Protein AF-A0A6M4JFL6-F1 (afdb_monomer_lite)

Structure (mmCIF, N/CA/C/O backbone):
data_AF-A0A6M4JFL6-F1
#
_entry.id   AF-A0A6M4JFL6-F1
#
loop_
_atom_site.group_PDB
_atom_site.id
_atom_site.type_symbol
_atom_site.label_atom_id
_atom_site.label_alt_id
_atom_site.label_comp_id
_atom_site.label_asym_id
_atom_site.label_entity_id
_atom_site.label_seq_id
_atom_site.pdbx_PDB_ins_code
_atom_site.Cartn_x
_atom_site.Cartn_y
_atom_site.Cartn_z
_atom_site.occupancy
_atom_site.B_iso_or_equiv
_atom_site.auth_seq_id
_atom_site.auth_comp_id
_atom_site.auth_asym_id
_atom_site.auth_atom_id
_atom_site.pdbx_PDB_model_num
ATOM 1 N N . MET A 1 1 ? -30.123 -57.001 -28.569 1.00 32.41 1 MET A N 1
ATOM 2 C CA . MET A 1 1 ? -29.413 -56.900 -29.871 1.00 32.41 1 MET A CA 1
ATOM 3 C C . MET A 1 1 ? -28.741 -55.532 -29.988 1.00 32.41 1 MET A C 1
ATOM 5 O O . MET A 1 1 ? -29.123 -54.651 -29.239 1.00 32.41 1 MET A O 1
ATOM 9 N N . LYS A 1 2 ? -27.761 -55.405 -30.901 1.00 29.61 2 LYS A N 1
ATOM 10 C CA . LYS A 1 2 ? -27.143 -54.196 -31.507 1.00 29.61 2 LYS A CA 1
ATOM 11 C C . LYS A 1 2 ? -27.269 -52.820 -30.808 1.00 29.61 2 LYS A C 1
ATOM 13 O O . LYS A 1 2 ? -28.357 -52.288 -30.634 1.00 29.61 2 LYS A O 1
ATOM 18 N N . LYS A 1 3 ? -26.106 -52.177 -30.615 1.00 33.22 3 LYS A N 1
ATOM 19 C CA . LYS A 1 3 ? -25.951 -50.715 -30.468 1.00 33.22 3 LYS A CA 1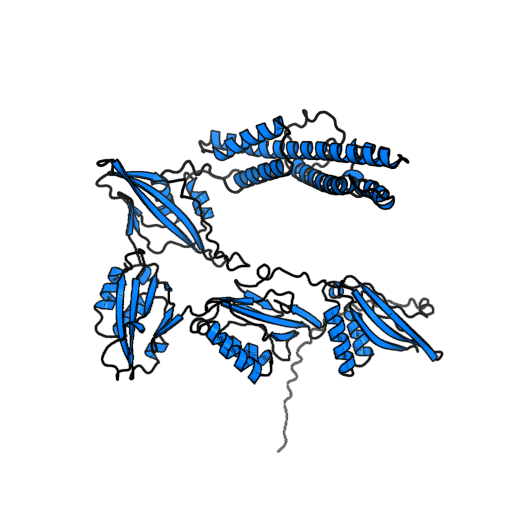
ATOM 20 C C . LYS A 1 3 ? -26.667 -49.960 -31.601 1.00 33.22 3 LYS A C 1
ATOM 22 O O . LYS A 1 3 ? -26.544 -50.374 -32.752 1.00 33.22 3 LYS A O 1
ATOM 27 N N . ILE A 1 4 ? -27.209 -48.778 -31.303 1.00 27.22 4 ILE A N 1
ATOM 28 C CA . ILE A 1 4 ? -27.159 -47.622 -32.216 1.00 27.22 4 ILE A CA 1
ATOM 29 C C . ILE A 1 4 ? -26.695 -46.413 -31.399 1.00 27.22 4 ILE A C 1
ATOM 31 O O . ILE A 1 4 ? -27.370 -45.993 -30.463 1.00 27.22 4 ILE A O 1
ATOM 35 N N . THR A 1 5 ? -25.535 -45.861 -31.748 1.00 28.27 5 THR A N 1
ATOM 36 C CA . THR A 1 5 ? -25.021 -44.620 -31.161 1.00 28.27 5 THR A CA 1
ATOM 37 C C . THR A 1 5 ? -25.656 -43.434 -31.883 1.00 28.27 5 THR A C 1
ATOM 39 O O . THR A 1 5 ? -25.463 -43.296 -33.090 1.00 28.27 5 THR A O 1
ATOM 42 N N . LYS A 1 6 ? -26.360 -42.541 -31.176 1.00 24.16 6 LYS A N 1
ATOM 43 C CA . LYS A 1 6 ? -26.641 -41.196 -31.703 1.00 24.16 6 LYS A CA 1
ATOM 44 C C . LYS A 1 6 ? -25.449 -40.293 -31.397 1.00 24.16 6 LYS A C 1
ATOM 46 O O . LYS A 1 6 ? -25.275 -39.863 -30.262 1.00 24.16 6 LYS A O 1
ATOM 51 N N . ILE A 1 7 ? -24.629 -40.033 -32.411 1.00 24.03 7 ILE A N 1
ATOM 52 C CA . ILE A 1 7 ? -23.592 -39.001 -32.358 1.00 24.03 7 ILE A CA 1
ATOM 53 C C . ILE A 1 7 ? -24.259 -37.670 -32.711 1.00 24.03 7 ILE A C 1
ATOM 55 O O . ILE A 1 7 ? -24.660 -37.468 -33.855 1.00 24.03 7 ILE A O 1
ATOM 59 N N . THR A 1 8 ? -24.368 -36.766 -31.740 1.00 24.75 8 THR A N 1
ATOM 60 C CA . THR A 1 8 ? -24.730 -35.366 -31.996 1.00 24.75 8 THR A CA 1
ATOM 61 C C . THR A 1 8 ? -23.441 -34.575 -32.194 1.00 24.75 8 THR A C 1
ATOM 63 O O . THR A 1 8 ? -22.768 -34.231 -31.225 1.00 24.75 8 THR A O 1
ATOM 66 N N . LEU A 1 9 ? -23.077 -34.309 -33.450 1.00 22.94 9 LEU A N 1
ATOM 67 C CA . LEU A 1 9 ? -21.953 -33.433 -33.788 1.00 22.94 9 LEU A CA 1
ATOM 68 C C . LEU A 1 9 ? -22.341 -31.970 -33.538 1.00 22.94 9 LEU A C 1
ATOM 70 O O . LEU A 1 9 ? -22.953 -31.327 -34.388 1.00 22.94 9 LEU A O 1
ATOM 74 N N . VAL A 1 10 ? -21.969 -31.445 -32.371 1.00 25.70 10 VAL A N 1
ATOM 75 C CA . VAL A 1 10 ? -21.949 -29.999 -32.126 1.00 25.70 10 VAL A CA 1
ATOM 76 C C . VAL A 1 10 ? -20.627 -29.463 -32.667 1.00 25.70 10 VAL A C 1
ATOM 78 O O . VAL A 1 10 ? -19.579 -29.654 -32.056 1.00 25.70 10 VAL A O 1
ATOM 81 N N . PHE A 1 11 ? -20.671 -28.808 -33.827 1.00 23.16 11 PHE A N 1
ATOM 82 C CA . PHE A 1 11 ? -19.525 -28.074 -34.358 1.00 23.16 11 PHE A CA 1
ATOM 83 C C . PHE A 1 11 ? -19.319 -26.800 -33.533 1.00 23.16 11 PHE A C 1
ATOM 85 O O . PHE A 1 11 ? -19.971 -25.785 -33.770 1.00 23.16 11 PHE A O 1
ATOM 92 N N . THR A 1 12 ? -18.408 -26.844 -32.561 1.00 26.14 12 THR A N 1
ATOM 93 C CA . THR A 1 12 ? -17.883 -25.630 -31.934 1.00 26.14 12 THR A CA 1
ATOM 94 C C . THR A 1 12 ? -17.050 -24.869 -32.962 1.00 26.14 12 THR A C 1
ATOM 96 O O . THR A 1 12 ? -16.066 -25.378 -33.498 1.00 26.14 12 THR A O 1
ATOM 99 N N . SER A 1 13 ? -17.467 -23.644 -33.273 1.00 25.36 13 SER A N 1
ATOM 100 C CA . SER A 1 13 ? -16.789 -22.781 -34.237 1.00 25.36 13 SER A CA 1
ATOM 101 C C . SER A 1 13 ? -15.406 -22.389 -33.720 1.00 25.36 13 SER A C 1
ATOM 103 O O . SER A 1 13 ? -15.290 -21.529 -32.845 1.00 25.36 13 SER A O 1
ATOM 105 N N . VAL A 1 14 ? -14.352 -22.993 -34.271 1.00 25.66 14 VAL A N 1
ATOM 106 C CA . VAL A 1 14 ? -12.981 -22.521 -34.054 1.00 25.66 14 VAL A CA 1
ATOM 107 C C . VAL A 1 14 ? -12.864 -21.153 -34.718 1.00 25.66 14 VAL A C 1
ATOM 109 O O . VAL A 1 14 ? -12.899 -21.053 -35.943 1.00 25.66 14 VAL A O 1
ATOM 112 N N . SER A 1 15 ? -12.748 -20.094 -33.920 1.00 26.69 15 SER A N 1
ATOM 113 C CA . SER A 1 15 ? -12.560 -18.731 -34.413 1.00 26.69 15 SER A CA 1
ATOM 114 C C . SER A 1 15 ? -11.130 -18.562 -34.928 1.00 26.69 15 SER A C 1
ATOM 116 O O . SER A 1 15 ? -10.261 -18.028 -34.237 1.00 26.69 15 SER A O 1
ATOM 118 N N . THR A 1 16 ? -10.874 -19.054 -36.140 1.00 28.28 16 THR A N 1
ATOM 119 C CA . THR A 1 16 ? -9.636 -18.793 -36.873 1.00 28.28 16 THR A CA 1
ATOM 120 C C . THR A 1 16 ? -9.525 -17.294 -37.127 1.00 28.28 16 THR A C 1
ATOM 122 O O . THR A 1 16 ? -10.178 -16.765 -38.028 1.00 28.28 16 THR A O 1
ATOM 125 N N . LEU A 1 17 ? -8.705 -16.608 -36.327 1.00 26.64 17 LEU A N 1
ATOM 126 C CA . LEU A 1 17 ? -8.298 -15.238 -36.619 1.00 26.64 17 LEU A CA 1
ATOM 127 C C . LEU A 1 17 ? -7.705 -15.200 -38.037 1.00 26.64 17 LEU A C 1
ATOM 129 O O . LEU A 1 17 ? -6.843 -16.031 -38.344 1.00 26.64 17 LEU A O 1
ATOM 133 N N . PRO A 1 18 ? -8.153 -14.281 -38.910 1.00 27.75 18 PRO A N 1
ATOM 134 C CA . PRO A 1 18 ? -7.622 -14.190 -40.257 1.00 27.75 18 PRO A CA 1
ATOM 135 C C . PRO A 1 18 ? -6.185 -13.670 -40.188 1.00 27.75 18 PRO A C 1
ATOM 137 O O . PRO A 1 18 ? -5.948 -12.472 -40.048 1.00 27.75 18 PRO A O 1
ATOM 140 N N . LEU A 1 19 ? -5.217 -14.581 -40.317 1.00 26.77 19 LEU A N 1
ATOM 141 C CA . LEU A 1 19 ? -3.875 -14.203 -40.744 1.00 26.77 19 LEU A CA 1
ATOM 142 C C . LEU A 1 19 ? -4.021 -13.458 -42.080 1.00 26.77 19 LEU A C 1
ATOM 144 O O . LEU A 1 19 ? -4.645 -14.007 -42.995 1.00 26.77 19 LEU A O 1
ATOM 148 N N . PRO A 1 20 ? -3.485 -12.233 -42.220 1.00 27.34 20 PRO A N 1
ATOM 149 C CA . PRO A 1 20 ? -3.551 -11.516 -43.479 1.00 27.34 20 PRO A CA 1
ATOM 150 C C . PRO A 1 20 ? -2.684 -12.248 -44.505 1.00 27.34 20 PRO A C 1
ATOM 152 O O . PRO A 1 20 ? -1.466 -12.076 -44.555 1.00 27.34 20 PRO A O 1
ATOM 155 N N . PHE A 1 21 ? -3.329 -13.062 -45.343 1.00 25.33 21 PHE A N 1
ATOM 156 C CA . PHE A 1 21 ? -2.756 -13.548 -46.592 1.00 25.33 21 PHE A CA 1
ATOM 157 C C . PHE A 1 21 ? -2.544 -12.348 -47.520 1.00 25.33 21 PHE A C 1
ATOM 159 O O . PHE A 1 21 ? -3.352 -12.063 -48.402 1.00 25.33 21 PHE A O 1
ATOM 166 N N . VAL A 1 22 ? -1.432 -11.639 -47.320 1.00 27.05 22 VAL A N 1
ATOM 167 C CA . VAL A 1 22 ? -0.869 -10.753 -48.335 1.00 27.05 22 VAL A CA 1
ATOM 168 C C . VAL A 1 22 ? -0.389 -11.658 -49.462 1.00 27.05 22 VAL A C 1
ATOM 170 O O . VAL A 1 22 ? 0.731 -12.167 -49.451 1.00 27.05 22 VAL A O 1
ATOM 173 N N . SER A 1 23 ? -1.277 -11.913 -50.420 1.00 27.45 23 SER A N 1
ATOM 174 C CA . SER A 1 23 ? -0.958 -12.619 -51.653 1.00 27.45 23 SER A CA 1
ATOM 175 C C . SER A 1 23 ? -0.053 -11.732 -52.507 1.00 27.45 23 SER A C 1
ATOM 177 O O . SER A 1 23 ? -0.523 -11.023 -53.399 1.00 27.45 23 SER A O 1
ATOM 179 N N . ALA A 1 24 ? 1.247 -11.757 -52.213 1.00 28.05 24 ALA A N 1
ATOM 180 C CA . ALA A 1 24 ? 2.281 -11.198 -53.068 1.00 28.05 24 ALA A CA 1
ATOM 181 C C . ALA A 1 24 ? 2.312 -12.001 -54.378 1.00 28.05 24 ALA A C 1
ATOM 183 O O . ALA A 1 24 ? 3.002 -13.013 -54.503 1.00 28.05 24 ALA A O 1
ATOM 184 N N . ALA A 1 25 ? 1.489 -11.582 -55.338 1.00 27.88 25 ALA A N 1
ATOM 185 C CA . ALA A 1 25 ? 1.486 -12.144 -56.674 1.00 27.88 25 ALA A CA 1
ATOM 186 C C . ALA A 1 25 ? 2.829 -11.839 -57.352 1.00 27.88 25 ALA A C 1
ATOM 188 O O . ALA A 1 25 ? 3.237 -10.685 -57.419 1.00 27.88 25 ALA A O 1
ATOM 189 N N . CYS A 1 26 ? 3.487 -12.900 -57.823 1.00 29.47 26 CYS A N 1
ATOM 190 C CA . CYS A 1 26 ? 4.626 -12.932 -58.742 1.00 29.47 26 CYS A CA 1
ATOM 191 C C . CYS A 1 26 ? 5.468 -11.645 -58.877 1.00 29.47 26 CYS A C 1
ATOM 193 O O . CYS A 1 26 ? 5.253 -10.865 -59.800 1.00 29.47 26 CYS A O 1
ATOM 195 N N . ASN A 1 27 ? 6.541 -11.543 -58.087 1.00 27.33 27 ASN A N 1
ATOM 196 C CA . ASN A 1 27 ? 7.800 -10.987 -58.591 1.00 27.33 27 ASN A CA 1
ATOM 197 C C . ASN A 1 27 ? 8.847 -12.109 -58.517 1.00 27.33 27 ASN A C 1
ATOM 199 O O . ASN A 1 27 ? 9.397 -12.390 -57.455 1.00 27.33 27 ASN A O 1
ATOM 203 N N . LEU A 1 28 ? 9.008 -12.853 -59.615 1.00 31.42 28 LEU A N 1
ATOM 204 C CA . LEU A 1 28 ? 9.745 -14.129 -59.641 1.00 31.42 28 LEU A CA 1
ATOM 205 C C . LEU A 1 28 ? 11.238 -13.954 -59.995 1.00 31.42 28 LEU A C 1
ATOM 207 O O . LEU A 1 28 ? 11.981 -14.930 -60.024 1.00 31.42 28 LEU A O 1
ATOM 211 N N . ASP A 1 29 ? 11.679 -12.712 -60.213 1.00 31.52 29 ASP A N 1
ATOM 212 C CA . ASP A 1 29 ? 13.019 -12.383 -60.715 1.00 31.52 29 ASP A CA 1
ATOM 213 C C . ASP A 1 29 ? 14.073 -12.127 -59.613 1.00 31.52 29 ASP A C 1
ATOM 215 O O . ASP A 1 29 ? 15.267 -12.296 -59.862 1.00 31.52 29 ASP A O 1
ATOM 219 N N . ASP A 1 30 ? 13.671 -11.810 -58.373 1.00 32.91 30 ASP A N 1
ATOM 220 C CA . ASP A 1 30 ? 14.608 -11.542 -57.258 1.00 32.91 30 ASP A CA 1
ATOM 221 C C . ASP A 1 30 ? 15.165 -12.812 -56.575 1.00 32.91 30 ASP A C 1
ATOM 223 O O . ASP A 1 30 ? 16.174 -12.762 -55.866 1.00 32.91 30 ASP A O 1
ATOM 227 N N . LEU A 1 31 ? 14.559 -13.983 -56.806 1.00 34.47 31 LEU A N 1
ATOM 228 C CA . LEU A 1 31 ? 14.884 -15.236 -56.098 1.00 34.47 31 LEU A CA 1
ATOM 229 C C . LEU A 1 31 ? 16.269 -15.841 -56.420 1.00 34.47 31 LEU A C 1
ATOM 231 O O . LEU A 1 31 ? 16.637 -16.862 -55.843 1.00 34.47 31 LEU A O 1
ATOM 235 N N . ASN A 1 32 ? 17.054 -15.225 -57.308 1.00 33.59 32 ASN A N 1
ATOM 236 C CA . ASN A 1 32 ? 18.361 -15.733 -57.744 1.00 33.59 32 ASN A CA 1
ATOM 237 C C . ASN A 1 32 ? 19.585 -15.158 -56.993 1.00 33.59 32 ASN A C 1
ATOM 239 O O . ASN A 1 32 ? 20.701 -15.607 -57.267 1.00 33.59 32 ASN A O 1
ATOM 243 N N . ASN A 1 33 ? 19.425 -14.192 -56.070 1.00 37.72 33 ASN A N 1
ATOM 244 C CA . ASN A 1 33 ? 20.566 -13.410 -55.546 1.00 37.72 33 ASN A CA 1
ATOM 245 C C . ASN A 1 33 ? 20.934 -13.550 -54.049 1.00 37.72 33 ASN A C 1
ATOM 247 O O . ASN A 1 33 ? 22.077 -13.243 -53.707 1.00 37.72 33 ASN A O 1
ATOM 251 N N . GLU A 1 34 ? 20.083 -14.058 -53.146 1.00 44.06 34 GLU A N 1
ATOM 252 C CA . GLU A 1 34 ? 20.470 -14.241 -51.724 1.00 44.06 34 GLU A CA 1
ATOM 253 C C . GLU A 1 34 ? 21.274 -15.536 -51.461 1.00 44.06 34 GLU A C 1
ATOM 255 O O . GLU A 1 34 ? 20.924 -16.375 -50.634 1.00 44.06 34 GLU A O 1
ATOM 260 N N . LYS A 1 35 ? 22.429 -15.686 -52.124 1.00 53.53 35 LYS A N 1
ATOM 261 C CA . LYS A 1 35 ? 23.410 -16.769 -51.872 1.00 53.53 35 LYS A CA 1
ATOM 262 C C . LYS A 1 35 ? 24.225 -16.575 -50.579 1.00 53.53 35 LYS A C 1
ATOM 264 O O . LYS A 1 35 ? 25.422 -16.859 -50.550 1.00 53.53 35 LYS A O 1
ATOM 269 N N . LYS A 1 36 ? 23.636 -16.018 -49.518 1.00 69.69 36 LYS A N 1
ATOM 270 C CA . LYS A 1 36 ? 24.382 -15.596 -48.323 1.00 69.69 36 LYS A CA 1
ATOM 271 C C . LYS A 1 36 ? 23.599 -15.849 -47.044 1.00 69.69 36 LYS A C 1
ATOM 273 O O . LYS A 1 36 ? 22.433 -15.496 -46.948 1.00 69.69 36 LYS A O 1
ATOM 278 N N . LEU A 1 37 ? 24.276 -16.406 -46.041 1.00 81.62 37 LEU A N 1
ATOM 279 C CA . LEU A 1 37 ? 23.764 -16.497 -44.677 1.00 81.62 37 LEU A CA 1
ATOM 280 C C . LEU A 1 37 ? 23.501 -15.089 -44.121 1.00 81.62 37 LEU A C 1
ATOM 282 O O . LEU A 1 37 ? 24.435 -14.291 -43.985 1.00 81.62 37 LEU A O 1
ATOM 286 N N . ILE A 1 38 ? 22.249 -14.803 -43.759 1.00 82.94 38 ILE A N 1
ATOM 287 C CA . ILE A 1 38 ? 21.863 -13.548 -43.105 1.00 82.94 38 ILE A CA 1
ATOM 288 C C . ILE A 1 38 ? 21.485 -13.850 -41.657 1.00 82.94 38 ILE A C 1
ATOM 290 O O . ILE A 1 38 ? 20.484 -14.507 -41.377 1.00 82.94 38 ILE A O 1
ATOM 294 N N . ILE A 1 39 ? 22.295 -13.331 -40.734 1.00 88.19 39 ILE A N 1
ATOM 295 C CA . ILE A 1 39 ? 21.987 -13.265 -39.304 1.00 88.19 39 ILE A CA 1
ATOM 296 C C . ILE A 1 39 ? 21.882 -11.784 -38.946 1.00 88.19 39 ILE A C 1
ATOM 298 O O . ILE A 1 39 ? 22.894 -11.078 -38.939 1.00 88.19 39 ILE A O 1
ATOM 302 N N . ASP A 1 40 ? 20.659 -11.328 -38.687 1.00 85.19 40 ASP A N 1
ATOM 303 C CA . ASP A 1 40 ? 20.373 -9.983 -38.193 1.00 85.19 40 ASP A CA 1
ATOM 304 C C . ASP A 1 40 ? 20.568 -9.936 -36.672 1.00 85.19 40 ASP A C 1
ATOM 306 O O . ASP A 1 40 ? 19.973 -10.724 -35.940 1.00 85.19 40 ASP A O 1
ATOM 310 N N . THR A 1 41 ? 21.411 -9.020 -36.195 1.00 90.31 41 THR A N 1
ATOM 311 C CA . THR A 1 41 ? 21.717 -8.848 -34.766 1.00 90.31 41 THR A CA 1
ATOM 312 C C . THR A 1 41 ? 20.842 -7.800 -34.077 1.00 90.31 41 THR A C 1
ATOM 314 O O . THR A 1 41 ? 21.018 -7.548 -32.883 1.00 90.31 41 THR A O 1
ATOM 317 N N . ASN A 1 42 ? 19.902 -7.177 -34.797 1.00 91.94 42 ASN A N 1
ATOM 318 C CA . ASN A 1 42 ? 18.957 -6.223 -34.223 1.00 91.94 42 ASN A CA 1
ATOM 319 C C . ASN A 1 42 ? 17.878 -6.937 -33.400 1.00 91.94 42 ASN A C 1
ATOM 321 O O . ASN A 1 42 ? 17.223 -7.867 -33.878 1.00 91.94 42 ASN A O 1
ATOM 325 N N . LEU A 1 43 ? 17.656 -6.461 -32.172 1.00 91.56 43 LEU A N 1
ATOM 326 C CA . LEU A 1 43 ? 16.622 -6.978 -31.277 1.00 91.56 43 LEU A CA 1
ATOM 327 C C . LEU A 1 43 ? 15.261 -6.332 -31.544 1.00 91.56 43 LEU A C 1
ATOM 329 O O . LEU A 1 43 ? 15.151 -5.110 -31.692 1.00 91.56 43 LEU A O 1
ATOM 333 N N . ASN A 1 44 ? 14.219 -7.161 -31.560 1.00 86.56 44 ASN A N 1
ATOM 334 C CA . ASN A 1 44 ? 12.832 -6.712 -31.628 1.00 86.56 44 ASN A CA 1
ATOM 335 C C . ASN A 1 44 ? 12.327 -6.236 -30.246 1.00 86.56 44 ASN A C 1
ATOM 337 O O . ASN A 1 44 ? 13.081 -6.187 -29.272 1.00 86.56 44 ASN A O 1
ATOM 341 N N . VAL A 1 45 ? 11.045 -5.865 -30.153 1.00 88.88 45 VAL A N 1
ATOM 342 C CA . VAL A 1 45 ? 10.439 -5.362 -28.903 1.00 88.88 45 VAL A CA 1
ATOM 343 C C . VAL A 1 45 ? 10.540 -6.378 -27.760 1.00 88.88 45 VAL A C 1
ATOM 345 O O . VAL A 1 45 ? 10.879 -5.989 -26.648 1.00 88.88 45 VAL A O 1
ATOM 348 N N . LEU A 1 46 ? 10.320 -7.672 -28.025 1.00 85.12 46 LEU A N 1
ATOM 349 C CA . LEU A 1 46 ? 10.486 -8.722 -27.018 1.00 85.12 46 LEU A CA 1
ATOM 350 C C . LEU A 1 46 ? 11.954 -8.818 -26.580 1.00 85.12 46 LEU A C 1
ATOM 352 O O . LEU A 1 46 ? 12.220 -8.761 -25.383 1.00 85.12 46 LEU A O 1
ATOM 356 N N . GLY A 1 47 ? 12.898 -8.879 -27.525 1.00 87.94 47 GLY A N 1
ATOM 357 C CA . GLY A 1 47 ? 14.332 -8.991 -27.230 1.00 87.94 47 GLY A CA 1
ATOM 358 C C . GLY A 1 47 ? 14.875 -7.864 -26.348 1.00 87.94 47 GLY A C 1
ATOM 359 O O . GLY A 1 47 ? 15.603 -8.129 -25.397 1.00 87.94 47 GLY A O 1
ATOM 360 N N . LYS A 1 48 ? 14.447 -6.618 -26.579 1.00 88.62 48 LYS A N 1
ATOM 361 C CA . LYS A 1 48 ? 14.804 -5.459 -25.733 1.00 88.62 48 LYS A CA 1
ATOM 362 C C . LYS A 1 48 ? 14.237 -5.524 -24.306 1.00 88.62 48 LYS A C 1
ATOM 364 O O . LYS A 1 48 ? 14.659 -4.755 -23.452 1.00 88.62 48 LYS A O 1
ATOM 369 N N . THR A 1 49 ? 13.293 -6.431 -24.054 1.00 84.50 49 THR A N 1
ATOM 370 C CA . THR A 1 49 ? 12.652 -6.682 -22.751 1.00 84.50 49 THR A CA 1
ATOM 371 C C . THR A 1 49 ? 13.007 -8.064 -22.187 1.00 84.50 49 THR A C 1
ATOM 373 O O . THR A 1 49 ? 12.246 -8.672 -21.442 1.00 84.50 49 THR A O 1
ATOM 376 N N . MET A 1 50 ? 14.139 -8.627 -22.598 1.00 85.00 50 MET A N 1
ATOM 377 C CA . MET A 1 50 ? 14.662 -9.887 -22.078 1.00 85.00 50 MET A CA 1
ATOM 378 C C . MET A 1 50 ? 16.108 -9.694 -21.653 1.00 85.00 50 MET A C 1
ATOM 380 O O . MET A 1 50 ? 16.838 -8.938 -22.287 1.00 85.00 50 MET A O 1
ATOM 384 N N . ASN A 1 51 ? 16.546 -10.397 -20.611 1.00 86.69 51 ASN A N 1
ATOM 385 C CA . ASN A 1 51 ? 17.925 -10.316 -20.149 1.00 86.69 51 ASN A CA 1
ATOM 386 C C . ASN A 1 51 ? 18.826 -11.353 -20.849 1.00 86.69 51 ASN A C 1
ATOM 388 O O . ASN A 1 51 ? 18.467 -12.524 -20.988 1.00 86.69 51 ASN A O 1
ATOM 392 N N . ALA A 1 52 ? 20.032 -10.931 -21.240 1.00 88.94 52 ALA A N 1
ATOM 393 C CA . ALA A 1 52 ? 20.996 -11.767 -21.960 1.00 88.94 52 ALA A CA 1
ATOM 394 C C . ALA A 1 52 ? 21.406 -13.047 -21.199 1.00 88.94 52 ALA A C 1
ATOM 396 O O . ALA A 1 52 ? 21.648 -14.079 -21.825 1.00 88.94 52 ALA A O 1
ATOM 397 N N . LEU A 1 53 ? 21.469 -13.012 -19.861 1.00 85.06 53 LEU A N 1
ATOM 398 C CA . LEU A 1 53 ? 21.803 -14.189 -19.052 1.00 85.06 53 LEU A CA 1
ATOM 399 C C . LEU A 1 53 ? 20.655 -15.210 -19.030 1.00 85.06 53 LEU A C 1
ATOM 401 O O . LEU A 1 53 ? 20.916 -16.403 -19.145 1.00 85.06 53 LEU A O 1
ATOM 405 N N . GLU A 1 54 ? 19.395 -14.765 -18.968 1.00 83.25 54 GLU A N 1
ATOM 406 C CA . GLU A 1 54 ? 18.232 -15.671 -19.017 1.00 83.25 54 GLU A CA 1
ATOM 407 C C . GLU A 1 54 ? 18.125 -16.389 -20.367 1.00 83.25 54 GLU A C 1
ATOM 409 O O . GLU A 1 54 ? 17.795 -17.574 -20.418 1.00 83.25 54 GLU A O 1
ATOM 414 N N . ILE A 1 55 ? 18.445 -15.688 -21.460 1.00 89.38 55 ILE A N 1
ATOM 415 C CA . ILE A 1 55 ? 18.493 -16.277 -22.804 1.00 89.38 55 ILE A CA 1
ATOM 416 C C . ILE A 1 55 ? 19.640 -17.288 -22.901 1.00 89.38 55 ILE A C 1
ATOM 418 O O . ILE A 1 55 ? 19.418 -18.382 -23.417 1.00 89.38 55 ILE A O 1
ATOM 422 N N . LYS A 1 56 ? 20.829 -16.971 -22.363 1.00 91.06 56 LYS A N 1
ATOM 423 C CA . LYS A 1 56 ? 21.956 -17.916 -22.268 1.00 91.06 56 LYS A CA 1
ATOM 424 C C . LYS A 1 56 ? 21.543 -19.190 -21.520 1.00 91.06 56 LYS A C 1
ATOM 426 O O . LYS 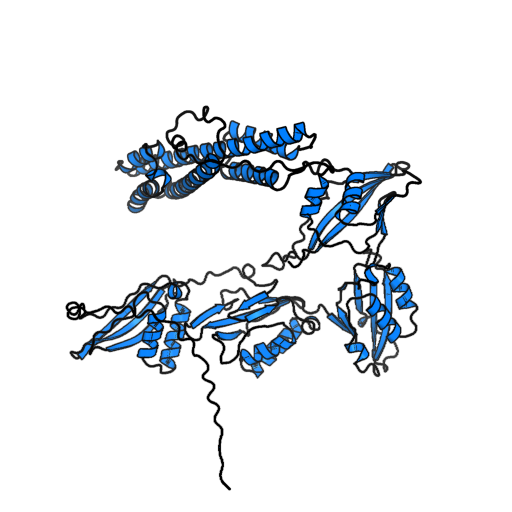A 1 56 ? 21.612 -20.274 -22.089 1.00 91.06 56 LYS A O 1
ATOM 431 N N . GLU A 1 57 ? 21.035 -19.063 -20.290 1.00 86.38 57 GLU A N 1
ATOM 432 C CA . GLU A 1 57 ? 20.529 -20.198 -19.497 1.00 86.38 57 GLU A CA 1
ATOM 433 C C . GLU A 1 57 ? 19.494 -21.028 -20.268 1.00 86.38 57 GLU A C 1
ATOM 435 O O . GLU A 1 57 ? 19.500 -22.257 -20.206 1.00 86.38 57 GLU A O 1
ATOM 440 N N . ARG A 1 58 ? 18.580 -20.369 -20.990 1.00 88.62 58 ARG A N 1
ATOM 441 C CA . ARG A 1 58 ? 17.530 -21.045 -21.757 1.00 88.62 58 ARG A CA 1
ATOM 442 C C . ARG A 1 58 ? 18.091 -21.800 -22.961 1.00 88.62 58 ARG A C 1
ATOM 444 O O . ARG A 1 58 ? 17.640 -22.919 -23.205 1.00 88.62 58 ARG A O 1
ATOM 451 N N . LEU A 1 59 ? 19.051 -21.223 -23.681 1.00 92.75 59 LEU A N 1
ATOM 452 C CA . LEU A 1 59 ? 19.741 -21.864 -24.802 1.00 92.75 59 LEU A CA 1
ATOM 453 C C . LEU A 1 59 ? 20.563 -23.068 -24.339 1.00 92.75 59 LEU A C 1
ATOM 455 O O . LEU A 1 59 ? 20.455 -24.138 -24.937 1.00 92.75 59 LEU A O 1
ATOM 459 N N . ASP A 1 60 ? 21.318 -22.915 -23.252 1.00 91.12 60 ASP A N 1
ATOM 460 C CA . ASP A 1 60 ? 22.129 -23.985 -22.674 1.00 91.12 60 ASP A CA 1
ATOM 461 C C . ASP A 1 60 ? 21.236 -25.145 -22.205 1.00 91.12 60 ASP A C 1
ATOM 463 O O . ASP A 1 60 ? 21.429 -26.276 -22.644 1.00 91.12 60 ASP A O 1
ATOM 467 N N . LEU A 1 61 ? 20.162 -24.867 -21.452 1.00 88.38 61 LEU A N 1
ATOM 468 C CA . LEU A 1 61 ? 19.176 -25.882 -21.050 1.00 88.38 61 LEU A CA 1
ATOM 469 C C . LEU A 1 61 ? 18.488 -26.563 -22.244 1.00 88.38 61 LEU A C 1
ATOM 471 O O . LEU A 1 61 ? 18.144 -27.744 -22.165 1.00 88.38 61 LEU A O 1
ATOM 475 N N . MET A 1 62 ? 18.244 -25.851 -23.349 1.00 92.19 62 MET A N 1
ATOM 476 C CA . MET A 1 62 ? 17.705 -26.463 -24.570 1.00 92.19 62 MET A CA 1
ATOM 477 C C . MET A 1 62 ? 18.729 -27.406 -25.213 1.00 92.19 62 MET A C 1
ATOM 479 O O . MET A 1 62 ? 18.377 -28.530 -25.566 1.00 92.19 62 MET A O 1
ATOM 483 N N . TYR A 1 63 ? 19.988 -26.989 -25.310 1.00 90.88 63 TYR A N 1
ATOM 484 C CA . TYR A 1 63 ? 21.074 -27.796 -25.864 1.00 90.88 63 TYR A CA 1
ATOM 485 C C . TYR A 1 63 ? 21.361 -29.047 -25.010 1.00 90.88 63 TYR A C 1
ATOM 487 O O . TYR A 1 63 ? 21.380 -30.160 -25.536 1.00 90.88 63 TYR A O 1
ATOM 495 N N . GLU A 1 64 ? 21.471 -28.896 -23.687 1.00 90.81 64 GLU A N 1
ATOM 496 C CA . GLU A 1 64 ? 21.668 -29.992 -22.724 1.00 90.81 64 GLU A CA 1
ATOM 497 C C . GLU A 1 64 ? 20.501 -30.991 -22.705 1.00 90.81 64 GLU A C 1
ATOM 499 O O . GLU A 1 64 ? 20.718 -32.197 -22.596 1.00 90.81 64 GLU A O 1
ATOM 504 N N . SER A 1 65 ? 19.259 -30.517 -22.868 1.00 88.75 65 SER A N 1
ATOM 505 C CA . SER A 1 65 ? 18.074 -31.386 -22.987 1.00 88.75 65 SER A CA 1
ATOM 506 C C . SER A 1 65 ? 17.885 -32.002 -24.382 1.00 88.75 65 SER A C 1
ATOM 508 O O . SER A 1 65 ? 16.848 -32.614 -24.649 1.00 88.75 65 SER A O 1
ATOM 510 N N . GLY A 1 66 ? 18.878 -31.877 -25.270 1.00 90.44 66 GLY A N 1
ATOM 511 C CA . GLY A 1 66 ? 18.890 -32.518 -26.584 1.00 90.44 66 GLY A CA 1
ATOM 512 C C . GLY A 1 66 ? 17.875 -31.934 -27.567 1.00 90.44 66 GLY A C 1
ATOM 513 O O . GLY A 1 66 ? 17.382 -32.657 -28.436 1.00 90.44 66 GLY A O 1
ATOM 514 N N . LYS A 1 67 ? 17.522 -30.647 -27.432 1.00 91.88 67 LYS A N 1
ATOM 515 C CA . LYS A 1 67 ? 16.620 -29.978 -28.377 1.00 91.88 67 LYS A CA 1
ATOM 516 C C . LYS A 1 67 ? 17.211 -29.937 -29.777 1.00 91.88 67 LYS A C 1
ATOM 518 O O . LYS A 1 67 ? 18.415 -29.765 -29.964 1.00 91.88 67 LYS A O 1
ATOM 523 N N . SER A 1 68 ? 16.339 -30.068 -30.773 1.00 91.88 68 SER A N 1
ATOM 524 C CA . SER A 1 68 ? 16.761 -29.976 -32.166 1.00 91.88 68 SER A CA 1
ATOM 525 C C . SER A 1 68 ? 17.291 -28.575 -32.475 1.00 91.88 68 SER A C 1
ATOM 527 O O . SER A 1 68 ? 16.818 -27.573 -31.932 1.00 91.88 68 SER A O 1
ATOM 529 N N . ASN A 1 69 ? 18.256 -28.495 -33.390 1.00 90.56 69 ASN A N 1
ATOM 530 C CA . ASN A 1 69 ? 18.798 -27.215 -33.834 1.00 90.56 69 ASN A CA 1
ATOM 531 C C . ASN A 1 69 ? 17.695 -26.275 -34.353 1.00 90.56 69 ASN A C 1
ATOM 533 O O . ASN A 1 69 ? 17.704 -25.087 -34.052 1.00 90.56 69 ASN A O 1
ATOM 537 N N . ASP A 1 70 ? 16.697 -26.816 -35.051 1.00 89.19 70 ASP A N 1
ATOM 538 C CA . ASP A 1 70 ? 15.535 -26.067 -35.528 1.00 89.19 70 ASP A CA 1
ATOM 539 C C . ASP A 1 70 ? 14.716 -25.444 -34.391 1.00 89.19 70 ASP A C 1
ATOM 541 O O . ASP A 1 70 ? 14.207 -24.339 -34.553 1.00 89.19 70 ASP A O 1
ATOM 545 N N . GLU A 1 71 ? 14.567 -26.117 -33.244 1.00 92.06 71 GLU A N 1
ATOM 546 C CA . GLU A 1 71 ? 13.927 -25.534 -32.056 1.00 92.06 71 GLU A CA 1
ATOM 547 C C . GLU A 1 71 ? 14.777 -24.404 -31.460 1.00 92.06 71 GLU A C 1
ATOM 549 O O . GLU A 1 71 ? 14.224 -23.380 -31.060 1.00 92.06 71 GLU A O 1
ATOM 554 N N . ILE A 1 72 ? 16.105 -24.553 -31.445 1.00 92.69 72 ILE A N 1
ATOM 555 C CA . ILE A 1 72 ? 17.039 -23.530 -30.947 1.00 92.69 72 ILE A CA 1
ATOM 556 C C . ILE A 1 72 ? 17.034 -22.292 -31.863 1.00 92.69 72 ILE A C 1
ATOM 558 O O . ILE A 1 72 ? 16.881 -21.172 -31.379 1.00 92.69 72 ILE A O 1
ATOM 562 N N . ILE A 1 73 ? 17.104 -22.466 -33.187 1.00 91.81 73 ILE A N 1
ATOM 563 C CA . ILE A 1 73 ? 17.017 -21.363 -34.159 1.00 91.81 73 ILE A CA 1
ATOM 564 C C . ILE A 1 73 ? 15.629 -20.699 -34.127 1.00 91.81 73 ILE A C 1
ATOM 566 O O . ILE A 1 73 ? 15.543 -19.472 -34.159 1.00 91.81 73 ILE A O 1
ATOM 570 N N . LYS A 1 74 ? 14.537 -21.467 -33.983 1.00 91.12 74 LYS A N 1
ATOM 571 C CA . LYS A 1 74 ? 13.185 -20.904 -33.784 1.00 91.12 74 LYS A CA 1
ATOM 572 C C . LYS A 1 74 ? 13.086 -20.082 -32.499 1.00 91.12 74 LYS A C 1
ATOM 574 O O . LYS A 1 74 ? 12.434 -19.045 -32.524 1.00 91.12 74 LYS A O 1
ATOM 579 N N . TYR A 1 75 ? 13.739 -20.509 -31.416 1.00 93.62 75 TYR A N 1
ATOM 580 C CA . TYR A 1 75 ? 13.806 -19.747 -30.167 1.00 93.62 75 TYR A CA 1
ATOM 581 C C . TYR A 1 75 ? 14.596 -18.438 -30.328 1.00 93.62 75 TYR A C 1
ATOM 583 O O . TYR A 1 75 ? 14.117 -17.387 -29.908 1.00 93.62 75 TYR A O 1
ATOM 591 N N . ILE A 1 76 ? 15.750 -18.470 -31.004 1.00 93.88 76 ILE A N 1
ATOM 592 C CA . ILE A 1 76 ? 16.557 -17.269 -31.295 1.00 93.88 76 ILE A CA 1
ATOM 593 C C . ILE A 1 76 ? 15.757 -16.258 -32.133 1.00 93.88 76 ILE A C 1
ATOM 595 O O . ILE A 1 76 ? 15.701 -15.073 -31.806 1.00 93.88 76 ILE A O 1
ATOM 599 N N . ASN A 1 77 ? 15.044 -16.741 -33.153 1.00 93.06 77 ASN A N 1
ATOM 600 C CA . ASN A 1 77 ? 14.181 -15.921 -34.007 1.00 93.06 77 ASN A CA 1
ATOM 601 C C . ASN A 1 77 ? 12.980 -15.278 -33.270 1.00 93.06 77 ASN A C 1
ATOM 603 O O . ASN A 1 77 ? 12.286 -14.463 -33.873 1.00 93.06 77 ASN A O 1
ATOM 607 N N . LEU A 1 78 ? 12.712 -15.596 -31.992 1.00 90.69 78 LEU A N 1
ATOM 608 C CA . LEU A 1 78 ? 11.687 -14.893 -31.203 1.00 90.69 78 LEU A CA 1
ATOM 609 C C . LEU A 1 78 ? 12.113 -13.471 -30.811 1.00 90.69 78 LEU A C 1
ATOM 611 O O . LEU A 1 78 ? 11.245 -12.618 -30.632 1.00 90.69 78 LEU A O 1
ATOM 615 N N . PHE A 1 79 ? 13.416 -13.202 -30.660 1.00 92.19 79 PHE A N 1
ATOM 616 C CA . PHE A 1 79 ? 13.925 -11.922 -30.144 1.00 92.19 79 PHE A CA 1
ATOM 617 C C . PHE A 1 79 ? 14.639 -11.038 -31.183 1.00 92.19 79 PHE A C 1
ATOM 619 O O . PHE A 1 79 ? 14.981 -9.895 -30.871 1.00 92.19 79 PHE A O 1
ATOM 626 N N . THR A 1 80 ? 14.818 -11.503 -32.423 1.00 89.69 80 THR A N 1
ATOM 627 C CA . THR A 1 80 ? 15.430 -10.734 -33.525 1.00 89.69 80 THR A CA 1
ATOM 628 C C . THR A 1 80 ? 14.396 -9.982 -34.375 1.00 89.69 80 THR A C 1
ATOM 630 O O . THR A 1 80 ? 13.213 -10.328 -34.396 1.00 89.69 80 THR A O 1
ATOM 633 N N . VAL A 1 81 ? 14.815 -8.922 -35.077 1.00 88.31 81 VAL A N 1
ATOM 634 C CA . VAL A 1 81 ? 13.944 -8.170 -36.011 1.00 88.31 81 VAL A CA 1
ATOM 635 C C . VAL A 1 81 ? 13.675 -8.963 -37.292 1.00 88.31 81 VAL A C 1
ATOM 637 O O . VAL A 1 81 ? 12.542 -8.983 -37.771 1.00 88.31 81 VAL A O 1
ATOM 640 N N . LYS A 1 82 ? 14.692 -9.643 -37.831 1.00 87.12 82 LYS A N 1
ATOM 641 C CA . LYS A 1 82 ? 14.555 -10.597 -38.940 1.00 87.12 82 LYS A CA 1
ATOM 642 C C . LYS A 1 82 ? 14.932 -12.008 -38.475 1.00 87.12 82 LYS A C 1
ATOM 644 O O . LYS A 1 82 ? 15.883 -12.146 -37.700 1.00 87.12 82 LYS A O 1
ATOM 649 N N . PRO A 1 83 ? 14.236 -13.060 -38.938 1.00 87.69 83 PRO A N 1
ATOM 650 C CA . PRO A 1 83 ? 14.656 -14.431 -38.681 1.00 87.69 83 PRO A CA 1
ATOM 651 C C . PRO A 1 83 ? 15.980 -14.727 -39.397 1.00 87.69 83 PRO A C 1
ATOM 653 O O . PRO A 1 83 ? 16.259 -14.172 -40.461 1.00 87.69 83 PRO A O 1
ATOM 656 N N . ILE A 1 84 ? 16.779 -15.631 -38.832 1.00 89.06 84 ILE A N 1
ATOM 657 C CA . ILE A 1 84 ? 18.003 -16.133 -39.464 1.00 89.06 84 ILE A CA 1
ATOM 658 C C . ILE A 1 84 ? 17.648 -16.825 -40.790 1.00 89.06 84 ILE A C 1
ATOM 660 O O . ILE A 1 84 ? 16.931 -17.828 -40.789 1.00 89.06 84 ILE A O 1
ATOM 664 N N . ASN A 1 85 ? 18.172 -16.308 -41.906 1.00 84.81 85 ASN A N 1
ATOM 665 C CA . ASN A 1 85 ? 18.004 -16.894 -43.237 1.00 84.81 85 ASN A CA 1
ATOM 666 C C . ASN A 1 85 ? 19.200 -17.807 -43.552 1.00 84.81 85 ASN A C 1
ATOM 668 O O . ASN A 1 85 ? 20.322 -17.324 -43.734 1.00 84.81 85 ASN A O 1
ATOM 672 N N . VAL A 1 86 ? 18.961 -19.121 -43.596 1.00 85.88 86 VAL A N 1
ATOM 673 C CA . VAL A 1 86 ? 19.958 -20.139 -43.967 1.00 85.88 86 VAL A CA 1
ATOM 674 C C . VAL A 1 86 ? 19.751 -20.506 -45.443 1.00 85.88 86 VAL A C 1
ATOM 676 O O . VAL A 1 86 ? 18.644 -20.920 -45.788 1.00 85.88 86 VAL A O 1
ATOM 679 N N . PRO A 1 87 ? 20.773 -20.384 -46.314 1.00 83.75 87 PRO A N 1
ATOM 680 C CA . PRO A 1 87 ? 20.651 -20.749 -47.724 1.00 83.75 87 PRO A CA 1
ATOM 681 C C . PRO A 1 87 ? 20.203 -22.201 -47.931 1.00 83.75 87 PRO A C 1
ATOM 683 O O . PRO A 1 87 ? 20.589 -23.096 -47.178 1.00 83.75 87 PRO A O 1
ATOM 686 N N . ILE A 1 88 ? 19.406 -22.436 -48.977 1.00 80.38 88 ILE A N 1
ATOM 687 C CA . ILE A 1 88 ? 18.950 -23.777 -49.369 1.00 80.38 88 ILE A CA 1
ATOM 688 C C . ILE A 1 88 ? 20.171 -24.670 -49.617 1.00 80.38 88 ILE A C 1
ATOM 690 O O . ILE A 1 88 ? 21.042 -24.283 -50.383 1.00 80.38 88 ILE A O 1
ATOM 694 N N . GLY A 1 89 ? 20.198 -25.849 -48.983 1.00 79.62 89 GLY A N 1
ATOM 695 C CA . GLY A 1 89 ? 21.282 -26.839 -49.079 1.00 79.62 89 GLY A CA 1
ATOM 696 C C . GLY A 1 89 ? 22.387 -26.692 -48.022 1.00 79.62 89 GLY A C 1
ATOM 697 O O . GLY A 1 89 ? 23.042 -27.679 -47.676 1.00 79.62 89 GLY A O 1
ATOM 698 N N . SER A 1 90 ? 22.515 -25.510 -47.418 1.00 87.75 90 SER A N 1
ATOM 699 C CA . SER A 1 90 ? 23.442 -25.230 -46.320 1.00 87.75 90 SER A CA 1
ATOM 700 C C . SER A 1 90 ? 22.835 -25.565 -44.947 1.00 87.75 90 SER A C 1
ATOM 702 O O . SER A 1 90 ? 21.619 -25.665 -44.782 1.00 87.75 90 SER A O 1
ATOM 704 N N . THR A 1 91 ? 23.675 -25.708 -43.916 1.00 88.88 91 THR A N 1
ATOM 705 C CA . THR A 1 91 ? 23.238 -25.968 -42.529 1.00 88.88 91 THR A CA 1
ATOM 706 C C . THR A 1 91 ? 23.912 -25.028 -41.533 1.00 88.88 91 THR A C 1
ATOM 708 O O . THR A 1 91 ? 25.116 -24.794 -41.627 1.00 88.88 91 THR A O 1
ATOM 711 N N . LEU A 1 92 ? 23.164 -24.542 -40.540 1.00 90.62 92 LEU A N 1
ATOM 712 C CA . LEU A 1 92 ? 23.667 -23.699 -39.450 1.00 90.62 92 LEU A CA 1
ATOM 713 C C . LEU A 1 92 ? 23.375 -24.367 -38.101 1.00 90.62 92 LEU A C 1
ATOM 715 O O . LEU A 1 92 ? 22.219 -24.405 -37.688 1.00 90.62 92 LEU A O 1
ATOM 719 N N . THR A 1 93 ? 24.403 -24.865 -37.416 1.00 92.50 93 THR A N 1
ATOM 720 C CA . THR A 1 93 ? 24.275 -25.567 -36.128 1.00 92.50 93 THR A CA 1
ATOM 721 C C . THR A 1 93 ? 24.673 -24.659 -34.965 1.00 92.50 93 THR A C 1
ATOM 723 O O . THR A 1 93 ? 25.794 -24.159 -34.953 1.00 92.50 93 THR A O 1
ATOM 726 N N . TYR A 1 94 ? 23.810 -24.459 -33.967 1.00 94.38 94 TYR A N 1
ATOM 727 C CA . TYR A 1 94 ? 24.173 -23.783 -32.710 1.00 94.38 94 TYR A CA 1
ATOM 728 C C . TYR A 1 94 ? 25.285 -24.542 -31.960 1.00 94.38 94 TYR A C 1
ATOM 730 O O . TYR A 1 94 ? 25.271 -25.772 -31.915 1.00 94.38 94 TYR A O 1
ATOM 738 N N . LEU A 1 95 ? 26.243 -23.811 -31.377 1.00 92.88 95 LEU A N 1
ATOM 739 C CA . LEU A 1 95 ? 27.359 -24.373 -30.604 1.00 92.88 95 LEU A CA 1
ATOM 740 C C . LEU A 1 95 ? 27.319 -23.967 -29.128 1.00 92.88 95 LEU A C 1
ATOM 742 O O . LEU A 1 95 ? 27.370 -24.829 -28.256 1.00 92.88 95 LEU A O 1
ATOM 746 N N . ASN A 1 96 ? 27.298 -22.660 -28.851 1.00 93.94 96 ASN A N 1
ATOM 747 C CA . ASN A 1 96 ? 27.300 -22.107 -27.499 1.00 93.94 96 ASN A CA 1
ATOM 748 C C . ASN A 1 96 ? 26.743 -20.674 -27.473 1.00 93.94 96 ASN A C 1
ATOM 750 O O . ASN A 1 96 ? 26.540 -20.040 -28.517 1.00 93.94 96 ASN A O 1
ATOM 754 N N . SER A 1 97 ? 26.540 -20.157 -26.262 1.00 94.06 97 SER A N 1
ATOM 755 C CA . SER A 1 97 ? 26.248 -18.749 -26.026 1.00 94.06 97 SER A CA 1
ATOM 756 C C . SER A 1 97 ? 27.017 -18.208 -24.819 1.00 94.06 97 SER A C 1
ATOM 758 O O . SER A 1 97 ? 27.289 -18.927 -23.856 1.00 94.06 97 SER A O 1
ATOM 760 N N . GLU A 1 98 ? 27.396 -16.933 -24.876 1.00 92.75 98 GLU A N 1
ATOM 761 C CA . GLU A 1 98 ? 28.189 -16.247 -23.852 1.00 92.75 98 GLU A CA 1
ATOM 762 C C . GLU A 1 98 ? 27.587 -14.866 -23.569 1.00 92.75 98 GLU A C 1
ATOM 764 O O . GLU A 1 98 ? 27.351 -14.086 -24.489 1.00 92.75 98 GLU A O 1
ATOM 769 N N . SER A 1 99 ? 27.351 -14.547 -22.296 1.00 84.38 99 SER A N 1
ATOM 770 C CA . SER A 1 99 ? 26.851 -13.238 -21.854 1.00 84.38 99 SER A CA 1
ATOM 771 C C . SER A 1 99 ? 27.971 -12.479 -21.151 1.00 84.38 99 SER A C 1
ATOM 773 O O . SER A 1 99 ? 28.656 -13.044 -20.300 1.00 84.38 99 SER A O 1
ATOM 775 N N . THR A 1 100 ? 28.156 -11.199 -21.483 1.00 72.12 100 THR A N 1
ATOM 776 C CA . THR A 1 100 ? 29.200 -10.343 -20.877 1.00 72.12 100 THR A CA 1
ATOM 777 C C . THR A 1 100 ? 28.683 -9.522 -19.687 1.00 72.12 100 THR A C 1
ATOM 779 O O . THR A 1 100 ? 29.371 -8.626 -19.199 1.00 72.12 100 THR A O 1
ATOM 782 N N . GLY A 1 101 ? 27.439 -9.762 -19.255 1.00 65.25 101 GLY A N 1
ATOM 783 C CA . GLY A 1 101 ? 26.751 -9.005 -18.201 1.00 65.25 101 GLY A CA 1
ATOM 784 C C . GLY A 1 101 ? 26.239 -7.620 -18.626 1.00 65.25 101 GLY A C 1
ATOM 785 O O . GLY A 1 101 ? 25.276 -7.127 -18.047 1.00 65.25 101 GLY A O 1
ATOM 786 N N . LYS A 1 102 ? 26.800 -7.010 -19.679 1.00 70.69 102 LYS A N 1
ATOM 787 C CA . LYS A 1 102 ? 26.473 -5.642 -20.135 1.00 70.69 102 LYS A CA 1
ATOM 788 C C . LYS A 1 102 ? 25.311 -5.567 -21.140 1.00 70.69 102 LYS A C 1
ATOM 790 O O . LYS A 1 102 ? 25.338 -4.751 -22.052 1.00 70.69 102 LYS A O 1
ATOM 795 N N . GLY A 1 103 ? 24.296 -6.424 -20.998 1.00 81.25 103 GLY A N 1
ATOM 796 C CA . GLY A 1 103 ? 23.152 -6.456 -21.929 1.00 81.25 103 GLY A CA 1
ATOM 797 C C . GLY A 1 103 ? 23.516 -6.974 -23.327 1.00 81.25 103 GLY A C 1
ATOM 798 O O . GLY A 1 103 ? 22.825 -6.679 -24.304 1.00 81.25 103 GLY A O 1
ATOM 799 N N . ASP A 1 104 ? 24.600 -7.747 -23.409 1.00 91.06 104 ASP A N 1
ATOM 800 C CA . ASP A 1 104 ? 25.136 -8.349 -24.625 1.00 91.06 104 ASP A CA 1
ATOM 801 C C . ASP A 1 104 ? 25.100 -9.878 -24.545 1.00 91.06 104 ASP A C 1
ATOM 803 O O . ASP A 1 104 ? 25.429 -10.461 -23.507 1.00 91.06 104 ASP A O 1
ATOM 807 N N . LEU A 1 105 ? 24.791 -10.519 -25.672 1.00 94.12 105 LEU A N 1
ATOM 808 C CA . LEU A 1 105 ? 24.839 -11.968 -25.854 1.00 94.12 105 LEU A CA 1
ATOM 809 C C . LEU A 1 105 ? 25.600 -12.305 -27.141 1.00 94.12 105 LEU A C 1
ATOM 811 O O . LEU A 1 105 ? 25.194 -11.913 -28.236 1.00 94.12 105 LEU A O 1
ATOM 815 N N . ASN A 1 106 ? 26.684 -13.061 -27.021 1.00 95.06 106 ASN A N 1
ATOM 816 C CA . ASN A 1 106 ? 27.351 -13.698 -28.150 1.00 95.06 106 ASN A CA 1
ATOM 817 C C . ASN A 1 106 ? 26.701 -15.064 -28.394 1.00 95.06 106 ASN A C 1
ATOM 819 O O . ASN A 1 106 ? 26.625 -15.876 -27.475 1.00 95.06 106 ASN A O 1
ATOM 823 N N . LEU A 1 107 ? 26.269 -15.334 -29.626 1.00 95.69 107 LEU A N 1
ATOM 824 C CA . LEU A 1 107 ? 25.837 -16.663 -30.071 1.00 95.69 107 LEU A CA 1
ATOM 825 C C . LEU A 1 107 ? 26.839 -17.200 -31.091 1.00 95.69 107 LEU A C 1
ATOM 827 O O . LEU A 1 107 ? 27.118 -16.509 -32.076 1.00 95.69 107 LEU A O 1
ATOM 831 N N . SER A 1 108 ? 27.353 -18.414 -30.888 1.00 95.00 108 SER A N 1
ATOM 832 C CA . SER A 1 108 ? 28.255 -19.068 -31.844 1.00 95.00 108 SER A CA 1
ATOM 833 C C . SER A 1 108 ? 27.565 -20.216 -32.565 1.00 95.00 108 SER A C 1
ATOM 835 O O . SER A 1 108 ? 26.904 -21.058 -31.954 1.00 95.00 108 SER A O 1
ATOM 837 N N . PHE A 1 109 ? 27.778 -20.276 -33.874 1.00 94.62 109 PHE A N 1
ATOM 838 C CA . PHE A 1 109 ? 27.211 -21.279 -34.763 1.00 94.62 109 PHE A CA 1
ATOM 839 C C . PHE A 1 109 ? 28.308 -21.900 -35.625 1.00 94.62 109 PHE A C 1
ATOM 841 O O . PHE A 1 109 ? 29.235 -21.213 -36.047 1.00 94.62 109 PHE A O 1
ATOM 848 N N . LYS A 1 110 ? 28.169 -23.179 -35.963 1.00 94.75 110 LYS A N 1
ATOM 849 C CA . LYS A 1 110 ? 28.898 -23.815 -37.056 1.00 94.75 110 LYS A CA 1
ATOM 850 C C . LYS A 1 110 ? 28.055 -23.713 -38.318 1.00 94.75 110 LYS A C 1
ATOM 852 O O . LYS A 1 110 ? 27.033 -24.388 -38.433 1.00 94.75 110 LYS A O 1
ATOM 857 N N . PHE A 1 111 ? 28.476 -22.878 -39.256 1.00 92.62 111 PHE A N 1
ATOM 858 C CA . PHE A 1 111 ? 27.903 -22.863 -40.595 1.00 92.62 111 PHE A CA 1
ATOM 859 C C . PHE A 1 111 ? 28.598 -23.923 -41.451 1.00 92.62 111 PHE A C 1
ATOM 861 O O . PHE A 1 111 ? 29.799 -24.175 -41.303 1.00 92.62 111 PHE A O 1
ATOM 868 N N . LYS A 1 112 ? 27.846 -24.574 -42.332 1.00 91.56 112 LYS A N 1
ATOM 869 C CA . LYS A 1 112 ? 28.367 -25.474 -43.357 1.00 91.56 112 LYS A CA 1
ATOM 870 C C . LYS A 1 112 ? 27.629 -25.209 -44.664 1.00 91.56 112 LYS A C 1
ATOM 872 O O . LYS A 1 112 ? 26.399 -25.233 -44.684 1.00 91.56 112 LYS A O 1
ATOM 877 N N . GLN A 1 113 ? 28.396 -24.974 -45.717 1.00 86.06 113 GLN A N 1
ATOM 878 C CA . GLN A 1 113 ? 27.913 -24.690 -47.062 1.00 86.06 113 GLN A CA 1
ATOM 879 C C . GLN A 1 113 ? 27.655 -25.987 -47.845 1.00 86.06 113 GLN A C 1
ATOM 881 O O . GLN A 1 113 ? 28.163 -27.060 -47.496 1.00 86.06 113 GLN A O 1
ATOM 886 N N . ASP A 1 114 ? 26.872 -25.875 -48.915 1.00 82.50 114 ASP A N 1
ATOM 887 C CA . ASP A 1 114 ? 26.512 -26.947 -49.853 1.00 82.50 114 ASP A CA 1
ATOM 888 C C . ASP A 1 114 ? 27.725 -27.713 -50.406 1.00 82.50 114 ASP A C 1
ATOM 890 O O . ASP A 1 114 ? 27.672 -28.928 -50.592 1.00 82.50 114 ASP A O 1
ATOM 894 N N . ASP A 1 115 ? 28.837 -27.009 -50.639 1.00 81.12 115 ASP A N 1
ATOM 895 C CA . ASP A 1 115 ? 30.091 -27.567 -51.160 1.00 81.12 115 ASP A CA 1
ATOM 896 C C . ASP A 1 115 ? 30.889 -28.382 -50.122 1.00 81.12 115 ASP A C 1
ATOM 898 O O . ASP A 1 115 ? 31.899 -29.008 -50.447 1.00 81.12 115 ASP A O 1
ATOM 902 N N . GLY A 1 116 ? 30.428 -28.401 -48.869 1.00 78.31 116 GLY A N 1
ATOM 903 C CA . GLY A 1 116 ? 31.052 -29.108 -47.761 1.00 78.31 116 GLY A CA 1
ATOM 904 C C . GLY A 1 116 ? 31.929 -28.246 -46.852 1.00 78.31 116 GLY A C 1
ATOM 905 O O . GLY A 1 116 ? 32.245 -28.716 -45.753 1.00 78.31 116 GLY A O 1
ATOM 906 N N . GLN A 1 117 ? 32.287 -27.016 -47.244 1.00 84.56 117 GLN A N 1
ATOM 907 C CA . GLN A 1 117 ? 33.074 -26.103 -46.407 1.00 84.56 117 GLN A CA 1
ATOM 908 C C . GLN A 1 117 ? 32.323 -25.749 -45.120 1.00 84.56 117 GLN A C 1
ATOM 910 O O . GLN A 1 117 ? 31.094 -25.691 -45.095 1.00 84.56 117 GLN A O 1
ATOM 915 N N . SER A 1 118 ? 33.054 -25.517 -44.027 1.00 88.50 118 SER A N 1
ATOM 916 C CA . SER A 1 118 ? 32.454 -25.206 -42.729 1.00 88.50 118 SER A CA 1
ATOM 917 C C . SER A 1 118 ? 33.310 -24.244 -41.916 1.00 88.50 118 SER A C 1
ATOM 919 O O . SER A 1 118 ? 34.526 -24.404 -41.829 1.00 88.50 118 SER A O 1
ATOM 921 N N . GLU A 1 119 ? 32.649 -23.275 -41.293 1.00 92.19 119 GLU A N 1
ATOM 922 C CA . GLU A 1 119 ? 33.245 -22.199 -40.504 1.00 92.19 119 GLU A CA 1
ATOM 923 C C . GLU A 1 119 ? 32.476 -22.003 -39.188 1.00 92.19 119 GLU A C 1
ATOM 925 O O . GLU A 1 119 ? 31.293 -22.344 -39.083 1.00 92.19 119 GLU A O 1
ATOM 930 N N . THR A 1 120 ? 33.141 -21.445 -38.175 1.00 93.75 120 THR A N 1
ATOM 931 C CA . THR A 1 120 ? 32.491 -21.021 -36.928 1.00 93.75 120 THR A CA 1
ATOM 932 C C . THR A 1 120 ? 32.216 -19.525 -36.994 1.00 93.75 120 THR A C 1
ATOM 934 O O . THR A 1 120 ? 33.134 -18.730 -37.181 1.00 93.75 120 THR A O 1
ATOM 937 N N . ILE A 1 121 ? 30.955 -19.142 -36.812 1.00 93.50 121 ILE A N 1
ATOM 938 C CA . ILE A 1 121 ? 30.475 -17.764 -36.885 1.00 93.50 121 ILE A CA 1
ATOM 939 C C . ILE A 1 121 ? 29.905 -17.381 -35.522 1.00 93.50 121 ILE A C 1
ATOM 941 O O . ILE A 1 121 ? 28.878 -17.915 -35.105 1.00 93.50 121 ILE A O 1
ATOM 945 N N . THR A 1 122 ? 30.533 -16.415 -34.855 1.00 93.44 122 THR A N 1
ATOM 946 C CA . THR A 1 122 ? 29.997 -15.798 -33.634 1.00 93.44 122 THR A CA 1
ATOM 947 C C . THR A 1 122 ? 29.330 -14.465 -33.971 1.00 93.44 122 THR A C 1
ATOM 949 O O . THR A 1 122 ? 29.848 -13.673 -34.763 1.00 93.44 122 THR A O 1
ATOM 952 N N . LYS A 1 123 ? 28.154 -14.212 -33.392 1.00 93.62 123 LYS A N 1
ATOM 953 C CA . LYS A 1 123 ? 27.369 -12.986 -33.584 1.00 93.62 123 LYS A CA 1
ATOM 954 C C . LYS A 1 123 ? 27.015 -12.368 -32.238 1.00 93.62 123 LYS A C 1
ATOM 956 O O . LYS A 1 123 ? 26.419 -13.033 -31.395 1.00 93.62 123 LYS A O 1
ATOM 961 N N . LYS A 1 124 ? 27.371 -11.093 -32.068 1.00 93.44 124 LYS A N 1
ATOM 962 C CA . LYS A 1 124 ? 27.022 -10.281 -30.900 1.00 93.44 124 LYS A CA 1
ATOM 963 C C . LYS A 1 124 ? 25.653 -9.639 -31.100 1.00 93.44 124 LYS A C 1
ATOM 965 O O . LYS A 1 124 ? 25.465 -8.862 -32.033 1.00 93.44 124 LYS A O 1
ATOM 970 N N . TYR A 1 125 ? 24.742 -9.907 -30.182 1.00 93.44 125 TYR A N 1
ATOM 971 C CA . TYR A 1 125 ? 23.463 -9.227 -30.022 1.00 93.44 125 TYR A CA 1
ATOM 972 C C . TYR A 1 125 ? 23.591 -8.282 -28.823 1.00 93.44 125 TYR A C 1
ATOM 974 O O . TYR A 1 125 ? 24.128 -8.682 -27.793 1.00 93.44 125 TYR A O 1
ATOM 982 N N . SER A 1 126 ? 23.166 -7.026 -28.966 1.00 91.75 126 SER A N 1
ATOM 983 C CA . SER A 1 126 ? 23.341 -5.977 -27.942 1.00 91.75 126 SER A CA 1
ATOM 984 C C . SER A 1 126 ? 22.016 -5.265 -27.659 1.00 91.75 126 SER A C 1
ATOM 986 O O . SER A 1 126 ? 21.138 -5.242 -28.526 1.00 91.75 126 SER A O 1
ATOM 988 N N . ASN A 1 127 ? 21.920 -4.600 -26.504 1.00 89.50 127 ASN A N 1
ATOM 989 C CA . ASN A 1 127 ? 20.725 -3.901 -25.999 1.00 89.50 127 ASN A CA 1
ATOM 990 C C . ASN A 1 127 ? 19.609 -4.836 -25.483 1.00 89.50 127 ASN A C 1
ATOM 992 O O . ASN A 1 127 ? 18.422 -4.549 -25.655 1.00 89.50 127 ASN A O 1
ATOM 996 N N . PHE A 1 128 ? 19.989 -5.948 -24.849 1.00 88.88 128 PHE A N 1
ATOM 997 C CA . PHE A 1 128 ? 19.096 -6.697 -23.957 1.00 88.88 128 PHE A CA 1
ATOM 998 C C . PHE A 1 128 ? 18.823 -5.914 -22.662 1.00 88.88 128 PHE A C 1
ATOM 1000 O O . PHE A 1 128 ? 19.599 -5.036 -22.280 1.00 88.88 128 PHE A O 1
ATOM 1007 N N . GLU A 1 129 ? 17.744 -6.266 -21.961 1.00 85.12 129 GLU A N 1
ATOM 1008 C CA . GLU A 1 129 ? 17.348 -5.654 -20.689 1.00 85.12 129 GLU A CA 1
ATOM 1009 C C . GLU A 1 129 ? 18.438 -5.878 -19.622 1.00 85.12 129 GLU A C 1
ATOM 1011 O O . GLU A 1 129 ? 18.783 -7.015 -19.283 1.00 85.12 129 GLU A O 1
ATOM 1016 N N . LEU A 1 130 ? 19.006 -4.786 -19.101 1.00 77.50 130 LEU A N 1
ATOM 1017 C CA . LEU A 1 130 ? 19.955 -4.817 -17.987 1.00 77.50 130 LEU A CA 1
ATOM 1018 C C . LEU A 1 130 ? 19.213 -5.076 -16.672 1.00 77.50 130 LEU A C 1
ATOM 1020 O O . LEU A 1 130 ? 18.152 -4.500 -16.434 1.00 77.50 130 LEU A O 1
ATOM 1024 N N . TYR A 1 131 ? 19.809 -5.862 -15.773 1.00 67.38 131 TYR A N 1
ATOM 1025 C CA . TYR A 1 131 ? 19.357 -5.872 -14.383 1.00 67.38 131 TYR A CA 1
ATOM 1026 C C . TYR A 1 131 ? 19.711 -4.524 -13.746 1.00 67.38 131 TYR A C 1
ATOM 1028 O O . TYR A 1 131 ? 20.878 -4.245 -13.476 1.00 67.38 131 TYR A O 1
ATOM 1036 N N . SER A 1 132 ? 18.702 -3.685 -13.515 1.00 58.78 132 SER A N 1
ATOM 1037 C CA . SER A 1 132 ? 18.834 -2.541 -12.615 1.00 58.78 132 SER A CA 1
ATOM 1038 C C . SER A 1 132 ? 18.777 -3.056 -11.179 1.00 58.78 132 SER A C 1
ATOM 1040 O O . SER A 1 132 ? 17.720 -3.456 -10.692 1.00 58.78 132 SER A O 1
ATOM 1042 N N . GLU A 1 133 ? 19.926 -3.089 -10.504 1.00 52.44 133 GLU A N 1
ATOM 1043 C CA . GLU A 1 133 ? 19.973 -3.418 -9.081 1.00 52.44 133 GLU A CA 1
ATOM 1044 C C . GLU A 1 133 ? 19.211 -2.338 -8.299 1.00 52.44 133 GLU A C 1
ATOM 1046 O O . GLU A 1 133 ? 19.612 -1.174 -8.251 1.00 52.44 133 GLU A O 1
ATOM 1051 N N . LYS A 1 134 ? 18.067 -2.714 -7.722 1.00 52.62 134 LYS A N 1
ATOM 1052 C CA . LYS A 1 134 ? 17.304 -1.844 -6.825 1.00 52.62 134 LYS A CA 1
ATOM 1053 C C . LYS A 1 134 ? 17.819 -2.022 -5.404 1.00 52.62 134 LYS A C 1
ATOM 1055 O O . LYS A 1 134 ? 18.043 -3.148 -4.968 1.00 52.62 134 LYS A O 1
ATOM 1060 N N . GLY A 1 135 ? 17.952 -0.915 -4.671 1.00 50.97 135 GLY A N 1
ATOM 1061 C CA . GLY A 1 135 ? 18.274 -0.955 -3.245 1.00 50.97 135 GLY A CA 1
ATOM 1062 C C . GLY A 1 135 ? 17.262 -1.817 -2.484 1.00 50.97 135 GLY A C 1
ATOM 1063 O O . GLY A 1 135 ? 16.069 -1.764 -2.773 1.00 50.97 135 GLY A O 1
ATOM 1064 N N . GLY A 1 136 ? 17.740 -2.610 -1.519 1.00 54.59 136 GLY A N 1
ATOM 1065 C CA . GLY A 1 136 ? 17.001 -3.770 -0.998 1.00 54.59 136 GLY A CA 1
ATOM 1066 C C . GLY A 1 136 ? 15.581 -3.508 -0.473 1.00 54.59 136 GLY A C 1
ATOM 1067 O O . GLY A 1 136 ? 14.742 -4.401 -0.526 1.00 54.59 136 GLY A O 1
ATOM 1068 N N . GLU A 1 137 ? 15.281 -2.294 -0.002 1.00 54.53 137 GLU A N 1
ATOM 1069 C CA . GLU A 1 137 ? 13.922 -1.888 0.393 1.00 54.53 137 GLU A CA 1
ATOM 1070 C C . GLU A 1 137 ? 13.118 -1.235 -0.748 1.00 54.53 137 GLU A C 1
ATOM 1072 O O . GLU A 1 137 ? 11.926 -1.507 -0.889 1.00 54.53 137 GLU A O 1
ATOM 1077 N N . SER A 1 138 ? 13.747 -0.410 -1.594 1.00 51.94 138 SER A N 1
ATOM 1078 C CA . SER A 1 138 ? 13.082 0.593 -2.453 1.00 51.94 138 SER A CA 1
ATOM 1079 C C . SER A 1 138 ? 12.393 0.047 -3.713 1.00 51.94 138 SER A C 1
ATOM 1081 O O . SER A 1 138 ? 12.042 0.798 -4.624 1.00 51.94 138 SER A O 1
ATOM 1083 N N . GLY A 1 139 ? 12.175 -1.264 -3.779 1.00 59.16 139 GLY A N 1
ATOM 1084 C CA . GLY A 1 139 ? 11.361 -1.897 -4.815 1.00 59.16 139 GLY A CA 1
ATOM 1085 C C . GLY A 1 139 ? 10.540 -3.087 -4.331 1.00 59.16 139 GLY A C 1
ATOM 1086 O O . GLY A 1 139 ? 10.087 -3.862 -5.174 1.00 59.16 139 GLY A O 1
ATOM 1087 N N . LYS A 1 140 ? 10.401 -3.290 -3.011 1.00 67.56 140 LYS A N 1
ATOM 1088 C CA . LYS A 1 140 ? 9.588 -4.386 -2.455 1.00 67.56 140 LYS A CA 1
ATOM 1089 C C . LYS A 1 140 ? 8.110 -4.161 -2.785 1.00 67.56 140 LYS A C 1
ATOM 1091 O O . LYS A 1 140 ? 7.682 -3.029 -2.962 1.00 67.56 140 LYS A O 1
ATOM 1096 N N . ILE A 1 141 ? 7.309 -5.223 -2.817 1.00 70.81 141 ILE A N 1
ATOM 1097 C CA . ILE A 1 141 ? 5.845 -5.087 -2.862 1.00 70.81 141 ILE A CA 1
ATOM 1098 C C . ILE A 1 141 ? 5.312 -5.408 -1.470 1.00 70.81 141 ILE A C 1
ATOM 1100 O O . ILE A 1 141 ? 5.422 -6.548 -1.025 1.00 70.81 141 ILE A O 1
ATOM 1104 N N . ASN A 1 142 ? 4.791 -4.407 -0.759 1.00 69.44 142 ASN A N 1
ATOM 1105 C CA . ASN A 1 142 ? 4.367 -4.533 0.641 1.00 69.44 142 ASN A CA 1
ATOM 1106 C C . ASN A 1 142 ? 2.996 -3.902 0.951 1.00 69.44 142 ASN A C 1
ATOM 1108 O O . ASN A 1 142 ? 2.603 -3.862 2.114 1.00 69.44 142 ASN A O 1
ATOM 1112 N N . GLY A 1 143 ? 2.257 -3.475 -0.075 1.00 71.25 143 GLY A N 1
ATOM 1113 C CA . GLY A 1 143 ? 0.863 -3.050 0.014 1.00 71.25 143 GLY A CA 1
ATOM 1114 C C . GLY A 1 143 ? 0.042 -3.533 -1.187 1.00 71.25 143 GLY A C 1
ATOM 1115 O O . GLY A 1 143 ? 0.562 -3.677 -2.297 1.00 71.25 143 GLY A O 1
ATOM 1116 N N . GLY A 1 144 ? -1.254 -3.767 -0.968 1.00 76.69 144 GLY A N 1
ATOM 1117 C CA . GLY A 1 144 ? -2.217 -4.129 -2.008 1.00 76.69 144 GLY A CA 1
ATOM 1118 C C . GLY A 1 144 ? -2.010 -5.519 -2.625 1.00 76.69 144 GLY A C 1
ATOM 1119 O O . GLY A 1 144 ? -1.856 -6.522 -1.931 1.00 76.69 144 GLY A O 1
ATOM 1120 N N . ILE A 1 145 ? -2.083 -5.587 -3.958 1.00 80.31 145 ILE A N 1
ATOM 1121 C CA . ILE A 1 145 ? -2.047 -6.841 -4.721 1.00 80.31 145 ILE A CA 1
ATOM 1122 C C . ILE A 1 145 ? -0.750 -6.920 -5.531 1.00 80.31 145 ILE A C 1
ATOM 1124 O O . ILE A 1 145 ? -0.615 -6.285 -6.582 1.00 80.31 145 ILE A O 1
ATOM 1128 N N . ALA A 1 146 ? 0.177 -7.762 -5.080 1.00 81.56 146 ALA A N 1
ATOM 1129 C CA . ALA A 1 146 ? 1.365 -8.126 -5.840 1.00 81.56 146 ALA A CA 1
ATOM 1130 C C . ALA A 1 146 ? 0.983 -8.970 -7.067 1.00 81.56 146 ALA A C 1
ATOM 1132 O O . ALA A 1 146 ? 0.099 -9.827 -6.992 1.00 81.56 146 ALA A O 1
ATOM 1133 N N . LYS A 1 147 ? 1.665 -8.751 -8.198 1.00 82.06 147 LYS A N 1
ATOM 1134 C CA . LYS A 1 147 ? 1.448 -9.503 -9.444 1.00 82.06 147 LYS A CA 1
ATOM 1135 C C . LYS A 1 147 ? 2.726 -10.200 -9.893 1.00 82.06 147 LYS A C 1
ATOM 1137 O O . LYS A 1 147 ? 3.769 -9.559 -9.988 1.00 82.06 147 LYS A O 1
ATOM 1142 N N . VAL A 1 148 ? 2.636 -11.494 -10.195 1.00 83.00 148 VAL A N 1
ATOM 1143 C CA . VAL A 1 148 ? 3.763 -12.311 -10.681 1.00 83.00 148 VAL A CA 1
ATOM 1144 C C . VAL A 1 148 ? 3.244 -13.230 -11.781 1.00 83.00 148 VAL A C 1
ATOM 1146 O O . VAL A 1 148 ? 2.494 -14.159 -11.499 1.00 83.00 148 VAL A O 1
ATOM 1149 N N . GLY A 1 149 ? 3.596 -12.958 -13.041 1.00 81.88 149 GLY A N 1
ATOM 1150 C CA . GLY A 1 149 ? 2.907 -13.580 -14.178 1.00 81.88 149 GLY A CA 1
ATOM 1151 C C . GLY A 1 149 ? 1.404 -13.280 -14.123 1.00 81.88 149 GLY A C 1
ATOM 1152 O O . GLY A 1 149 ? 1.014 -12.128 -13.937 1.00 81.88 149 GLY A O 1
ATOM 1153 N N . ASP A 1 150 ? 0.577 -14.323 -14.212 1.00 83.81 150 ASP A N 1
ATOM 1154 C CA . ASP A 1 150 ? -0.885 -14.216 -14.073 1.00 83.81 150 ASP A CA 1
ATOM 1155 C C . ASP A 1 150 ? -1.364 -14.294 -12.607 1.00 83.81 150 ASP A C 1
ATOM 1157 O O . ASP A 1 150 ? -2.570 -14.223 -12.356 1.00 83.81 150 ASP A O 1
ATOM 1161 N N . LEU A 1 151 ? -0.462 -14.462 -11.626 1.00 86.81 151 LEU A N 1
ATOM 1162 C CA . LEU A 1 151 ? -0.855 -14.506 -10.216 1.00 86.81 151 LEU A CA 1
ATOM 1163 C C . LEU A 1 151 ? -1.156 -13.123 -9.664 1.00 86.81 151 LEU A C 1
ATOM 1165 O O . LEU A 1 151 ? -0.422 -12.165 -9.914 1.00 86.81 151 LEU A O 1
ATOM 1169 N N . LYS A 1 152 ? -2.176 -13.073 -8.809 1.00 88.81 152 LYS A N 1
ATOM 1170 C CA . LYS A 1 152 ? -2.414 -11.987 -7.858 1.00 88.81 152 LYS A CA 1
ATOM 1171 C C . LYS A 1 152 ? -2.198 -12.531 -6.451 1.00 88.81 152 LYS A C 1
ATOM 1173 O O . LYS A 1 152 ? -2.767 -13.567 -6.118 1.00 88.81 152 LYS A O 1
ATOM 1178 N N . LEU A 1 153 ? -1.406 -11.847 -5.635 1.00 88.00 153 LEU A N 1
ATOM 1179 C CA . LEU A 1 153 ? -1.159 -12.210 -4.241 1.00 88.00 153 LEU A CA 1
ATOM 1180 C C . LEU A 1 153 ? -1.479 -11.003 -3.358 1.00 88.00 153 LEU A C 1
ATOM 1182 O O . LEU A 1 153 ? -0.917 -9.929 -3.571 1.00 88.00 153 LEU A O 1
ATOM 1186 N N . ASN A 1 154 ? -2.373 -11.166 -2.385 1.00 85.31 154 ASN A N 1
ATOM 1187 C CA . ASN A 1 154 ? -2.649 -10.121 -1.397 1.00 85.31 154 ASN A CA 1
ATOM 1188 C C . ASN A 1 154 ? -1.442 -9.974 -0.456 1.00 85.31 154 ASN A C 1
ATOM 1190 O O . ASN A 1 154 ? -0.968 -10.979 0.078 1.00 85.31 154 ASN A O 1
ATOM 1194 N N . THR A 1 155 ? -0.933 -8.756 -0.248 1.00 85.69 155 THR A N 1
ATOM 1195 C CA . THR A 1 155 ? 0.168 -8.533 0.702 1.00 85.69 155 THR A CA 1
ATOM 1196 C C . THR A 1 155 ? -0.287 -8.630 2.156 1.00 85.69 155 THR A C 1
ATOM 1198 O O . THR A 1 155 ? 0.539 -8.947 3.002 1.00 85.69 155 THR A O 1
ATOM 1201 N N . ASP A 1 156 ? -1.562 -8.408 2.487 1.00 86.69 156 ASP A N 1
ATOM 1202 C CA . ASP A 1 156 ? -2.080 -8.738 3.824 1.00 86.69 156 ASP A CA 1
ATOM 1203 C C . ASP A 1 156 ? -2.454 -10.227 3.890 1.00 86.69 156 ASP A C 1
ATOM 1205 O O . ASP A 1 156 ? -3.137 -10.759 3.011 1.00 86.69 156 ASP A O 1
ATOM 1209 N N . VAL A 1 157 ? -2.029 -10.915 4.950 1.00 91.00 157 VAL A N 1
ATOM 1210 C CA . VAL A 1 157 ? -2.364 -12.331 5.141 1.00 91.00 157 VAL A CA 1
ATOM 1211 C C . VAL A 1 157 ? -3.821 -12.539 5.550 1.00 91.00 157 VAL A C 1
ATOM 1213 O O . VAL A 1 157 ? -4.440 -11.724 6.251 1.00 91.00 157 VAL A O 1
ATOM 1216 N N . ASN A 1 158 ? -4.361 -13.690 5.152 1.00 89.94 158 ASN A N 1
ATOM 1217 C CA . ASN A 1 158 ? -5.750 -14.045 5.409 1.00 89.94 158 ASN A CA 1
ATOM 1218 C C . ASN A 1 158 ? -5.971 -14.505 6.859 1.00 89.94 158 ASN A C 1
ATOM 1220 O O . ASN A 1 158 ? -5.028 -14.634 7.647 1.00 89.94 158 ASN A O 1
ATOM 1224 N N . ARG A 1 159 ? -7.232 -14.771 7.236 1.00 84.94 159 ARG A N 1
ATOM 1225 C CA . ARG A 1 159 ? -7.631 -15.080 8.628 1.00 84.94 159 ARG A CA 1
ATOM 1226 C C . ARG A 1 159 ? -6.855 -16.250 9.260 1.00 84.94 159 ARG A C 1
ATOM 1228 O O . ARG A 1 159 ? -6.816 -16.340 10.483 1.00 84.94 159 ARG A O 1
ATOM 1235 N N . ASN A 1 160 ? -6.218 -17.124 8.478 1.00 89.88 160 ASN A N 1
ATOM 1236 C CA . ASN A 1 160 ? -5.342 -18.176 8.999 1.00 89.88 160 ASN A CA 1
ATOM 1237 C C . ASN A 1 160 ? -3.878 -17.740 9.136 1.00 89.88 160 ASN A C 1
ATOM 1239 O O . ASN A 1 160 ? -3.246 -18.103 10.127 1.00 89.88 160 ASN A O 1
ATOM 1243 N N . GLY A 1 161 ? -3.343 -16.943 8.206 1.00 91.50 161 GLY A N 1
ATOM 1244 C CA . GLY A 1 161 ? -2.012 -16.341 8.353 1.00 91.50 161 GLY A CA 1
ATOM 1245 C C . GLY A 1 161 ? -1.931 -15.419 9.573 1.00 91.50 161 GLY A C 1
ATOM 1246 O O . GLY A 1 161 ? -0.984 -15.506 10.351 1.00 91.50 161 GLY A O 1
ATOM 1247 N N . ARG A 1 162 ? -2.990 -14.639 9.839 1.00 89.94 162 ARG A N 1
ATOM 1248 C CA . ARG A 1 162 ? -3.073 -13.743 11.012 1.00 89.94 162 ARG A CA 1
ATOM 1249 C C . ARG A 1 162 ? -2.948 -14.464 12.361 1.00 89.94 162 ARG A C 1
ATOM 1251 O O . ARG A 1 162 ? -2.567 -13.826 13.339 1.00 89.94 162 ARG A O 1
ATOM 1258 N N . LYS A 1 163 ? -3.263 -15.768 12.425 1.00 88.31 163 LYS A N 1
ATOM 1259 C CA . LYS A 1 163 ? -3.259 -16.604 13.648 1.00 88.31 163 LYS A CA 1
ATOM 1260 C C . LYS A 1 163 ? -1.881 -17.127 14.058 1.00 88.31 163 LYS A C 1
ATOM 1262 O O . LYS A 1 163 ? -1.781 -17.737 15.121 1.00 88.31 163 LYS A O 1
ATOM 1267 N N . ILE A 1 164 ? -0.856 -16.951 13.225 1.00 89.88 164 ILE A N 1
ATOM 1268 C CA . ILE A 1 164 ? 0.506 -17.435 13.484 1.00 89.88 164 ILE A CA 1
ATOM 1269 C C . ILE A 1 164 ? 1.533 -16.330 13.256 1.00 89.88 164 ILE A C 1
ATOM 1271 O O . ILE A 1 164 ? 1.287 -15.367 12.529 1.00 89.88 164 ILE A O 1
ATOM 1275 N N . GLY A 1 165 ? 2.691 -16.473 13.892 1.00 89.75 165 GLY A N 1
ATOM 1276 C CA . GLY A 1 165 ? 3.834 -15.595 13.671 1.00 89.75 165 GLY A CA 1
ATOM 1277 C C . GLY A 1 165 ? 4.529 -15.860 12.336 1.00 89.75 165 GLY A C 1
ATOM 1278 O O . GLY A 1 165 ? 4.560 -17.002 11.868 1.00 89.75 165 GLY A O 1
ATOM 1279 N N . ALA A 1 166 ? 5.128 -14.833 11.731 1.00 91.81 166 ALA A N 1
ATOM 1280 C CA . ALA A 1 166 ? 5.947 -14.994 10.527 1.00 91.81 166 ALA A CA 1
ATOM 1281 C C . ALA A 1 166 ? 7.145 -15.934 10.767 1.00 91.81 166 ALA A C 1
ATOM 1283 O O . ALA A 1 166 ? 7.531 -16.689 9.870 1.00 91.81 166 ALA A O 1
ATOM 1284 N N . MET A 1 167 ? 7.680 -15.966 11.995 1.00 92.19 167 MET A N 1
ATOM 1285 C CA . MET A 1 167 ? 8.719 -16.913 12.410 1.00 92.19 167 MET A CA 1
ATOM 1286 C C . MET A 1 167 ? 8.194 -18.353 12.403 1.00 92.19 167 MET A C 1
ATOM 1288 O O . MET A 1 167 ? 8.857 -19.270 11.914 1.00 92.19 167 MET A O 1
ATOM 1292 N N . GLU A 1 168 ? 6.983 -18.572 12.918 1.00 93.88 168 GLU A N 1
ATOM 1293 C CA . GLU A 1 168 ? 6.338 -19.888 12.922 1.00 93.88 168 GLU A CA 1
ATOM 1294 C C . GLU A 1 168 ? 5.987 -20.336 11.495 1.00 93.88 168 GLU A C 1
ATOM 1296 O O . GLU A 1 168 ? 6.227 -21.491 11.133 1.00 93.88 168 GLU A O 1
ATOM 1301 N N . PHE A 1 169 ? 5.478 -19.422 10.661 1.00 95.12 169 PHE A N 1
ATOM 1302 C CA . PHE A 1 169 ? 5.215 -19.697 9.252 1.00 95.12 169 PHE A CA 1
ATOM 1303 C C . PHE A 1 169 ? 6.496 -20.072 8.509 1.00 95.12 169 PHE A C 1
ATOM 1305 O O . PHE A 1 169 ? 6.494 -21.091 7.822 1.00 95.12 169 PHE A O 1
ATOM 1312 N N . LYS A 1 170 ? 7.607 -19.340 8.682 1.00 95.06 170 LYS A N 1
ATOM 1313 C CA . LYS A 1 170 ? 8.881 -19.675 8.023 1.00 95.06 170 LYS A CA 1
ATOM 1314 C C . LYS A 1 170 ? 9.367 -21.080 8.387 1.00 95.06 170 LYS A C 1
ATOM 1316 O O . LYS A 1 170 ? 9.693 -21.869 7.503 1.00 95.06 170 LYS A O 1
ATOM 1321 N N . ASN A 1 171 ? 9.299 -21.440 9.669 1.00 95.25 171 ASN A N 1
ATOM 1322 C CA . ASN A 1 171 ? 9.643 -22.782 10.147 1.00 95.25 171 ASN A CA 1
ATOM 1323 C C . ASN A 1 171 ? 8.750 -23.904 9.572 1.00 95.25 171 ASN A C 1
ATOM 1325 O O . ASN A 1 171 ? 9.162 -25.068 9.566 1.00 95.25 171 ASN A O 1
ATOM 1329 N N . LYS A 1 172 ? 7.535 -23.589 9.101 1.00 96.19 172 LYS A N 1
ATOM 1330 C CA . LYS A 1 172 ? 6.668 -24.517 8.351 1.00 96.19 172 LYS A CA 1
ATOM 1331 C C . LYS A 1 172 ? 6.967 -24.486 6.851 1.00 96.19 172 LYS A C 1
ATOM 1333 O O . LYS A 1 172 ? 7.052 -25.548 6.245 1.00 96.19 172 LYS A O 1
ATOM 1338 N N . PHE A 1 173 ? 7.183 -23.299 6.284 1.00 95.88 173 PHE A N 1
ATOM 1339 C CA . PHE A 1 173 ? 7.538 -23.073 4.883 1.00 95.88 173 PHE A CA 1
ATOM 1340 C C . PHE A 1 173 ? 8.802 -23.843 4.498 1.00 95.88 173 PHE A C 1
ATOM 1342 O O . PHE A 1 173 ? 8.783 -24.527 3.486 1.00 95.88 173 PHE A O 1
ATOM 1349 N N . ASP A 1 174 ? 9.862 -23.818 5.315 1.00 95.81 174 ASP A N 1
ATOM 1350 C CA . ASP A 1 174 ? 11.098 -24.565 5.025 1.00 95.81 174 ASP A CA 1
ATOM 1351 C C . ASP A 1 174 ? 10.866 -26.081 4.983 1.00 95.81 174 ASP A C 1
ATOM 1353 O O . ASP A 1 174 ? 11.309 -26.758 4.057 1.00 95.81 174 ASP A O 1
ATOM 1357 N N . LYS A 1 175 ? 10.110 -26.612 5.952 1.00 96.81 175 LYS A N 1
ATOM 1358 C CA . LYS A 1 175 ? 9.758 -28.040 6.018 1.00 96.81 175 LYS A CA 1
ATOM 1359 C C . LYS A 1 175 ? 8.868 -28.454 4.849 1.00 96.81 175 LYS A C 1
ATOM 1361 O O . LYS A 1 175 ? 9.054 -29.535 4.293 1.00 96.81 175 LYS A O 1
ATOM 1366 N N . GLN A 1 176 ? 7.932 -27.592 4.452 1.00 97.44 176 GLN A N 1
ATOM 1367 C CA . GLN A 1 176 ? 7.122 -27.809 3.261 1.00 97.44 176 GLN A CA 1
ATOM 1368 C C . GLN A 1 176 ? 8.008 -27.803 2.011 1.00 97.44 176 GLN A C 1
ATOM 1370 O O . GLN A 1 176 ? 7.969 -28.771 1.259 1.00 97.44 176 GLN A O 1
ATOM 1375 N N . PHE A 1 177 ? 8.850 -26.779 1.840 1.00 96.44 177 PHE A N 1
ATOM 1376 C CA . PHE A 1 177 ? 9.747 -26.602 0.697 1.00 96.44 177 PHE A CA 1
ATOM 1377 C C . PHE A 1 177 ? 10.641 -27.823 0.489 1.00 96.44 177 PHE A C 1
ATOM 1379 O O . PHE A 1 177 ? 10.718 -28.338 -0.626 1.00 96.44 177 PHE A O 1
ATOM 1386 N N . ASP A 1 178 ? 11.257 -28.324 1.560 1.00 96.50 178 ASP A N 1
ATOM 1387 C CA . ASP A 1 178 ? 12.109 -29.510 1.498 1.00 96.50 178 ASP A CA 1
ATOM 1388 C C . ASP A 1 178 ? 11.295 -30.791 1.248 1.00 96.50 178 ASP A C 1
ATOM 1390 O O . ASP A 1 178 ? 11.696 -31.612 0.425 1.00 96.50 178 ASP A O 1
ATOM 1394 N N . SER A 1 179 ? 10.113 -30.951 1.861 1.00 97.50 179 SER A N 1
ATOM 1395 C CA . SER A 1 179 ? 9.266 -32.136 1.621 1.00 97.50 179 SER A CA 1
ATOM 1396 C C . SER A 1 179 ? 8.664 -32.207 0.209 1.00 97.50 179 SER A C 1
ATOM 1398 O O . SER A 1 179 ? 8.398 -33.306 -0.280 1.00 97.50 179 SER A O 1
ATOM 1400 N N . VAL A 1 180 ? 8.490 -31.068 -0.474 1.00 96.38 180 VAL A N 1
ATOM 1401 C CA . VAL A 1 180 ? 8.047 -31.006 -1.882 1.00 96.38 180 VAL A CA 1
ATOM 1402 C C . VAL A 1 180 ? 9.190 -30.755 -2.873 1.00 96.38 180 VAL A C 1
ATOM 1404 O O . VAL A 1 180 ? 8.928 -30.593 -4.065 1.00 96.38 180 VAL A O 1
ATOM 1407 N N . ASN A 1 181 ? 10.444 -30.730 -2.404 1.00 94.06 181 ASN A N 1
ATOM 1408 C CA . ASN A 1 181 ? 11.652 -30.429 -3.184 1.00 94.06 181 ASN A CA 1
ATOM 1409 C C . ASN A 1 181 ? 11.528 -29.154 -4.053 1.00 94.06 181 ASN A C 1
ATOM 1411 O O . ASN A 1 181 ? 11.883 -29.144 -5.232 1.00 94.06 181 ASN A O 1
ATOM 1415 N N . GLY A 1 182 ? 10.961 -28.086 -3.485 1.00 89.94 182 GLY A N 1
ATOM 1416 C CA . GLY A 1 182 ? 10.776 -26.794 -4.156 1.00 89.94 182 GLY A CA 1
ATOM 1417 C C . GLY A 1 182 ? 9.721 -26.756 -5.273 1.00 89.94 182 GLY A C 1
ATOM 1418 O O . GLY A 1 182 ? 9.667 -25.767 -6.004 1.00 89.94 182 GLY A O 1
ATOM 1419 N N . ASP A 1 183 ? 8.879 -27.787 -5.422 1.00 93.31 183 ASP A N 1
ATOM 1420 C CA . ASP A 1 183 ? 7.754 -27.800 -6.370 1.00 93.31 183 ASP A CA 1
ATOM 1421 C C . ASP A 1 183 ? 6.830 -26.590 -6.151 1.00 93.31 183 ASP A C 1
ATOM 1423 O O . ASP A 1 183 ? 6.103 -26.498 -5.159 1.00 93.31 183 ASP A O 1
ATOM 1427 N N . ALA A 1 184 ? 6.859 -25.650 -7.098 1.00 91.31 184 ALA A N 1
ATOM 1428 C CA . ALA A 1 184 ? 6.169 -24.375 -6.966 1.00 91.31 184 ALA A CA 1
ATOM 1429 C C . ALA A 1 184 ? 4.640 -24.506 -6.954 1.00 91.31 184 ALA A C 1
ATOM 1431 O O . ALA A 1 184 ? 3.986 -23.725 -6.270 1.00 91.31 184 ALA A O 1
ATOM 1432 N N . THR A 1 185 ? 4.060 -25.488 -7.656 1.00 92.88 185 THR A N 1
ATOM 1433 C CA . THR A 1 185 ? 2.604 -25.712 -7.627 1.00 92.88 185 THR A CA 1
ATOM 1434 C C . THR A 1 185 ? 2.187 -26.167 -6.232 1.00 92.88 185 THR A C 1
ATOM 1436 O O . THR A 1 185 ? 1.324 -25.543 -5.615 1.00 92.88 185 THR A O 1
ATOM 1439 N N . LYS A 1 186 ? 2.886 -27.165 -5.675 1.00 95.38 186 LYS A N 1
ATOM 1440 C CA . LYS A 1 186 ? 2.627 -27.666 -4.314 1.00 95.38 186 LYS A CA 1
ATOM 1441 C C . LYS A 1 186 ? 2.917 -26.622 -3.230 1.00 95.38 186 LYS A C 1
ATOM 1443 O O . LYS A 1 186 ? 2.221 -26.596 -2.217 1.00 95.38 186 LYS A O 1
ATOM 1448 N N . MET A 1 187 ? 3.921 -25.763 -3.424 1.00 95.25 187 MET A N 1
ATOM 1449 C CA . MET A 1 187 ? 4.191 -24.644 -2.514 1.00 95.25 187 MET A CA 1
ATOM 1450 C C . MET A 1 187 ? 3.070 -23.604 -2.545 1.00 95.25 187 MET A C 1
ATOM 1452 O O . MET A 1 187 ? 2.611 -23.202 -1.480 1.00 95.25 187 MET A O 1
ATOM 1456 N N . LEU A 1 188 ? 2.586 -23.200 -3.724 1.00 94.44 188 LEU A N 1
ATOM 1457 C CA . LEU A 1 188 ? 1.491 -22.230 -3.852 1.00 94.44 188 LEU A CA 1
ATOM 1458 C C . LEU A 1 188 ? 0.166 -22.784 -3.295 1.00 94.44 188 LEU A C 1
ATOM 1460 O O . LEU A 1 188 ? -0.515 -22.081 -2.547 1.00 94.44 188 LEU A O 1
ATOM 1464 N N . ASP A 1 189 ? -0.155 -24.055 -3.560 1.00 94.56 189 ASP A N 1
ATOM 1465 C CA . ASP A 1 189 ? -1.319 -24.747 -2.976 1.00 94.56 189 ASP A CA 1
ATOM 1466 C C . ASP A 1 189 ? -1.258 -24.822 -1.440 1.00 94.56 189 ASP A C 1
ATOM 1468 O O . ASP A 1 189 ? -2.285 -24.730 -0.763 1.00 94.56 189 ASP A O 1
ATOM 1472 N N . TRP A 1 190 ? -0.060 -24.957 -0.865 1.00 96.31 190 TRP A N 1
ATOM 1473 C CA . TRP A 1 190 ? 0.133 -24.910 0.584 1.00 96.31 190 TRP A CA 1
ATOM 1474 C C . TRP A 1 190 ? 0.051 -23.476 1.139 1.00 96.31 190 TRP A C 1
ATOM 1476 O O . TRP A 1 190 ? -0.648 -23.237 2.125 1.00 96.31 190 TRP A O 1
ATOM 1486 N N . MET A 1 191 ? 0.697 -22.502 0.487 1.00 95.19 191 MET A N 1
ATOM 1487 C CA . MET A 1 191 ? 0.691 -21.088 0.895 1.00 95.19 191 MET A CA 1
ATOM 1488 C C . MET A 1 191 ? -0.720 -20.480 0.897 1.00 95.19 191 MET A C 1
ATOM 1490 O O . MET A 1 191 ? -1.026 -19.675 1.779 1.00 95.19 191 MET A O 1
ATOM 1494 N N . LYS A 1 192 ? -1.603 -20.928 -0.008 1.00 94.94 192 LYS A N 1
ATOM 1495 C CA . LYS A 1 192 ? -3.032 -20.559 -0.056 1.00 94.94 192 LYS A CA 1
ATOM 1496 C C . LYS A 1 192 ? -3.799 -20.753 1.254 1.00 94.94 192 LYS A C 1
ATOM 1498 O O . LYS A 1 192 ? -4.826 -20.118 1.469 1.00 94.94 192 LYS A O 1
ATOM 1503 N N . GLN A 1 193 ? -3.314 -21.610 2.152 1.00 95.25 193 GLN A N 1
ATOM 1504 C CA . GLN A 1 193 ? -3.936 -21.809 3.463 1.00 95.25 193 GLN A CA 1
ATOM 1505 C C . GLN A 1 193 ? -3.770 -20.599 4.398 1.00 95.25 193 GLN A C 1
ATOM 1507 O O . GLN A 1 193 ? -4.479 -20.537 5.401 1.00 95.25 193 GLN A O 1
ATOM 1512 N N . TYR A 1 194 ? -2.865 -19.662 4.075 1.00 95.50 194 TYR A N 1
ATOM 1513 C CA . TYR A 1 194 ? -2.458 -18.523 4.912 1.00 95.50 194 TYR A CA 1
ATOM 1514 C C . TYR A 1 194 ? -2.439 -17.170 4.171 1.00 95.50 194 TYR A C 1
ATOM 1516 O O . TYR A 1 194 ? -2.542 -16.123 4.808 1.00 95.50 194 TYR A O 1
ATOM 1524 N N . ILE A 1 195 ? -2.286 -17.187 2.845 1.00 94.19 195 ILE A N 1
ATOM 1525 C CA . ILE A 1 195 ? -2.160 -16.018 1.960 1.00 94.19 195 ILE A CA 1
ATOM 1526 C C . ILE A 1 195 ? -3.196 -16.158 0.842 1.00 94.19 195 ILE A C 1
ATOM 1528 O O . ILE A 1 195 ? -3.353 -17.248 0.293 1.00 94.19 195 ILE A O 1
ATOM 1532 N N . ASP A 1 196 ? -3.865 -15.072 0.460 1.00 92.56 196 ASP A N 1
ATOM 1533 C CA . ASP A 1 196 ? -4.824 -15.111 -0.647 1.00 92.56 196 ASP A CA 1
ATOM 1534 C C . ASP A 1 196 ? -4.095 -14.997 -1.995 1.00 92.56 196 ASP A C 1
ATOM 1536 O O . ASP A 1 196 ? -3.400 -14.013 -2.265 1.00 92.56 196 ASP A O 1
ATOM 1540 N N . ILE A 1 197 ? -4.229 -16.039 -2.825 1.00 92.94 197 ILE A N 1
ATOM 1541 C CA . ILE A 1 197 ? -3.539 -16.191 -4.115 1.00 92.94 197 ILE A CA 1
ATOM 1542 C C . ILE A 1 197 ? -4.561 -16.535 -5.207 1.00 92.94 197 ILE A C 1
ATOM 1544 O O . ILE A 1 197 ? -5.181 -17.601 -5.174 1.00 92.94 197 ILE A O 1
ATOM 1548 N N . GLU A 1 198 ? -4.694 -15.677 -6.215 1.00 92.50 198 GLU A N 1
ATOM 1549 C CA . GLU A 1 198 ? -5.481 -15.929 -7.430 1.00 92.50 198 GLU A CA 1
ATOM 1550 C C . GLU A 1 198 ? -4.576 -16.197 -8.643 1.00 92.50 198 GLU A C 1
ATOM 1552 O O . GLU A 1 198 ? -3.395 -15.851 -8.632 1.00 92.50 198 GLU A O 1
ATOM 1557 N N . GLY A 1 199 ? -5.150 -16.754 -9.715 1.00 88.00 199 GLY A N 1
ATOM 1558 C CA . GLY A 1 199 ? -4.471 -17.022 -10.990 1.00 88.00 199 GLY A CA 1
ATOM 1559 C C . GLY A 1 199 ? -4.168 -18.505 -11.234 1.00 88.00 199 GLY A C 1
ATOM 1560 O O . GLY A 1 199 ? -4.316 -19.342 -10.341 1.00 88.00 199 GLY A O 1
ATOM 1561 N N . ASP A 1 200 ? -3.764 -18.834 -12.466 1.00 85.69 200 ASP A N 1
ATOM 1562 C CA . ASP A 1 200 ? -3.400 -20.197 -12.873 1.00 85.69 200 ASP A CA 1
ATOM 1563 C C . ASP A 1 200 ? -1.880 -20.421 -12.801 1.00 85.69 200 ASP A C 1
ATOM 1565 O O . ASP A 1 200 ? -1.094 -19.771 -13.497 1.00 85.69 200 ASP A O 1
ATOM 1569 N N . TYR A 1 201 ? -1.483 -21.391 -11.980 1.00 88.62 201 TYR A N 1
ATOM 1570 C CA . TYR A 1 201 ? -0.121 -21.916 -11.829 1.00 88.62 201 TYR A CA 1
ATOM 1571 C C . TYR A 1 201 ? -0.050 -23.434 -12.061 1.00 88.62 201 TYR A C 1
ATOM 1573 O O . TYR A 1 201 ? 0.918 -24.085 -11.667 1.00 88.62 201 TYR A O 1
ATOM 1581 N N . SER A 1 202 ? -1.062 -24.002 -12.720 1.00 84.12 202 SER A N 1
ATOM 1582 C CA . SER A 1 202 ? -1.071 -25.391 -13.174 1.00 84.12 202 SER A CA 1
ATOM 1583 C C . SER A 1 202 ? -0.034 -25.648 -14.277 1.00 84.12 202 SER A C 1
ATOM 1585 O O . SER A 1 202 ? 0.604 -24.740 -14.816 1.00 84.12 202 SER A O 1
ATOM 1587 N N . GLN A 1 203 ? 0.099 -26.912 -14.687 1.00 79.00 203 GLN A N 1
ATOM 1588 C CA . GLN A 1 203 ? 0.950 -27.288 -15.821 1.00 79.00 203 GLN A CA 1
ATOM 1589 C C . GLN A 1 203 ? 0.493 -26.685 -17.165 1.00 79.00 203 GLN A C 1
ATOM 1591 O O . GLN A 1 203 ? 1.313 -26.607 -18.081 1.00 79.00 203 GLN A O 1
ATOM 1596 N N . ASN A 1 204 ? -0.765 -26.235 -17.266 1.00 81.88 204 ASN A N 1
ATOM 1597 C CA . ASN A 1 204 ? -1.345 -25.625 -18.467 1.00 81.88 204 ASN A CA 1
ATOM 1598 C C . ASN A 1 204 ? -1.159 -24.098 -18.529 1.00 81.88 204 ASN A C 1
ATOM 1600 O O . ASN A 1 204 ? -1.316 -23.519 -19.604 1.00 81.88 204 ASN A O 1
ATOM 1604 N N . SER A 1 205 ? -0.813 -23.454 -17.407 1.00 85.31 205 SER A N 1
ATOM 1605 C CA . SER A 1 205 ? -0.547 -22.013 -17.338 1.00 85.31 205 SER A CA 1
ATOM 1606 C C . SER A 1 205 ? 0.528 -21.600 -18.345 1.00 85.31 205 SER A C 1
ATOM 1608 O O . SER A 1 205 ? 1.498 -22.330 -18.552 1.00 85.31 205 SER A O 1
ATOM 1610 N N . LYS A 1 206 ? 0.438 -20.392 -18.917 1.00 87.25 206 LYS A N 1
ATOM 1611 C CA . LYS A 1 206 ? 1.495 -19.820 -19.781 1.00 87.25 206 LYS A CA 1
ATOM 1612 C C . LYS A 1 206 ? 2.854 -19.722 -19.065 1.00 87.25 206 LYS A C 1
ATOM 1614 O O . LYS A 1 206 ? 3.903 -19.672 -19.714 1.00 87.25 206 LYS A O 1
ATOM 1619 N N . TRP A 1 207 ? 2.838 -19.726 -17.736 1.00 86.81 207 TRP A N 1
ATOM 1620 C CA . TRP A 1 207 ? 3.991 -19.513 -16.875 1.00 86.81 207 TRP A CA 1
ATOM 1621 C C . TRP A 1 207 ? 4.514 -20.813 -16.246 1.00 86.81 207 TRP A C 1
ATOM 1623 O O . TRP A 1 207 ? 3.781 -21.781 -16.022 1.00 86.81 207 TRP A O 1
ATOM 1633 N N . VAL A 1 208 ? 5.808 -20.814 -15.932 1.00 88.31 208 VAL A N 1
ATOM 1634 C CA . VAL A 1 208 ? 6.468 -21.747 -15.015 1.00 88.31 208 VAL A CA 1
ATOM 1635 C C . VAL A 1 208 ? 6.837 -20.960 -13.767 1.00 88.31 208 VAL A C 1
ATOM 1637 O O . VAL A 1 208 ? 7.684 -20.068 -13.824 1.00 88.31 208 VAL A O 1
ATOM 1640 N N . TYR A 1 209 ? 6.196 -21.273 -12.648 1.00 89.25 209 TYR A N 1
ATOM 1641 C CA . TYR A 1 209 ? 6.457 -20.600 -11.381 1.00 89.25 209 TYR A CA 1
ATOM 1642 C C . TYR A 1 209 ? 7.649 -21.213 -10.648 1.00 89.25 209 TYR A C 1
ATOM 1644 O O . TYR A 1 209 ? 7.888 -22.419 -10.728 1.00 89.25 209 TYR A O 1
ATOM 1652 N N . LYS A 1 210 ? 8.366 -20.379 -9.893 1.00 88.75 210 LYS A N 1
ATOM 1653 C CA . LYS A 1 210 ? 9.361 -20.788 -8.901 1.00 88.75 210 LYS A CA 1
ATOM 1654 C C . LYS A 1 210 ? 9.116 -20.011 -7.610 1.00 88.75 210 LYS A C 1
ATOM 1656 O O . LYS A 1 210 ? 9.149 -18.784 -7.606 1.00 88.75 210 LYS A O 1
ATOM 1661 N N . VAL A 1 211 ? 8.892 -20.738 -6.520 1.00 90.06 211 VAL A N 1
ATOM 1662 C CA . VAL A 1 211 ? 8.992 -20.216 -5.150 1.00 90.06 211 VAL A CA 1
ATOM 1663 C C . VAL A 1 211 ? 10.437 -20.432 -4.697 1.00 90.06 211 VAL A C 1
ATOM 1665 O O . VAL A 1 211 ? 11.031 -21.455 -5.045 1.00 90.06 211 VAL A O 1
ATOM 1668 N N . HIS A 1 212 ? 11.030 -19.498 -3.951 1.00 87.88 212 HIS A N 1
ATOM 1669 C CA . HIS A 1 212 ? 12.444 -19.586 -3.562 1.00 87.88 212 HIS A CA 1
ATOM 1670 C C . HIS A 1 212 ? 12.625 -19.715 -2.042 1.00 87.88 212 HIS A C 1
ATOM 1672 O O . HIS A 1 212 ? 11.957 -19.044 -1.249 1.00 87.88 212 HIS A O 1
ATOM 1678 N N . LYS A 1 213 ? 13.568 -20.575 -1.628 1.00 88.88 213 LYS A N 1
ATOM 1679 C CA . LYS A 1 213 ? 13.891 -20.842 -0.211 1.00 88.88 213 LYS A CA 1
ATOM 1680 C C . LYS A 1 213 ? 14.575 -19.659 0.497 1.00 88.88 213 LYS A C 1
ATOM 1682 O O . LYS A 1 213 ? 14.579 -19.603 1.721 1.00 88.88 213 LYS A O 1
ATOM 1687 N N . SER A 1 214 ? 15.091 -18.706 -0.284 1.00 85.75 214 SER A N 1
ATOM 1688 C CA . SER A 1 214 ? 15.643 -17.404 0.125 1.00 85.75 214 SER A CA 1
ATOM 1689 C C . SER A 1 214 ? 14.671 -16.536 0.931 1.00 85.75 214 SER A C 1
ATOM 1691 O O . SER A 1 214 ? 15.125 -15.649 1.645 1.00 85.75 214 SER A O 1
ATOM 1693 N N . THR A 1 215 ? 13.360 -16.806 0.840 1.00 86.06 215 THR A N 1
ATOM 1694 C CA . THR A 1 215 ? 12.291 -16.237 1.684 1.00 86.06 215 THR A CA 1
ATOM 1695 C C . THR A 1 215 ? 12.748 -16.102 3.146 1.00 86.06 215 THR A C 1
ATOM 1697 O O . THR A 1 215 ? 13.402 -17.000 3.670 1.00 86.06 215 THR A O 1
ATOM 1700 N N . HIS A 1 216 ? 12.400 -15.017 3.839 1.00 86.94 216 HIS A N 1
ATOM 1701 C CA . HIS A 1 216 ? 12.816 -14.740 5.223 1.00 86.94 216 HIS A CA 1
ATOM 1702 C C . HIS A 1 216 ? 11.768 -13.905 5.984 1.00 86.94 216 HIS A C 1
ATOM 1704 O O . HIS A 1 216 ? 10.653 -13.713 5.510 1.00 86.94 216 HIS A O 1
ATOM 1710 N N . HIS A 1 217 ? 12.080 -13.443 7.196 1.00 88.56 217 HIS A N 1
ATOM 1711 C CA . HIS A 1 217 ? 11.199 -12.602 8.018 1.00 88.56 217 HIS A CA 1
ATOM 1712 C C . HIS A 1 217 ? 12.021 -11.536 8.764 1.00 88.56 217 HIS A C 1
ATOM 1714 O O . HIS A 1 217 ? 13.179 -11.787 9.106 1.00 88.56 217 HIS A O 1
ATOM 1720 N N . HIS A 1 218 ? 11.444 -10.365 9.048 1.00 81.62 218 HIS A N 1
ATOM 1721 C CA . HIS A 1 218 ? 12.059 -9.344 9.908 1.00 81.62 218 HIS A CA 1
ATOM 1722 C C . HIS A 1 218 ? 11.262 -9.239 11.216 1.00 81.62 218 HIS A C 1
ATOM 1724 O O . HIS A 1 218 ? 10.423 -8.356 11.394 1.00 81.62 218 HIS A O 1
ATOM 1730 N N . GLY A 1 219 ? 11.492 -10.194 12.120 1.00 83.94 219 GLY A N 1
ATOM 1731 C CA . GLY A 1 219 ? 10.640 -10.408 13.294 1.00 83.94 219 GLY A CA 1
ATOM 1732 C C . GLY A 1 219 ? 9.397 -11.233 12.952 1.00 83.94 219 GLY A C 1
ATOM 1733 O O . GLY A 1 219 ? 9.459 -12.092 12.078 1.00 83.94 219 GLY A O 1
ATOM 1734 N N . ASP A 1 220 ? 8.292 -11.009 13.665 1.00 85.06 220 ASP A N 1
ATOM 1735 C CA . ASP A 1 220 ? 7.154 -11.942 13.679 1.00 85.06 220 ASP A CA 1
ATOM 1736 C C . ASP A 1 220 ? 5.858 -11.403 13.035 1.00 85.06 220 ASP A C 1
ATOM 1738 O O . ASP A 1 220 ? 4.885 -12.141 12.895 1.00 85.06 220 ASP A O 1
ATOM 1742 N N . GLY A 1 221 ? 5.850 -10.127 12.623 1.00 80.38 221 GLY A N 1
ATOM 1743 C CA . GLY A 1 221 ? 4.706 -9.449 11.985 1.00 80.38 221 GLY A CA 1
ATOM 1744 C C . GLY A 1 221 ? 4.771 -9.341 10.452 1.00 80.38 221 GLY A C 1
ATOM 1745 O O . GLY A 1 221 ? 3.778 -8.975 9.822 1.00 80.38 221 GLY A O 1
ATOM 1746 N N . ASN A 1 222 ? 5.917 -9.661 9.842 1.00 85.12 222 ASN A N 1
ATOM 1747 C CA . ASN A 1 222 ? 6.135 -9.630 8.392 1.00 85.12 222 ASN A CA 1
ATOM 1748 C C . ASN A 1 222 ? 6.946 -10.851 7.924 1.00 85.12 222 ASN A C 1
ATOM 1750 O O . ASN A 1 222 ? 7.856 -11.305 8.617 1.00 85.12 222 ASN A O 1
ATOM 1754 N N . LEU A 1 223 ? 6.631 -11.347 6.730 1.00 90.25 223 LEU A N 1
ATOM 1755 C CA . LEU A 1 223 ? 7.388 -12.367 6.005 1.00 90.25 223 LEU A CA 1
ATOM 1756 C C . LEU A 1 223 ? 7.739 -11.798 4.633 1.00 90.25 223 LEU A C 1
ATOM 1758 O O . LEU A 1 223 ? 6.854 -11.332 3.924 1.00 90.25 223 LEU A O 1
ATOM 1762 N N . HIS A 1 224 ? 9.000 -11.866 4.235 1.00 89.56 224 HIS A N 1
ATOM 1763 C CA . HIS A 1 224 ? 9.456 -11.431 2.924 1.00 89.56 224 HIS A CA 1
ATOM 1764 C C . HIS A 1 224 ? 9.738 -12.647 2.039 1.00 89.56 224 HIS A C 1
ATOM 1766 O O . HIS A 1 224 ? 10.609 -13.454 2.351 1.00 89.56 224 HIS A O 1
ATOM 1772 N N . ALA A 1 225 ? 8.978 -12.809 0.962 1.00 89.06 225 ALA A N 1
ATOM 1773 C CA . ALA A 1 225 ? 8.998 -13.989 0.110 1.00 89.06 225 ALA A CA 1
ATOM 1774 C C . ALA A 1 225 ? 9.343 -13.644 -1.338 1.00 89.06 225 ALA A C 1
ATOM 1776 O O . ALA A 1 225 ? 8.917 -12.622 -1.881 1.00 89.06 225 ALA A O 1
ATOM 1777 N N . TYR A 1 226 ? 10.072 -14.550 -1.983 1.00 87.06 226 TYR A N 1
ATOM 1778 C CA . TYR A 1 226 ? 10.486 -14.400 -3.371 1.00 87.06 226 TYR A CA 1
ATOM 1779 C C . TYR A 1 226 ? 9.792 -15.452 -4.238 1.00 87.06 226 TYR A C 1
ATOM 1781 O O . TYR A 1 226 ? 9.831 -16.655 -3.951 1.00 87.06 226 TYR A O 1
ATOM 1789 N N . ILE A 1 227 ? 9.128 -14.983 -5.295 1.00 87.19 227 ILE A N 1
ATOM 1790 C CA . ILE A 1 227 ? 8.372 -15.790 -6.256 1.00 87.19 227 ILE A CA 1
ATOM 1791 C C . ILE A 1 227 ? 8.613 -15.196 -7.643 1.00 87.19 227 ILE A C 1
ATOM 1793 O O . ILE A 1 227 ? 8.490 -13.985 -7.828 1.00 87.19 227 ILE A O 1
ATOM 1797 N N . SER A 1 228 ? 8.923 -16.043 -8.622 1.00 85.12 228 SER A N 1
ATOM 1798 C CA . SER A 1 228 ? 9.106 -15.636 -10.016 1.00 85.12 228 SER A CA 1
ATOM 1799 C C . SER A 1 228 ? 8.311 -16.509 -10.991 1.00 85.12 228 SER A C 1
ATOM 1801 O O . SER A 1 228 ? 7.954 -17.650 -10.685 1.00 85.12 228 SER A O 1
ATOM 1803 N N . ALA A 1 229 ? 8.020 -15.961 -12.173 1.00 87.00 229 ALA A N 1
ATOM 1804 C CA . ALA A 1 229 ? 7.268 -16.602 -13.249 1.00 87.00 229 ALA A CA 1
ATOM 1805 C C . ALA A 1 229 ? 8.040 -16.520 -14.571 1.00 87.00 229 ALA A C 1
ATOM 1807 O O . ALA A 1 229 ? 8.236 -15.436 -15.117 1.00 87.00 229 ALA A O 1
ATOM 1808 N N . ARG A 1 230 ? 8.468 -17.662 -15.112 1.00 86.00 230 ARG A N 1
ATOM 1809 C CA . ARG A 1 230 ? 9.143 -17.766 -16.415 1.00 86.00 230 ARG A CA 1
ATOM 1810 C C . ARG A 1 230 ? 8.123 -18.081 -17.510 1.00 86.00 230 ARG A C 1
ATOM 1812 O O . ARG A 1 230 ? 7.386 -19.056 -17.394 1.00 86.00 230 ARG A O 1
ATOM 1819 N N . ASP A 1 231 ? 8.075 -17.288 -18.573 1.00 85.50 231 ASP A N 1
ATOM 1820 C CA . ASP A 1 231 ? 7.246 -17.568 -19.755 1.00 85.50 231 ASP A CA 1
ATOM 1821 C C . ASP A 1 231 ? 7.681 -18.898 -20.403 1.00 85.50 231 ASP A C 1
ATOM 1823 O O . ASP A 1 231 ? 8.868 -19.086 -20.688 1.00 85.50 231 ASP A O 1
ATOM 1827 N N . ARG A 1 232 ? 6.753 -19.837 -20.645 1.00 83.81 232 ARG A N 1
ATOM 1828 C CA . ARG A 1 232 ? 7.088 -21.151 -21.237 1.00 83.81 232 ARG A CA 1
ATOM 1829 C C . ARG A 1 232 ? 7.684 -21.055 -22.642 1.00 83.81 232 ARG A C 1
ATOM 1831 O O . ARG A 1 232 ? 8.519 -21.891 -22.998 1.00 83.81 232 ARG A O 1
ATOM 1838 N N . ILE A 1 233 ? 7.244 -20.073 -23.426 1.00 82.88 233 ILE A N 1
ATOM 1839 C CA . ILE A 1 233 ? 7.608 -19.887 -24.833 1.00 82.88 233 ILE A CA 1
ATOM 1840 C C . ILE A 1 233 ? 8.860 -19.016 -24.923 1.00 82.88 233 ILE A C 1
ATOM 1842 O O . ILE A 1 233 ? 9.868 -19.445 -25.480 1.00 82.88 233 ILE A O 1
ATOM 1846 N N . THR A 1 234 ? 8.815 -17.810 -24.351 1.00 82.12 234 THR A N 1
ATOM 1847 C CA . THR A 1 234 ? 9.897 -16.821 -24.507 1.00 82.12 234 THR A CA 1
ATOM 1848 C C . THR A 1 234 ? 11.039 -17.026 -23.511 1.00 82.12 234 THR A C 1
ATOM 1850 O O . THR A 1 234 ? 12.172 -16.645 -23.785 1.00 82.12 234 THR A O 1
ATOM 1853 N N . GLY A 1 235 ? 10.793 -17.656 -22.361 1.00 77.19 235 GLY A N 1
ATOM 1854 C CA . GLY A 1 235 ? 11.790 -17.805 -21.298 1.00 77.19 235 GLY A CA 1
ATOM 1855 C C . GLY A 1 235 ? 12.033 -16.539 -20.466 1.00 77.19 235 GLY A C 1
ATOM 1856 O O . GLY A 1 235 ? 12.764 -16.630 -19.482 1.00 77.19 235 GLY A O 1
ATOM 1857 N N . ARG A 1 236 ? 11.398 -15.402 -20.801 1.00 79.44 236 ARG A N 1
ATOM 1858 C CA . ARG A 1 236 ? 11.444 -14.161 -20.009 1.00 79.44 236 ARG A CA 1
ATOM 1859 C C . ARG A 1 236 ? 10.948 -14.430 -18.589 1.00 79.44 236 ARG A C 1
ATOM 1861 O O . ARG A 1 236 ? 9.855 -14.988 -18.433 1.00 79.44 236 ARG A O 1
ATOM 1868 N N . VAL A 1 237 ? 11.701 -14.024 -17.566 1.00 76.00 237 VAL A N 1
ATOM 1869 C CA . VAL A 1 237 ? 11.255 -14.151 -16.171 1.00 76.00 237 VAL A CA 1
ATOM 1870 C C . VAL A 1 237 ? 10.678 -12.837 -15.650 1.00 76.00 237 VAL A C 1
ATOM 1872 O O . VAL A 1 237 ? 11.326 -11.797 -15.641 1.00 76.00 237 VAL A O 1
ATOM 1875 N N . TYR A 1 238 ? 9.451 -12.914 -15.152 1.00 72.38 238 TYR A N 1
ATOM 1876 C CA . TYR A 1 238 ? 8.786 -11.872 -14.385 1.00 72.38 238 TYR A CA 1
ATOM 1877 C C . TYR A 1 238 ? 9.088 -12.152 -12.915 1.00 72.38 238 TYR A C 1
ATOM 1879 O O . TYR A 1 238 ? 8.751 -13.216 -12.387 1.00 72.38 238 TYR A O 1
ATOM 1887 N N . ARG A 1 239 ? 9.802 -11.230 -12.276 1.00 65.94 239 ARG A N 1
ATOM 1888 C CA . ARG A 1 239 ? 10.389 -11.394 -10.944 1.00 65.94 239 ARG A CA 1
ATOM 1889 C C . ARG A 1 239 ? 9.815 -10.329 -10.010 1.00 65.94 239 ARG A C 1
ATOM 1891 O O . ARG A 1 239 ? 9.562 -9.213 -10.456 1.00 65.94 239 ARG A O 1
ATOM 1898 N N . ALA A 1 240 ? 9.647 -10.667 -8.734 1.00 56.12 240 ALA A N 1
ATOM 1899 C CA . ALA A 1 240 ? 9.262 -9.716 -7.696 1.00 56.12 240 ALA A CA 1
ATOM 1900 C C . ALA A 1 240 ? 10.287 -9.438 -6.564 1.00 56.12 240 ALA A C 1
ATOM 1902 O O . ALA A 1 240 ? 9.938 -8.648 -5.698 1.00 56.12 240 ALA A O 1
ATOM 1903 N N . PHE A 1 241 ? 11.517 -9.973 -6.458 1.00 56.47 241 PHE A N 1
ATOM 1904 C CA . PHE A 1 241 ? 12.401 -10.592 -7.457 1.00 56.47 241 PHE A CA 1
ATOM 1905 C C . PHE A 1 241 ? 12.420 -12.145 -7.375 1.00 56.47 241 PHE A C 1
ATOM 1907 O O . PHE A 1 241 ? 11.402 -12.734 -7.734 1.00 56.47 241 PHE A O 1
ATOM 1914 N N . ASP A 1 242 ? 13.432 -12.920 -6.970 1.00 47.94 242 ASP A N 1
ATOM 1915 C CA . ASP A 1 242 ? 14.845 -12.665 -6.633 1.00 47.94 242 ASP A CA 1
ATOM 1916 C C . ASP A 1 242 ? 15.735 -12.877 -7.907 1.00 47.94 242 ASP A C 1
ATOM 1918 O O . ASP A 1 242 ? 15.222 -12.791 -9.028 1.00 47.94 242 ASP A O 1
ATOM 1922 N N . GLY A 1 243 ? 17.058 -13.069 -7.898 1.00 43.75 243 GLY A N 1
ATOM 1923 C CA . GLY A 1 243 ? 17.989 -13.325 -6.806 1.00 43.75 243 GLY A CA 1
ATOM 1924 C C . GLY A 1 243 ? 19.326 -12.642 -7.054 1.00 43.75 243 GLY A C 1
ATOM 1925 O O . GLY A 1 243 ? 19.808 -12.597 -8.183 1.00 43.75 243 GLY A O 1
ATOM 1926 N N . GLU A 1 244 ? 19.834 -12.060 -5.973 1.00 52.38 244 GLU A N 1
ATOM 1927 C CA . GLU A 1 244 ? 20.916 -11.071 -5.892 1.00 52.38 244 GLU A CA 1
ATOM 1928 C C . GLU A 1 244 ? 20.729 -9.883 -6.855 1.00 52.38 244 GLU A C 1
ATOM 1930 O O . GLU A 1 244 ? 21.620 -9.423 -7.558 1.00 52.38 244 GLU A O 1
ATOM 1935 N N . GLY A 1 245 ? 19.494 -9.371 -6.805 1.00 52.16 245 GLY A N 1
ATOM 1936 C CA . GLY A 1 245 ? 19.034 -8.069 -7.299 1.00 52.16 245 GLY A CA 1
ATOM 1937 C C . GLY A 1 245 ? 17.741 -7.695 -6.563 1.00 52.16 245 GLY A C 1
ATOM 1938 O O . GLY A 1 245 ? 16.711 -7.455 -7.187 1.00 52.16 245 GLY A O 1
ATOM 1939 N N . ASN A 1 246 ? 17.760 -7.835 -5.231 1.00 55.84 246 ASN A N 1
ATOM 1940 C CA . ASN A 1 246 ? 16.593 -8.227 -4.429 1.00 55.84 246 ASN A CA 1
ATOM 1941 C C . ASN A 1 246 ? 15.738 -7.048 -3.964 1.00 55.84 246 ASN A C 1
ATOM 1943 O O . ASN A 1 246 ? 16.048 -6.410 -2.960 1.00 55.84 246 ASN A O 1
ATOM 1947 N N . PRO A 1 247 ? 14.591 -6.841 -4.614 1.00 60.12 247 PRO A N 1
ATOM 1948 C CA . PRO A 1 247 ? 13.345 -6.811 -3.842 1.00 60.12 247 PRO A CA 1
ATOM 1949 C C . PRO A 1 247 ? 12.617 -8.163 -3.743 1.00 60.12 247 PRO A C 1
ATOM 1951 O O . PRO A 1 247 ? 13.090 -9.177 -4.253 1.00 60.12 247 PRO A O 1
ATOM 1954 N N . GLY A 1 248 ? 11.448 -8.172 -3.097 1.00 75.62 248 GLY A N 1
ATOM 1955 C CA . GLY A 1 248 ? 10.562 -9.331 -2.892 1.00 75.62 248 GLY A CA 1
ATOM 1956 C C . GLY A 1 248 ? 9.136 -8.895 -2.519 1.00 75.62 248 GLY A C 1
ATOM 1957 O O . GLY A 1 248 ? 8.860 -7.697 -2.388 1.00 75.62 248 GLY A O 1
ATOM 1958 N N . ILE A 1 249 ? 8.235 -9.853 -2.281 1.00 85.38 249 ILE A N 1
ATOM 1959 C CA . ILE A 1 249 ? 6.880 -9.591 -1.764 1.00 85.38 249 ILE A CA 1
ATOM 1960 C C . ILE A 1 249 ? 6.910 -9.688 -0.235 1.00 85.38 249 ILE A C 1
ATOM 1962 O O . ILE A 1 249 ? 7.184 -10.752 0.318 1.00 85.38 249 ILE A O 1
ATOM 1966 N N . THR A 1 250 ? 6.605 -8.599 0.466 1.00 87.50 250 THR A N 1
ATOM 1967 C CA . THR A 1 250 ? 6.403 -8.620 1.918 1.00 87.50 250 THR A CA 1
ATOM 1968 C C . THR A 1 250 ? 4.940 -8.906 2.229 1.00 87.50 250 THR A C 1
ATOM 1970 O O . THR A 1 250 ? 4.076 -8.059 2.020 1.00 87.50 250 THR A O 1
ATOM 1973 N N . PHE A 1 251 ? 4.677 -10.081 2.791 1.00 88.31 251 PHE A N 1
ATOM 1974 C CA . PHE A 1 251 ? 3.402 -10.415 3.406 1.00 88.31 251 PHE A CA 1
ATOM 1975 C C . PHE A 1 251 ? 3.342 -9.852 4.832 1.00 88.31 251 PHE A C 1
ATOM 1977 O O . PHE A 1 251 ? 4.191 -10.171 5.672 1.00 88.31 251 PHE A O 1
ATOM 1984 N N . LEU A 1 252 ? 2.339 -9.023 5.101 1.00 88.12 252 LEU A N 1
ATOM 1985 C CA . LEU A 1 252 ? 2.071 -8.323 6.355 1.00 88.12 252 LEU A CA 1
ATOM 1986 C C . LEU A 1 252 ? 0.884 -8.945 7.099 1.00 88.12 252 LEU A C 1
ATOM 1988 O O . LEU A 1 252 ? 0.084 -9.681 6.532 1.00 88.12 252 LEU A O 1
ATOM 1992 N N . GLY A 1 253 ? 0.751 -8.618 8.384 1.00 83.69 253 GLY A N 1
ATOM 1993 C CA . GLY A 1 253 ? -0.417 -8.985 9.191 1.00 83.69 253 GLY A CA 1
ATOM 1994 C C . GLY A 1 253 ? -0.319 -10.320 9.929 1.00 83.69 253 GLY A C 1
ATOM 1995 O O . GLY A 1 253 ? -1.286 -10.744 10.564 1.00 83.69 253 GLY A O 1
ATOM 1996 N N . TRP A 1 254 ? 0.849 -10.958 9.908 1.00 88.12 254 TRP A N 1
ATOM 1997 C CA . TRP A 1 254 ? 1.167 -12.078 10.792 1.00 88.12 254 TRP A CA 1
ATOM 1998 C C . TRP A 1 254 ? 1.032 -11.670 12.264 1.00 88.12 254 TRP A C 1
ATOM 2000 O O . TRP A 1 254 ? 1.223 -10.506 12.624 1.00 88.12 254 TRP A O 1
ATOM 2010 N N . ASN A 1 255 ? 0.698 -12.631 13.124 1.00 86.69 255 ASN A N 1
ATOM 2011 C CA . ASN A 1 255 ? 0.525 -12.429 14.566 1.00 86.69 255 ASN A CA 1
ATOM 2012 C C . ASN A 1 255 ? -0.485 -11.302 14.936 1.00 86.69 255 ASN A C 1
ATOM 2014 O O . ASN A 1 255 ? -0.417 -10.757 16.041 1.00 86.69 255 ASN A O 1
ATOM 2018 N N . LYS A 1 256 ? -1.429 -10.940 14.045 1.00 86.88 256 LYS A N 1
ATOM 2019 C CA . LYS A 1 256 ? -2.552 -10.019 14.344 1.00 86.88 256 LYS A CA 1
ATOM 2020 C C . LYS A 1 256 ? -3.597 -10.676 15.265 1.00 86.88 256 LYS A C 1
ATOM 2022 O O . LYS A 1 256 ? -4.114 -10.010 16.158 1.00 86.88 256 LYS A O 1
ATOM 2027 N N . VAL A 1 257 ? -3.867 -11.978 15.109 1.00 85.75 257 VAL A N 1
ATOM 2028 C CA . VAL A 1 257 ? -4.839 -12.752 15.910 1.00 85.75 257 VAL A CA 1
ATOM 2029 C C . VAL A 1 257 ? -4.144 -13.506 17.044 1.00 85.75 257 VAL A C 1
ATOM 2031 O O . VAL A 1 257 ? -3.236 -14.302 16.809 1.00 85.75 257 VAL A O 1
ATOM 2034 N N . LYS A 1 258 ? -4.613 -13.320 18.282 1.00 85.44 258 LYS A N 1
ATOM 2035 C CA . LYS A 1 258 ? -4.225 -14.147 19.431 1.00 85.44 258 LYS A CA 1
ATOM 2036 C C . LYS A 1 258 ? -5.118 -15.392 19.500 1.00 85.44 258 LYS A C 1
ATOM 2038 O O . LYS A 1 258 ? -6.339 -15.291 19.402 1.00 85.44 258 LYS A O 1
ATOM 2043 N N . LYS A 1 259 ? -4.509 -16.557 19.744 1.00 86.00 259 LYS A N 1
ATOM 2044 C CA . LYS A 1 259 ? -5.199 -17.773 20.203 1.00 86.00 259 LYS A CA 1
ATOM 2045 C C . LYS A 1 259 ? -5.154 -17.862 21.732 1.00 86.00 259 LYS A C 1
ATOM 2047 O O . LYS A 1 259 ? -4.075 -17.761 22.316 1.00 86.00 259 LYS A O 1
ATOM 2052 N N . ILE A 1 260 ? -6.302 -18.093 22.364 1.00 86.56 260 ILE A N 1
ATOM 2053 C CA . ILE A 1 260 ? -6.467 -18.250 23.816 1.00 86.56 260 ILE A CA 1
ATOM 2054 C C . ILE A 1 260 ? -7.411 -19.438 24.048 1.00 86.56 260 ILE A C 1
ATOM 2056 O O . ILE A 1 260 ? -8.625 -19.308 23.935 1.00 86.56 260 ILE A O 1
ATOM 2060 N N . GLY A 1 261 ? -6.869 -20.636 24.288 1.00 86.00 261 GLY A N 1
ATOM 2061 C CA . GLY A 1 261 ? -7.668 -21.870 24.221 1.00 86.00 261 GLY A CA 1
ATOM 2062 C C . GLY A 1 261 ? -8.271 -22.055 22.821 1.00 86.00 261 GLY A C 1
ATOM 2063 O O . GLY A 1 261 ? -7.524 -22.135 21.844 1.00 86.00 261 GLY A O 1
ATOM 2064 N N . ASN A 1 262 ? -9.602 -22.082 22.721 1.00 88.44 262 ASN A N 1
ATOM 2065 C CA . ASN A 1 262 ? -10.346 -22.076 21.452 1.00 88.44 262 ASN A CA 1
ATOM 2066 C C . ASN A 1 262 ? -10.841 -20.676 21.033 1.00 88.44 262 ASN A C 1
ATOM 2068 O O . ASN A 1 262 ? -11.427 -20.532 19.963 1.00 88.44 262 ASN A O 1
ATOM 2072 N N . ILE A 1 263 ? -10.609 -19.640 21.844 1.00 88.88 263 ILE A N 1
ATOM 2073 C CA . ILE A 1 263 ? -10.900 -18.249 21.480 1.00 88.88 263 ILE A CA 1
ATOM 2074 C C . ILE A 1 263 ? -9.823 -17.776 20.496 1.00 88.88 263 ILE A C 1
ATOM 2076 O O . ILE A 1 263 ? -8.625 -17.919 20.753 1.00 88.88 263 ILE A O 1
ATOM 2080 N N . PHE A 1 264 ? -10.252 -17.199 19.376 1.00 87.88 264 PHE A N 1
ATOM 2081 C CA . PHE A 1 264 ? -9.398 -16.510 18.410 1.00 87.88 264 PHE A CA 1
ATOM 2082 C C . PHE A 1 264 ? -9.954 -15.102 18.209 1.00 87.88 264 PHE A C 1
ATOM 2084 O O . PHE A 1 264 ? -11.146 -14.964 17.939 1.00 87.88 264 PHE A O 1
ATOM 2091 N N . ILE A 1 265 ? -9.103 -14.092 18.377 1.00 87.06 265 ILE A N 1
ATOM 2092 C CA . ILE A 1 265 ? -9.483 -12.673 18.372 1.00 87.06 265 ILE A CA 1
ATOM 2093 C C . ILE A 1 265 ? -8.290 -11.805 17.928 1.00 87.06 265 ILE A C 1
ATOM 2095 O O . ILE A 1 265 ? -7.152 -12.074 18.334 1.00 87.06 265 ILE A O 1
ATOM 2099 N N . GLU A 1 266 ? -8.497 -10.793 17.085 1.00 86.25 266 GLU A N 1
ATOM 2100 C CA . GLU A 1 266 ? -7.466 -9.792 16.766 1.00 86.25 266 GLU A CA 1
ATOM 2101 C C . GLU A 1 266 ? -7.046 -9.012 18.023 1.00 86.25 266 GLU A C 1
ATOM 2103 O O . GLU A 1 266 ? -7.881 -8.603 18.824 1.00 86.25 266 GLU A O 1
ATOM 2108 N N . LYS A 1 267 ? -5.732 -8.827 18.224 1.00 85.44 267 LYS A N 1
ATOM 2109 C CA . LYS A 1 267 ? -5.152 -8.187 19.429 1.00 85.44 267 LYS A CA 1
ATOM 2110 C C . LYS A 1 267 ? -5.625 -6.748 19.634 1.00 85.44 267 LYS A C 1
ATOM 2112 O O . LYS A 1 267 ? -5.710 -6.285 20.767 1.00 85.44 267 LYS A O 1
ATOM 2117 N N . ILE A 1 268 ? -5.894 -6.066 18.527 1.00 83.50 268 ILE A N 1
ATOM 2118 C CA . ILE A 1 268 ? -6.597 -4.792 18.464 1.00 83.50 268 ILE A CA 1
ATOM 2119 C C . ILE A 1 268 ? -7.715 -5.024 17.451 1.00 83.50 268 ILE A C 1
ATOM 2121 O O . ILE A 1 268 ? -7.429 -5.182 16.266 1.00 83.50 268 ILE A O 1
ATOM 2125 N N . ALA A 1 269 ? -8.958 -5.095 17.915 1.00 82.25 269 ALA A N 1
ATOM 2126 C CA . ALA A 1 269 ? -10.125 -5.328 17.073 1.00 82.25 269 ALA A CA 1
ATOM 2127 C C . ALA A 1 269 ? -11.032 -4.091 17.068 1.00 82.25 269 ALA A C 1
ATOM 2129 O O . ALA A 1 269 ? -11.198 -3.408 18.081 1.00 82.25 269 ALA A O 1
ATOM 2130 N N . ASN A 1 270 ? -11.638 -3.806 15.917 1.00 83.12 270 ASN A N 1
ATOM 2131 C CA . ASN A 1 270 ? -12.608 -2.721 15.802 1.00 83.12 270 ASN A CA 1
ATOM 2132 C C . ASN A 1 270 ? -13.963 -3.159 16.384 1.00 83.12 270 ASN A C 1
ATOM 2134 O O . ASN A 1 270 ? -14.380 -4.314 16.211 1.00 83.12 270 ASN A O 1
ATOM 2138 N N . VAL A 1 271 ? -14.668 -2.236 17.044 1.00 85.06 271 VAL A N 1
ATOM 2139 C CA . VAL A 1 271 ? -16.054 -2.475 17.470 1.00 85.06 271 VAL A CA 1
ATOM 2140 C C . VAL A 1 271 ? -17.003 -2.704 16.288 1.00 85.06 271 VAL A C 1
ATOM 2142 O O . VAL A 1 271 ? -16.751 -2.267 15.164 1.00 85.06 271 VAL A O 1
ATOM 2145 N N . SER A 1 272 ? -18.118 -3.379 16.563 1.00 86.31 272 SER A N 1
ATOM 2146 C CA . SER A 1 272 ? -19.275 -3.455 15.664 1.00 86.31 272 SER A CA 1
ATOM 2147 C C . SER A 1 272 ? -19.996 -2.098 15.549 1.00 86.31 272 SER A C 1
ATOM 2149 O O . SER A 1 272 ? -19.791 -1.219 16.397 1.00 86.31 272 SER A O 1
ATOM 2151 N N . PRO A 1 273 ? -20.910 -1.916 14.574 1.00 82.75 273 PRO A N 1
ATOM 2152 C CA . PRO A 1 273 ? -21.798 -0.752 14.527 1.00 82.75 273 PRO A CA 1
ATOM 2153 C C . PRO A 1 273 ? -22.622 -0.561 15.811 1.00 82.75 273 PRO A C 1
ATOM 2155 O O . PRO A 1 273 ? -22.995 0.565 16.135 1.00 82.75 273 PRO A O 1
ATOM 2158 N N . GLU A 1 274 ? -22.900 -1.622 16.567 1.00 85.19 274 GLU A N 1
ATOM 2159 C CA . GLU A 1 274 ? -23.548 -1.573 17.882 1.00 85.19 274 GLU A CA 1
ATOM 2160 C C . GLU A 1 274 ? -22.583 -1.092 18.978 1.00 85.19 274 GLU A C 1
ATOM 2162 O O . GLU A 1 274 ? -22.969 -0.290 19.830 1.00 85.19 274 GLU A O 1
ATOM 2167 N N . GLY A 1 275 ? -21.319 -1.530 18.950 1.00 87.06 275 GLY A N 1
ATOM 2168 C CA . GLY A 1 275 ? -20.278 -1.070 19.878 1.00 87.06 275 GLY A CA 1
ATOM 2169 C C . GLY A 1 275 ? -19.913 0.403 19.677 1.00 87.06 275 GLY A C 1
ATOM 2170 O O . GLY A 1 275 ? -19.777 1.141 20.651 1.00 87.06 275 GLY A O 1
ATOM 2171 N N . ALA A 1 276 ? -19.901 0.882 18.431 1.00 82.31 276 ALA A N 1
ATOM 2172 C CA . ALA A 1 276 ? -19.709 2.296 18.086 1.00 82.31 276 ALA A CA 1
ATOM 2173 C C . ALA A 1 276 ? -20.814 3.239 18.625 1.00 82.31 276 ALA A C 1
ATOM 2175 O O . ALA A 1 276 ? -20.693 4.461 18.517 1.00 82.31 276 ALA A O 1
ATOM 2176 N N . LYS A 1 277 ? -21.896 2.691 19.200 1.00 84.25 277 LYS A N 1
ATOM 2177 C CA . LYS A 1 277 ? -23.052 3.428 19.743 1.00 84.25 277 LYS A CA 1
ATOM 2178 C C . LYS A 1 277 ? -23.132 3.402 21.281 1.00 84.25 277 LYS A C 1
ATOM 2180 O O . LYS A 1 277 ? -24.027 4.031 21.843 1.00 84.25 277 LYS A O 1
ATOM 2185 N N . VAL A 1 278 ? -22.211 2.719 21.972 1.00 87.56 278 VAL A N 1
ATOM 2186 C CA . VAL A 1 278 ? -22.151 2.640 23.449 1.00 87.56 278 VAL A CA 1
ATOM 2187 C C . VAL A 1 278 ? -20.766 3.011 23.977 1.00 87.56 278 VAL A C 1
ATOM 2189 O O . VAL A 1 278 ? -19.770 2.891 23.267 1.00 87.56 278 VAL A O 1
ATOM 2192 N N . LYS A 1 279 ? -20.677 3.472 25.227 1.00 87.94 279 LYS A N 1
ATOM 2193 C CA . LYS A 1 279 ? -19.386 3.792 25.857 1.00 87.94 279 LYS A CA 1
ATOM 2194 C C . LYS A 1 279 ? -18.639 2.528 26.264 1.00 87.94 279 LYS A C 1
ATOM 2196 O O . LYS A 1 279 ? -19.272 1.547 26.663 1.00 87.94 279 LYS A O 1
ATOM 2201 N N . ALA A 1 280 ? -17.307 2.579 26.265 1.00 89.88 280 ALA A N 1
ATOM 2202 C CA . ALA A 1 280 ? -16.476 1.456 26.694 1.00 89.88 280 ALA A CA 1
ATOM 2203 C C . ALA A 1 280 ? -16.867 0.983 28.109 1.00 89.88 280 ALA A C 1
ATOM 2205 O O . ALA A 1 280 ? -17.175 -0.194 28.281 1.00 89.88 280 ALA A O 1
ATOM 2206 N N . ASN A 1 281 ? -17.038 1.872 29.097 1.00 90.06 281 ASN A N 1
ATOM 2207 C CA . ASN A 1 281 ? -17.526 1.468 30.427 1.00 90.06 281 ASN A CA 1
ATOM 2208 C C . ASN A 1 281 ? -18.966 0.910 30.490 1.00 90.06 281 ASN A C 1
ATOM 2210 O O . ASN A 1 281 ? -19.308 0.267 31.485 1.00 90.06 281 ASN A O 1
ATOM 2214 N N . GLN A 1 282 ? -19.815 1.112 29.477 1.00 92.38 282 GLN A N 1
ATOM 2215 C CA . GLN A 1 282 ? -21.127 0.453 29.400 1.00 92.38 282 GLN A CA 1
ATOM 2216 C C . GLN A 1 282 ? -20.958 -0.997 28.935 1.00 92.38 282 GLN A C 1
ATOM 2218 O O . GLN A 1 282 ? -21.457 -1.907 29.599 1.00 92.38 282 GLN A O 1
ATOM 2223 N N . ALA A 1 283 ? -20.172 -1.219 27.876 1.00 94.44 283 ALA A N 1
ATOM 2224 C CA . ALA A 1 283 ? -19.793 -2.558 27.429 1.00 94.44 283 ALA A CA 1
ATOM 2225 C C . ALA A 1 283 ? -19.013 -3.325 28.516 1.00 94.44 283 ALA A C 1
ATOM 2227 O O . ALA A 1 283 ? -19.317 -4.486 28.779 1.00 94.44 283 ALA A O 1
ATOM 2228 N N . ALA A 1 284 ? -18.089 -2.662 29.223 1.00 95.81 284 ALA A N 1
ATOM 2229 C CA . ALA A 1 284 ? -17.348 -3.229 30.353 1.00 95.81 284 ALA A CA 1
ATOM 2230 C C . ALA A 1 284 ? -18.284 -3.766 31.442 1.00 95.81 284 ALA A C 1
ATOM 2232 O O . ALA A 1 284 ? -18.108 -4.883 31.923 1.00 95.81 284 ALA A O 1
ATOM 2233 N N . LYS A 1 285 ? -19.304 -2.982 31.821 1.00 96.12 285 LYS A N 1
ATOM 2234 C CA . LYS A 1 285 ? -20.295 -3.381 32.831 1.00 96.12 285 LYS A CA 1
ATOM 2235 C C . LYS A 1 285 ? -21.130 -4.564 32.356 1.00 96.12 285 LYS A C 1
ATOM 2237 O O . LYS A 1 285 ? -21.266 -5.517 33.110 1.00 96.12 285 LYS A O 1
ATOM 2242 N N . GLU A 1 286 ? -21.617 -4.550 31.116 1.00 97.19 286 GLU A N 1
ATOM 2243 C CA . GLU A 1 286 ? -22.390 -5.667 30.554 1.00 97.19 286 GLU A CA 1
ATOM 2244 C C . GLU A 1 286 ? -21.564 -6.969 30.526 1.00 97.19 286 GLU A C 1
ATOM 2246 O O . GLU A 1 286 ? -22.008 -7.997 31.036 1.00 97.19 286 GLU A O 1
ATOM 2251 N N . ILE A 1 287 ? -20.315 -6.909 30.045 1.00 97.06 287 ILE A N 1
ATOM 2252 C CA . ILE A 1 287 ? -19.392 -8.057 30.011 1.00 97.06 287 ILE A CA 1
ATOM 2253 C C . ILE A 1 287 ? -19.023 -8.523 31.427 1.00 97.06 287 ILE A C 1
ATOM 2255 O O . ILE A 1 287 ? -18.911 -9.724 31.668 1.00 97.06 287 ILE A O 1
ATOM 2259 N N . ASN A 1 288 ? -18.831 -7.621 32.391 1.00 97.44 288 ASN A N 1
ATOM 2260 C CA . ASN A 1 288 ? -18.469 -8.002 33.759 1.00 97.44 288 ASN A CA 1
ATOM 2261 C C . ASN A 1 288 ? -19.654 -8.553 34.566 1.00 97.44 288 ASN A C 1
ATOM 2263 O O . ASN A 1 288 ? -19.438 -9.447 35.381 1.00 97.44 288 ASN A O 1
ATOM 2267 N N . SER A 1 289 ? -20.878 -8.073 34.325 1.00 96.81 289 SER A N 1
ATOM 2268 C CA . SER A 1 289 ? -22.103 -8.573 34.967 1.00 96.81 289 SER A CA 1
ATOM 2269 C C . SER A 1 289 ? -22.580 -9.927 34.434 1.00 96.81 289 SER A C 1
ATOM 2271 O O . SER A 1 289 ? -23.337 -10.605 35.126 1.00 96.81 289 SER A O 1
ATOM 2273 N N . ALA A 1 290 ? -22.142 -10.333 33.240 1.00 97.25 290 ALA A N 1
ATOM 2274 C CA . ALA A 1 290 ? -22.462 -11.632 32.658 1.00 97.25 290 ALA A CA 1
ATOM 2275 C C . ALA A 1 290 ? -21.968 -12.810 33.520 1.00 97.25 290 ALA A C 1
ATOM 2277 O O . ALA A 1 290 ? -20.818 -12.853 33.969 1.00 97.25 290 ALA A O 1
ATOM 2278 N N . SER A 1 291 ? -22.850 -13.788 33.709 1.00 93.19 291 SER A N 1
ATOM 2279 C CA . SER A 1 291 ? -22.731 -14.906 34.651 1.00 93.19 291 SER A CA 1
ATOM 2280 C C . SER A 1 291 ? -21.891 -16.082 34.144 1.00 93.19 291 SER A C 1
ATOM 2282 O O . SER A 1 291 ? -21.393 -16.877 34.942 1.00 93.19 291 SER A O 1
ATOM 2284 N N . SER A 1 292 ? -21.725 -16.205 32.825 1.00 94.50 292 SER A N 1
ATOM 2285 C CA . SER A 1 292 ? -21.040 -17.330 32.176 1.00 94.50 292 SER A CA 1
ATOM 2286 C C . SER A 1 292 ? -20.089 -16.875 31.066 1.00 94.50 292 SER A C 1
ATOM 2288 O O . SER A 1 292 ? -20.184 -15.756 30.561 1.00 94.50 292 SER A O 1
ATOM 2290 N N . ILE A 1 293 ? -19.158 -17.747 30.663 1.00 93.88 293 ILE A N 1
ATOM 2291 C CA . ILE A 1 293 ? -18.218 -17.445 29.571 1.00 93.88 293 ILE A CA 1
ATOM 2292 C C . ILE A 1 293 ? -18.946 -17.359 28.223 1.00 93.88 293 ILE A C 1
ATOM 2294 O O . ILE A 1 293 ? -18.647 -16.465 27.438 1.00 93.88 293 ILE A O 1
ATOM 2298 N N . ASP A 1 294 ? -19.954 -18.202 27.983 1.00 94.62 294 ASP A N 1
ATOM 2299 C CA . ASP A 1 294 ? -20.765 -18.140 26.761 1.00 94.62 294 ASP A CA 1
ATOM 2300 C C . ASP A 1 294 ? -21.532 -16.814 26.660 1.00 94.62 294 ASP A C 1
ATOM 2302 O O . ASP A 1 294 ? -21.571 -16.193 25.599 1.00 94.62 294 ASP A O 1
ATOM 2306 N N . GLU A 1 295 ? -22.097 -16.333 27.769 1.00 96.00 295 GLU A N 1
ATOM 2307 C CA . GLU A 1 295 ? -22.757 -15.026 27.848 1.00 96.00 295 GLU A CA 1
ATOM 2308 C C . GLU A 1 295 ? -21.756 -13.882 27.599 1.00 96.00 295 GLU A C 1
ATOM 2310 O O . GLU A 1 295 ? -21.996 -13.034 26.739 1.00 96.00 295 GLU A O 1
ATOM 2315 N N . LYS A 1 296 ? -20.580 -13.916 28.248 1.00 96.62 296 LYS A N 1
ATOM 2316 C CA . LYS A 1 296 ? -19.482 -12.953 28.024 1.00 96.62 296 LYS A CA 1
ATOM 2317 C C . LYS A 1 296 ? -19.036 -12.904 26.561 1.00 96.62 296 LYS A C 1
ATOM 2319 O O . LYS A 1 296 ? -18.931 -11.816 26.001 1.00 96.62 296 LYS A O 1
ATOM 2324 N N . ILE A 1 297 ? -18.808 -14.054 25.922 1.00 95.44 297 ILE A N 1
ATOM 2325 C CA . ILE A 1 297 ? -18.402 -14.130 24.509 1.00 95.44 297 ILE A CA 1
ATOM 2326 C C . ILE A 1 297 ? -19.510 -13.607 23.586 1.00 95.44 297 ILE A C 1
ATOM 2328 O O . ILE A 1 297 ? -19.209 -12.889 22.635 1.00 95.44 297 ILE A O 1
ATOM 2332 N N . ASN A 1 298 ? -20.787 -13.882 23.873 1.00 95.12 298 ASN A N 1
ATOM 2333 C CA . ASN A 1 298 ? -21.896 -13.325 23.091 1.00 95.12 298 ASN A CA 1
ATOM 2334 C C . ASN A 1 298 ? -22.008 -11.793 23.225 1.00 95.12 298 ASN A C 1
ATOM 2336 O O . ASN A 1 298 ? -22.275 -11.120 22.230 1.00 95.12 298 ASN A O 1
ATOM 2340 N N . ILE A 1 299 ? -21.740 -11.218 24.402 1.00 96.44 299 ILE A N 1
ATOM 2341 C CA . ILE A 1 299 ? -21.719 -9.754 24.599 1.00 96.44 299 ILE A CA 1
ATOM 2342 C C . ILE A 1 299 ? -20.484 -9.119 23.937 1.00 96.44 299 ILE A C 1
ATOM 2344 O O . ILE A 1 299 ? -20.586 -8.055 23.331 1.00 96.44 299 ILE A O 1
ATOM 2348 N N . ILE A 1 300 ? -19.322 -9.776 23.966 1.00 95.62 300 ILE A N 1
ATOM 2349 C CA . ILE A 1 300 ? -18.138 -9.318 23.218 1.00 95.62 300 ILE A CA 1
ATOM 2350 C C . ILE A 1 300 ? -18.414 -9.354 21.705 1.00 95.62 300 ILE A C 1
ATOM 2352 O O . ILE A 1 300 ? -18.093 -8.402 20.996 1.00 95.62 300 ILE A O 1
ATOM 2356 N N . LYS A 1 301 ? -19.070 -10.410 21.209 1.00 94.38 301 LYS A N 1
ATOM 2357 C CA . LYS A 1 301 ? -19.494 -10.561 19.807 1.00 94.38 301 LYS A CA 1
ATOM 2358 C C . LYS A 1 301 ? -20.554 -9.541 19.372 1.00 94.38 301 LYS A C 1
ATOM 2360 O O . LYS A 1 301 ? -20.532 -9.097 18.233 1.00 94.38 301 LYS A O 1
ATOM 2365 N N . LYS A 1 302 ? -21.453 -9.129 20.270 1.00 94.69 302 LYS A N 1
ATOM 2366 C CA . LYS A 1 302 ? -22.384 -8.003 20.056 1.00 94.69 302 LYS A CA 1
ATOM 2367 C C . LYS A 1 302 ? -21.632 -6.690 19.799 1.00 94.69 302 LYS A C 1
ATOM 2369 O O . LYS A 1 302 ? -22.117 -5.860 19.038 1.00 94.69 302 LYS A O 1
ATOM 2374 N N . TYR A 1 303 ? -20.464 -6.504 20.419 1.00 93.88 303 TYR A N 1
ATOM 2375 C CA . TYR A 1 303 ? -19.710 -5.247 20.402 1.00 93.88 303 TYR A CA 1
ATOM 2376 C C . TYR A 1 303 ? -18.440 -5.238 19.542 1.00 93.88 303 TYR A C 1
ATOM 2378 O O . TYR A 1 303 ? -17.798 -4.198 19.455 1.00 93.88 303 TYR A O 1
ATOM 2386 N N . SER A 1 304 ? -18.072 -6.332 18.876 1.00 90.94 304 SER A N 1
ATOM 2387 C CA . SER A 1 304 ? -16.870 -6.422 18.030 1.00 90.94 304 SER A CA 1
ATOM 2388 C C . SER A 1 304 ? -17.173 -7.060 16.679 1.00 90.94 304 SER A C 1
ATOM 2390 O O . SER A 1 304 ? -18.152 -7.785 16.532 1.00 90.94 304 SER A O 1
ATOM 2392 N N . MET A 1 305 ? -16.307 -6.833 15.692 1.00 84.12 305 MET A N 1
ATOM 2393 C CA . MET A 1 305 ? -16.414 -7.456 14.362 1.00 84.12 305 MET A CA 1
ATOM 2394 C C . MET A 1 305 ? -16.034 -8.956 14.338 1.00 84.12 305 MET A C 1
ATOM 2396 O O . MET A 1 305 ? -15.858 -9.535 13.266 1.00 84.12 305 MET A O 1
ATOM 2400 N N . GLU A 1 306 ? -15.875 -9.597 15.500 1.00 86.50 306 GLU A N 1
ATOM 2401 C CA . GLU A 1 306 ? -15.285 -10.931 15.633 1.00 86.50 306 GLU A CA 1
ATOM 2402 C C . GLU A 1 306 ? -16.318 -12.060 15.734 1.00 86.50 306 GLU A C 1
ATOM 2404 O O . GLU A 1 306 ? -17.324 -11.991 16.439 1.00 86.50 306 GLU A O 1
ATOM 2409 N N . SER A 1 307 ? -16.059 -13.152 15.011 1.00 84.00 307 SER A N 1
ATOM 2410 C CA . SER A 1 307 ? -17.055 -14.217 14.810 1.00 84.00 307 SER A CA 1
ATOM 2411 C C . SER A 1 307 ? -17.174 -15.202 15.981 1.00 84.00 307 SER A C 1
ATOM 2413 O O . SER A 1 307 ? -18.248 -15.779 16.186 1.00 84.00 307 SER A O 1
ATOM 2415 N N . PHE A 1 308 ? -16.080 -15.416 16.724 1.00 89.12 308 PHE A N 1
ATOM 2416 C CA . PHE A 1 308 ? -15.914 -16.422 17.788 1.00 89.12 308 PHE A CA 1
ATOM 2417 C C . PHE A 1 308 ? -16.341 -17.861 17.418 1.00 89.12 308 PHE A C 1
ATOM 2419 O O . PHE A 1 308 ? -16.596 -18.679 18.302 1.00 89.12 308 PHE A O 1
ATOM 2426 N N . GLU A 1 309 ? -16.410 -18.211 16.128 1.00 88.75 309 GLU A N 1
ATOM 2427 C CA . GLU A 1 309 ? -16.881 -19.533 15.685 1.00 88.75 309 GLU A CA 1
ATOM 2428 C C . GLU A 1 309 ? -16.070 -20.688 16.274 1.00 88.75 309 GLU A C 1
ATOM 2430 O O . GLU A 1 309 ? -16.638 -21.699 16.683 1.00 88.75 309 GLU A O 1
ATOM 2435 N N . GLU A 1 310 ? -14.749 -20.537 16.334 1.00 88.38 310 GLU A N 1
ATOM 2436 C CA . GLU A 1 310 ? -13.840 -21.541 16.880 1.00 88.38 310 GLU A CA 1
ATOM 2437 C C . GLU A 1 310 ? -14.081 -21.827 18.373 1.00 88.38 310 GLU A C 1
ATOM 2439 O O . GLU A 1 310 ? -13.898 -22.966 18.801 1.00 88.38 310 GLU A O 1
ATOM 2444 N N . TYR A 1 311 ? -14.572 -20.849 19.146 1.00 92.06 311 TYR A N 1
ATOM 2445 C CA . TYR A 1 311 ? -14.954 -21.052 20.546 1.00 92.06 311 TYR A CA 1
ATOM 2446 C C . TYR A 1 311 ? -16.229 -2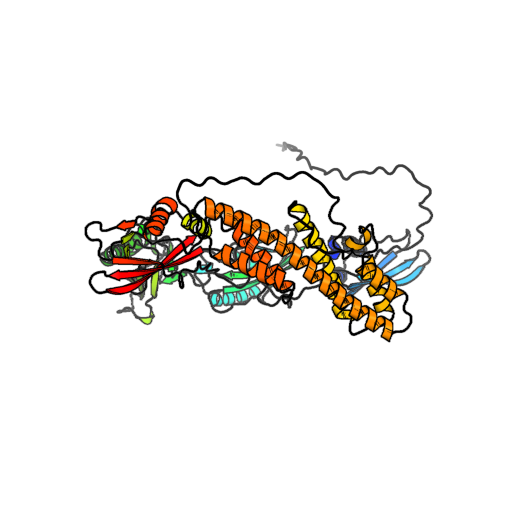1.899 20.657 1.00 92.06 311 TYR A C 1
ATOM 2448 O O . TYR A 1 311 ? -16.247 -22.865 21.414 1.00 92.06 311 TYR A O 1
ATOM 2456 N N . PHE A 1 312 ? -17.268 -21.592 19.872 1.00 90.69 312 PHE A N 1
ATOM 2457 C CA . PHE A 1 312 ? -18.550 -22.315 19.914 1.00 90.69 312 PHE A CA 1
ATOM 2458 C C . PHE A 1 312 ? -18.518 -23.694 19.231 1.00 90.69 312 PHE A C 1
ATOM 2460 O O . PHE A 1 312 ? -19.379 -24.529 19.499 1.00 90.69 312 PHE A O 1
ATOM 2467 N N . LYS A 1 313 ? -17.547 -23.941 18.341 1.00 91.25 313 LYS A N 1
ATOM 2468 C CA . LYS A 1 313 ? -17.344 -25.232 17.652 1.00 91.25 313 LYS A CA 1
ATOM 2469 C C . LYS A 1 313 ? -16.270 -26.114 18.305 1.00 91.25 313 LYS A C 1
ATOM 2471 O O . LYS A 1 313 ? -16.182 -27.294 17.971 1.00 91.25 313 LYS A O 1
ATOM 2476 N N . GLY A 1 314 ? -15.422 -25.549 19.165 1.00 86.00 314 GLY A N 1
ATOM 2477 C CA . GLY A 1 314 ? -14.291 -26.234 19.791 1.00 86.00 314 GLY A CA 1
ATOM 2478 C C . GLY A 1 314 ? -14.648 -26.951 21.094 1.00 86.00 314 GLY A C 1
ATOM 2479 O O . GLY A 1 314 ? -15.579 -26.571 21.801 1.00 86.00 314 GLY A O 1
ATOM 2480 N N . ASP A 1 315 ? -13.866 -27.972 21.452 1.00 87.38 315 ASP A N 1
ATOM 2481 C CA . ASP A 1 315 ? -13.997 -28.624 22.756 1.00 87.38 315 ASP A CA 1
ATOM 2482 C C . ASP A 1 315 ? -13.413 -27.739 23.871 1.00 87.38 315 ASP A C 1
ATOM 2484 O O . ASP A 1 315 ? -12.197 -27.657 24.060 1.00 87.38 315 ASP A O 1
ATOM 2488 N N . ASN A 1 316 ? -14.294 -27.074 24.620 1.00 88.38 316 ASN A N 1
ATOM 2489 C CA . ASN A 1 316 ? -13.948 -26.304 25.818 1.00 88.38 316 ASN A CA 1
ATOM 2490 C C . ASN A 1 316 ? -13.994 -27.150 27.109 1.00 88.38 316 ASN A C 1
ATOM 2492 O O . ASN A 1 316 ? -13.812 -26.616 28.203 1.00 88.38 316 ASN A O 1
ATOM 2496 N N . SER A 1 317 ? -14.235 -28.466 27.035 1.00 86.25 317 SER A N 1
ATOM 2497 C CA . SER A 1 317 ? -14.422 -29.309 28.225 1.00 86.25 317 SER A CA 1
ATOM 2498 C C . SER A 1 317 ? -13.192 -29.363 29.136 1.00 86.25 317 SER A C 1
ATOM 2500 O O . SER A 1 317 ? -13.366 -29.498 30.346 1.00 86.25 317 SER A O 1
ATOM 2502 N N . GLN A 1 318 ? -11.984 -29.192 28.587 1.00 86.44 318 GLN A N 1
ATOM 2503 C CA . GLN A 1 318 ? -10.701 -29.332 29.293 1.00 86.44 318 GLN A CA 1
ATOM 2504 C C . GLN A 1 318 ? -10.121 -28.021 29.855 1.00 86.44 318 GLN A C 1
ATOM 2506 O O . GLN A 1 318 ? -9.136 -28.057 30.598 1.00 86.44 318 GLN A O 1
ATOM 2511 N N . VAL A 1 319 ? -10.709 -26.869 29.521 1.00 88.56 319 VAL A N 1
ATOM 2512 C CA . VAL A 1 319 ? -10.192 -25.536 29.874 1.00 88.56 319 VAL A CA 1
ATOM 2513 C C . VAL A 1 319 ? -11.207 -24.719 30.666 1.00 88.56 319 VAL A C 1
ATOM 2515 O O . VAL A 1 319 ? -12.407 -24.794 30.415 1.00 88.56 319 VAL A O 1
ATOM 2518 N N . ASP A 1 320 ? -10.708 -23.925 31.609 1.00 90.06 320 ASP A N 1
ATOM 2519 C CA . ASP A 1 320 ? -11.451 -22.826 32.222 1.00 90.06 320 ASP A CA 1
ATOM 2520 C C . ASP A 1 320 ? -10.963 -21.508 31.613 1.00 90.06 320 ASP A C 1
ATOM 2522 O O . ASP A 1 320 ? -9.758 -21.303 31.429 1.00 90.06 320 ASP A O 1
ATOM 2526 N N . TYR A 1 321 ? -11.895 -20.594 31.363 1.00 91.44 321 TYR A N 1
ATOM 2527 C CA . TYR A 1 321 ? -11.610 -19.219 30.967 1.00 91.44 321 TYR A CA 1
ATOM 2528 C C . TYR A 1 321 ? -12.056 -18.263 32.073 1.00 91.44 321 TYR A C 1
ATOM 2530 O O . TYR A 1 321 ? -13.040 -18.521 32.763 1.00 91.44 321 TYR A O 1
ATOM 2538 N N . GLN A 1 322 ? -11.386 -17.123 32.188 1.00 92.06 322 GLN A N 1
ATOM 2539 C CA . GLN A 1 322 ? -11.899 -15.945 32.879 1.00 92.06 322 GLN A CA 1
ATOM 2540 C C . GLN A 1 322 ? -11.748 -14.748 31.942 1.00 92.06 322 GLN A C 1
ATOM 2542 O O . GLN A 1 322 ? -10.683 -14.554 31.356 1.00 92.06 322 GLN A O 1
ATOM 2547 N N . ILE A 1 323 ? -12.812 -13.955 31.799 1.00 94.44 323 ILE A N 1
ATOM 2548 C CA . ILE A 1 323 ? -12.811 -12.748 30.969 1.00 94.44 323 ILE A CA 1
ATOM 2549 C C . ILE A 1 323 ? -13.352 -11.583 31.794 1.00 94.44 323 ILE A C 1
ATOM 2551 O O . ILE A 1 323 ? -14.519 -11.592 32.213 1.00 94.44 323 ILE A O 1
ATOM 2555 N N . ASN A 1 324 ? -12.490 -10.593 32.002 1.00 95.25 324 ASN A N 1
ATOM 2556 C CA . ASN A 1 324 ? -12.813 -9.307 32.606 1.00 95.25 324 ASN A CA 1
ATOM 2557 C C . ASN A 1 324 ? -12.696 -8.224 31.520 1.00 95.25 324 ASN A C 1
ATOM 2559 O O . ASN A 1 324 ? -11.915 -8.376 30.580 1.00 95.25 324 ASN A O 1
ATOM 2563 N N . ALA A 1 325 ? -13.443 -7.134 31.652 1.00 96.19 325 ALA A N 1
ATOM 2564 C CA . ALA A 1 325 ? -13.373 -5.990 30.749 1.00 96.19 325 ALA A CA 1
ATOM 2565 C C . ALA A 1 325 ? -13.157 -4.690 31.537 1.00 96.19 325 ALA A C 1
ATOM 2567 O O . ALA A 1 325 ? -13.875 -4.431 32.504 1.00 96.19 325 ALA A O 1
ATOM 2568 N N . GLU A 1 326 ? -12.205 -3.862 31.122 1.00 94.62 326 GLU A N 1
ATOM 2569 C CA . GLU A 1 326 ? -11.909 -2.563 31.737 1.00 94.62 326 GLU A CA 1
ATOM 2570 C C . GLU A 1 326 ? -11.778 -1.469 30.671 1.00 94.62 326 GLU A C 1
ATOM 2572 O O . GLU A 1 326 ? -11.310 -1.716 29.562 1.00 94.62 326 GLU A O 1
ATOM 2577 N N . GLU A 1 327 ? -12.250 -0.261 30.977 1.00 89.38 327 GLU A N 1
ATOM 2578 C CA . GLU A 1 327 ? -12.068 0.911 30.111 1.00 89.38 327 GLU A CA 1
ATOM 2579 C C . GLU A 1 327 ? -10.585 1.307 30.142 1.00 89.38 327 GLU A C 1
ATOM 2581 O O . GLU A 1 327 ? -9.993 1.357 31.223 1.00 89.38 327 GLU A O 1
ATOM 2586 N N . ASN A 1 328 ? -9.969 1.542 28.979 1.00 82.69 328 ASN A N 1
ATOM 2587 C CA . ASN A 1 328 ? -8.590 2.022 28.960 1.00 82.69 328 ASN A CA 1
ATOM 2588 C C . ASN A 1 328 ? -8.583 3.470 29.476 1.00 82.69 328 ASN A C 1
ATOM 2590 O O . ASN A 1 328 ? -9.250 4.337 28.911 1.00 82.69 328 ASN A O 1
ATOM 2594 N N . ASN A 1 329 ? -7.859 3.719 30.567 1.00 73.88 329 ASN A N 1
ATOM 2595 C CA . ASN A 1 329 ? -7.775 5.049 31.171 1.00 73.88 329 ASN A CA 1
ATOM 2596 C C . ASN A 1 329 ? -6.774 5.958 30.441 1.00 73.88 329 ASN A C 1
ATOM 2598 O O . ASN A 1 329 ? -6.888 7.177 30.554 1.00 73.88 329 ASN A O 1
ATOM 2602 N N . ASP A 1 330 ? -5.831 5.375 29.693 1.00 69.56 330 ASP A N 1
ATOM 2603 C CA . ASP A 1 330 ? -4.795 6.109 28.962 1.00 69.56 330 ASP A CA 1
ATOM 2604 C C . ASP A 1 330 ? -5.301 6.561 27.576 1.00 69.56 330 ASP A C 1
ATOM 2606 O O . ASP A 1 330 ? -5.062 7.698 27.174 1.00 69.56 330 ASP A O 1
ATOM 2610 N N . ASP A 1 331 ? -6.077 5.713 26.882 1.00 66.50 331 ASP A N 1
ATOM 2611 C CA . ASP A 1 331 ? -6.744 6.032 25.608 1.00 66.50 331 ASP A CA 1
ATOM 2612 C C . ASP A 1 331 ? -8.278 5.996 25.731 1.00 66.50 331 ASP A C 1
ATOM 2614 O O . ASP A 1 331 ? -8.914 4.934 25.726 1.00 66.50 331 ASP A O 1
ATOM 2618 N N . ILE A 1 332 ? -8.905 7.176 25.713 1.00 66.31 332 ILE A N 1
ATOM 2619 C CA . ILE A 1 332 ? -10.363 7.293 25.577 1.00 66.31 332 ILE A CA 1
ATOM 2620 C C . ILE A 1 332 ? -10.856 6.609 24.285 1.00 66.31 332 ILE A C 1
ATOM 2622 O O . ILE A 1 332 ? -10.214 6.709 23.246 1.00 66.31 332 ILE A O 1
ATOM 2626 N N . ASN A 1 333 ? -12.043 5.990 24.330 1.00 75.31 333 ASN A N 1
ATOM 2627 C CA . ASN A 1 333 ? -12.660 5.135 23.288 1.00 75.31 333 ASN A CA 1
ATOM 2628 C C . ASN A 1 333 ? -12.242 3.648 23.251 1.00 75.31 333 ASN A C 1
ATOM 2630 O O . ASN A 1 333 ? -12.849 2.884 22.496 1.00 75.31 333 ASN A O 1
ATOM 2634 N N . GLN A 1 334 ? -11.288 3.206 24.075 1.00 85.31 334 GLN A N 1
ATOM 2635 C CA . GLN A 1 334 ? -10.852 1.806 24.101 1.00 85.31 334 GLN A CA 1
ATOM 2636 C C . GLN A 1 334 ? -11.385 1.009 25.306 1.00 85.31 334 GLN A C 1
ATOM 2638 O O . GLN A 1 334 ? -11.589 1.532 26.403 1.00 85.31 334 GLN A O 1
ATOM 2643 N N . LEU A 1 335 ? -11.552 -0.298 25.102 1.00 92.50 335 LEU A N 1
ATOM 2644 C CA . LEU A 1 335 ? -11.855 -1.294 26.128 1.00 92.50 335 LEU A CA 1
ATOM 2645 C C . LEU A 1 335 ? -10.805 -2.409 26.086 1.00 92.50 335 LEU A C 1
ATOM 2647 O O . LEU A 1 335 ? -10.630 -3.070 25.061 1.00 92.50 335 LEU A O 1
ATOM 2651 N N . HIS A 1 336 ? -10.161 -2.671 27.215 1.00 94.25 336 HIS A N 1
ATOM 2652 C CA . HIS A 1 336 ? -9.292 -3.821 27.408 1.00 94.25 336 HIS A CA 1
ATOM 2653 C C . HIS A 1 336 ? -10.107 -5.038 27.852 1.00 94.25 336 HIS A C 1
ATOM 2655 O O . HIS A 1 336 ? -10.675 -5.078 28.943 1.00 94.25 336 HIS A O 1
ATOM 2661 N N . LEU A 1 337 ? -10.141 -6.060 27.000 1.00 94.81 337 LEU A N 1
ATOM 2662 C CA . LEU A 1 337 ? -10.603 -7.398 27.339 1.00 94.81 337 LEU A CA 1
ATOM 2663 C C . LEU A 1 337 ? -9.423 -8.192 27.900 1.00 94.81 337 LEU A C 1
ATOM 2665 O O . LEU A 1 337 ? -8.507 -8.568 27.166 1.00 94.81 337 LEU A O 1
ATOM 2669 N N . ILE A 1 338 ? -9.446 -8.451 29.202 1.00 94.38 338 ILE A N 1
ATOM 2670 C CA . ILE A 1 338 ? -8.456 -9.273 29.893 1.00 94.38 338 ILE A CA 1
ATOM 2671 C C . ILE A 1 338 ? -8.947 -10.717 29.885 1.00 94.38 338 ILE A C 1
ATOM 2673 O O . ILE A 1 338 ? -9.859 -11.089 30.630 1.00 94.38 338 ILE A O 1
ATOM 2677 N N . PHE A 1 339 ? -8.311 -11.538 29.055 1.00 92.88 339 PHE A N 1
ATOM 2678 C CA . PHE A 1 339 ? -8.521 -12.977 29.005 1.00 92.88 339 PHE A CA 1
ATOM 2679 C C . PHE A 1 339 ? -7.472 -13.697 29.858 1.00 92.88 339 PHE A C 1
ATOM 2681 O O . PHE A 1 339 ? -6.273 -13.454 29.725 1.00 92.88 339 PHE A O 1
ATOM 2688 N N . ASN A 1 340 ? -7.920 -14.650 30.670 1.00 90.44 340 ASN A N 1
ATOM 2689 C CA . ASN A 1 340 ? -7.084 -15.657 31.317 1.00 90.44 340 ASN A CA 1
ATOM 2690 C C . ASN A 1 340 ? -7.606 -17.050 30.945 1.00 90.44 340 ASN A C 1
ATOM 2692 O O . ASN A 1 340 ? -8.817 -17.260 30.849 1.00 90.44 340 ASN A O 1
ATOM 2696 N N . VAL A 1 341 ? -6.703 -18.013 30.751 1.00 88.94 341 VAL A N 1
ATOM 2697 C CA . VAL A 1 341 ? -7.051 -19.409 30.445 1.00 88.94 341 VAL A CA 1
ATOM 2698 C C . VAL A 1 341 ? -6.170 -20.367 31.243 1.00 88.94 341 VAL A C 1
ATOM 2700 O O . VAL A 1 341 ? -4.970 -20.135 31.401 1.00 88.94 341 VAL A O 1
ATOM 2703 N N . LYS A 1 342 ? -6.766 -21.448 31.751 1.00 89.00 342 LYS A N 1
ATOM 2704 C CA . LYS A 1 342 ? -6.071 -22.543 32.444 1.00 89.00 342 LYS A CA 1
ATOM 2705 C C . LYS A 1 342 ? -6.665 -23.891 32.039 1.00 89.00 342 LYS A C 1
ATOM 2707 O O . LYS A 1 342 ? -7.820 -23.965 31.619 1.00 89.00 342 LYS A O 1
ATOM 2712 N N . GLY A 1 343 ? -5.903 -24.971 32.179 1.00 87.12 343 GLY A N 1
ATOM 2713 C CA . GLY A 1 343 ? -6.476 -26.321 32.121 1.00 87.12 343 GLY A CA 1
ATOM 2714 C C . GLY A 1 343 ? -7.260 -26.616 33.403 1.00 87.12 343 GLY A C 1
ATOM 2715 O O . GLY A 1 343 ? -6.837 -26.187 34.472 1.00 87.12 343 GLY A O 1
ATOM 2716 N N . LYS A 1 344 ? -8.358 -27.378 33.350 1.00 86.25 344 LYS A N 1
ATOM 2717 C CA . LYS A 1 344 ? -9.201 -27.645 34.545 1.00 86.25 344 LYS A CA 1
ATOM 2718 C C . LYS A 1 344 ? -8.494 -28.369 35.695 1.00 86.25 344 LYS A C 1
ATOM 2720 O O . LYS A 1 344 ? -8.930 -28.287 36.837 1.00 86.25 344 LYS A O 1
ATOM 2725 N N . ILE A 1 345 ? -7.385 -29.048 35.404 1.00 85.50 345 ILE A N 1
ATOM 2726 C CA . ILE A 1 345 ? -6.500 -29.661 36.408 1.00 85.50 345 ILE A CA 1
ATOM 2727 C C . ILE A 1 345 ? -5.638 -28.638 37.171 1.00 85.50 345 ILE A C 1
ATOM 2729 O O . ILE A 1 345 ? -5.062 -28.970 38.204 1.00 85.50 345 ILE A O 1
ATOM 2733 N N . GLN A 1 346 ? -5.523 -27.404 36.673 1.00 82.94 346 GLN A N 1
ATOM 2734 C CA . GLN A 1 346 ? -4.832 -26.304 37.341 1.00 82.94 346 GLN A CA 1
ATOM 2735 C C . GLN A 1 346 ? -5.823 -25.583 38.252 1.00 82.94 346 GLN A C 1
ATOM 2737 O O . GLN A 1 346 ? -6.915 -25.200 37.827 1.00 82.94 346 GLN A O 1
ATOM 2742 N N . LYS A 1 347 ? -5.435 -25.395 39.514 1.00 80.69 347 LYS A N 1
ATOM 2743 C CA . LYS A 1 347 ? -6.288 -24.780 40.533 1.00 80.69 347 LYS A CA 1
ATOM 2744 C C . LYS A 1 347 ? -6.567 -23.308 40.206 1.00 80.69 347 LYS A C 1
ATOM 2746 O O . LYS A 1 347 ? -7.722 -22.928 40.014 1.00 80.69 347 LYS A O 1
ATOM 2751 N N . ASP A 1 348 ? -5.498 -22.533 40.067 1.00 81.88 348 ASP A N 1
ATOM 2752 C CA . ASP A 1 348 ? -5.509 -21.075 39.956 1.00 81.88 348 ASP A CA 1
ATOM 2753 C C . ASP A 1 348 ? -5.119 -20.624 38.528 1.00 81.88 348 ASP A C 1
ATOM 2755 O O . ASP A 1 348 ? -4.490 -21.379 37.781 1.00 81.88 348 ASP A O 1
ATOM 2759 N N . PHE A 1 349 ? -5.500 -19.408 38.119 1.00 81.62 349 PHE A N 1
ATOM 2760 C CA . PHE A 1 349 ? -5.050 -18.822 36.847 1.00 81.62 349 PHE A CA 1
ATOM 2761 C C . PHE A 1 349 ? -3.638 -18.238 37.008 1.00 81.62 349 PHE A C 1
ATOM 2763 O O . PHE A 1 349 ? -3.392 -17.472 37.937 1.00 81.62 349 PHE A O 1
ATOM 2770 N N . ASN A 1 350 ? -2.715 -18.573 36.100 1.00 72.31 350 ASN A N 1
ATOM 2771 C CA . ASN A 1 350 ? -1.383 -17.963 36.077 1.00 72.31 350 ASN A CA 1
ATOM 2772 C C . ASN A 1 350 ? -1.422 -16.626 35.321 1.00 72.31 350 ASN A C 1
ATOM 2774 O O . ASN A 1 350 ? -1.849 -16.589 34.167 1.00 72.31 350 ASN A O 1
ATOM 2778 N N . ILE A 1 351 ? -0.917 -15.562 35.948 1.00 63.88 351 ILE A N 1
ATOM 2779 C CA . ILE A 1 351 ? -0.846 -14.210 35.379 1.00 63.88 351 ILE A CA 1
ATOM 2780 C C . ILE A 1 351 ? 0.081 -14.141 34.149 1.00 63.88 351 ILE A C 1
ATOM 2782 O O . ILE A 1 351 ? -0.137 -13.331 33.258 1.00 63.88 351 ILE A O 1
ATOM 2786 N N . GLU A 1 352 ? 1.054 -15.053 34.027 1.00 64.94 352 GLU A N 1
ATOM 2787 C CA . GLU A 1 352 ? 1.906 -15.189 32.830 1.00 64.94 352 GLU A CA 1
ATOM 2788 C C . GLU A 1 352 ? 1.120 -15.663 31.589 1.00 64.94 352 GLU A C 1
ATOM 2790 O O . GLU A 1 352 ? 1.552 -15.447 30.457 1.00 64.94 352 GLU A O 1
ATOM 2795 N N . ASN A 1 353 ? -0.050 -16.285 31.791 1.00 68.44 353 ASN A N 1
ATOM 2796 C CA . ASN A 1 353 ? -0.977 -16.693 30.729 1.00 68.44 353 ASN A CA 1
ATOM 2797 C C . ASN A 1 353 ? -2.099 -15.665 30.486 1.00 68.44 353 ASN A C 1
ATOM 2799 O O . ASN A 1 353 ? -2.997 -15.923 29.676 1.00 68.44 353 ASN A O 1
ATOM 2803 N N . GLN A 1 354 ? -2.064 -14.512 31.160 1.00 84.31 354 GLN A N 1
ATOM 2804 C CA . GLN A 1 354 ? -2.965 -13.399 30.880 1.00 84.31 354 GLN A CA 1
ATOM 2805 C C . GLN A 1 354 ? -2.729 -12.883 29.455 1.00 84.31 354 GLN A C 1
ATOM 2807 O O . GLN A 1 354 ? -1.614 -12.880 28.927 1.00 84.31 354 GLN A O 1
ATOM 2812 N N . THR A 1 355 ? -3.779 -12.423 28.783 1.00 86.81 355 THR A N 1
ATOM 2813 C CA . THR A 1 355 ? -3.634 -11.609 27.575 1.00 86.81 355 THR A CA 1
ATOM 2814 C C . THR A 1 355 ? -4.725 -10.561 27.500 1.00 86.81 355 THR A C 1
ATOM 2816 O O . THR A 1 355 ? -5.912 -10.880 27.502 1.00 86.81 355 THR A O 1
ATOM 2819 N N . THR A 1 356 ? -4.290 -9.312 27.380 1.00 90.38 356 THR A N 1
ATOM 2820 C CA . THR A 1 356 ? -5.147 -8.180 27.046 1.00 90.38 356 THR A CA 1
ATOM 2821 C C . THR A 1 356 ? -5.369 -8.116 25.537 1.00 90.38 356 THR A C 1
ATOM 2823 O O . THR A 1 356 ? -4.447 -8.351 24.751 1.00 90.38 356 THR A O 1
ATOM 2826 N N . VAL A 1 357 ? -6.596 -7.794 25.143 1.00 89.75 357 VAL A N 1
ATOM 2827 C CA . VAL A 1 357 ? -7.009 -7.490 23.771 1.00 89.75 357 VAL A CA 1
ATOM 2828 C C . VAL A 1 357 ? -7.770 -6.172 23.789 1.00 89.75 357 VAL A C 1
ATOM 2830 O O . VAL A 1 357 ? -8.656 -5.989 24.622 1.00 89.75 357 VAL A O 1
ATOM 2833 N N . THR A 1 358 ? -7.450 -5.263 22.876 1.00 89.19 358 THR A N 1
ATOM 2834 C CA . THR A 1 358 ? -8.080 -3.941 22.811 1.00 89.19 358 THR A CA 1
ATOM 2835 C C . THR A 1 358 ? -9.238 -3.956 21.819 1.00 89.19 358 THR A C 1
ATOM 2837 O O . THR A 1 358 ? -9.027 -4.134 20.621 1.00 89.19 358 THR A O 1
ATOM 2840 N N . LEU A 1 359 ? -10.461 -3.715 22.292 1.00 89.12 359 LEU A N 1
ATOM 2841 C CA . LEU A 1 359 ? -11.554 -3.261 21.433 1.00 89.12 359 LEU A CA 1
ATOM 2842 C C . LEU A 1 359 ? -11.483 -1.731 21.333 1.00 89.12 359 LEU A C 1
ATOM 2844 O O . LEU A 1 359 ? -11.554 -1.046 22.354 1.00 89.12 359 LEU A O 1
ATOM 2848 N N . ASN A 1 360 ? -11.315 -1.190 20.127 1.00 83.19 360 ASN A N 1
ATOM 2849 C CA . ASN A 1 360 ? -11.157 0.252 19.888 1.00 83.19 360 ASN A CA 1
ATOM 2850 C C . ASN A 1 360 ? -12.445 0.905 19.342 1.00 83.19 360 ASN A C 1
ATOM 2852 O O . ASN A 1 360 ? -13.354 0.202 18.906 1.00 83.19 360 ASN A O 1
ATOM 2856 N N . ARG A 1 361 ? -12.492 2.246 19.288 1.00 77.62 361 ARG A N 1
ATOM 2857 C CA . ARG A 1 361 ? -13.553 3.037 18.622 1.00 77.62 361 ARG A CA 1
ATOM 2858 C C . ARG A 1 361 ? -14.955 2.919 19.253 1.00 77.62 361 ARG A C 1
ATOM 2860 O O . ARG A 1 361 ? -15.952 3.129 18.562 1.00 77.62 361 ARG A O 1
ATOM 2867 N N . PHE A 1 362 ? -15.060 2.651 20.559 1.00 83.94 362 PHE A N 1
ATOM 2868 C CA . PHE A 1 362 ? -16.327 2.844 21.283 1.00 83.94 362 PHE A CA 1
ATOM 2869 C C . PHE A 1 362 ? -16.781 4.310 21.244 1.00 83.94 362 PHE A C 1
ATOM 2871 O O . PHE A 1 362 ? -15.989 5.230 21.026 1.00 83.94 362 PHE A O 1
ATOM 2878 N N . PHE A 1 363 ? -18.061 4.547 21.525 1.00 81.00 363 PHE A N 1
ATOM 2879 C CA . PHE A 1 363 ? -18.585 5.901 21.643 1.00 81.00 363 PHE A CA 1
ATOM 2880 C C . PHE A 1 363 ? -17.910 6.669 22.796 1.00 81.00 363 PHE A C 1
ATOM 2882 O O . PHE A 1 363 ? -17.886 6.198 23.936 1.00 81.00 363 PHE A O 1
ATOM 2889 N N . THR A 1 364 ? -17.412 7.881 22.532 1.00 74.94 364 THR A N 1
ATOM 2890 C CA . THR A 1 364 ? -16.907 8.791 23.567 1.00 74.94 364 THR A CA 1
ATOM 2891 C C . THR A 1 364 ? -17.472 10.210 23.436 1.00 74.94 364 THR A C 1
ATOM 2893 O O . THR A 1 364 ? -17.926 10.643 22.375 1.00 74.94 364 THR A O 1
ATOM 2896 N N . ASN A 1 365 ? -17.446 10.930 24.559 1.00 77.31 365 ASN A N 1
ATOM 2897 C CA . ASN A 1 365 ? -17.802 12.340 24.681 1.00 77.31 365 ASN A CA 1
ATOM 2898 C C . ASN A 1 365 ? -16.530 13.116 25.029 1.00 77.31 365 ASN A C 1
ATOM 2900 O O . ASN A 1 365 ? -16.168 13.192 26.205 1.00 77.31 365 ASN A O 1
ATOM 2904 N N . LEU A 1 366 ? -15.864 13.705 24.040 1.00 74.25 366 LEU A N 1
ATOM 2905 C CA . LEU A 1 366 ? -14.740 14.601 24.301 1.00 74.25 366 LEU A CA 1
ATOM 2906 C C . LEU A 1 366 ? -15.286 15.974 24.718 1.00 74.25 366 LEU A C 1
ATOM 2908 O O . LEU A 1 366 ? -16.020 16.605 23.957 1.00 74.25 366 LEU A O 1
ATOM 2912 N N . LYS A 1 367 ? -14.939 16.443 25.922 1.00 78.81 367 LYS A N 1
ATOM 2913 C CA . LYS A 1 367 ? -15.327 17.773 26.414 1.00 78.81 367 LYS A CA 1
ATOM 2914 C C . LYS A 1 367 ? -14.202 18.787 26.188 1.00 78.81 367 LYS A C 1
ATOM 2916 O O . LYS A 1 367 ? -13.074 18.571 26.626 1.00 78.81 367 LYS A O 1
ATOM 2921 N N . VAL A 1 368 ? -14.535 19.903 25.545 1.00 80.62 368 VAL A N 1
ATOM 2922 C CA . VAL A 1 368 ? -13.640 21.024 25.223 1.00 80.62 368 VAL A CA 1
ATOM 2923 C C . VAL A 1 368 ? -14.340 22.303 25.691 1.00 80.62 368 VAL A C 1
ATOM 2925 O O . VAL A 1 368 ? -15.203 22.839 24.999 1.00 80.62 368 VAL A O 1
ATOM 2928 N N . GLY A 1 369 ? -14.038 22.747 26.915 1.00 84.06 369 GLY A N 1
ATOM 2929 C CA . GLY A 1 369 ? -14.762 23.843 27.576 1.00 84.06 369 GLY A CA 1
ATOM 2930 C C . GLY A 1 369 ? -16.258 23.542 27.721 1.00 84.06 369 GLY A C 1
ATOM 2931 O O . GLY A 1 369 ? -16.636 22.519 28.291 1.00 84.06 369 GLY A O 1
ATOM 2932 N N . ASP A 1 370 ? -17.108 24.413 27.186 1.00 85.06 370 ASP A N 1
ATOM 2933 C CA . ASP A 1 370 ? -18.571 24.281 27.153 1.00 85.06 370 ASP A CA 1
ATOM 2934 C C . ASP A 1 370 ? -19.061 23.327 26.037 1.00 85.06 370 ASP A C 1
ATOM 2936 O O . ASP A 1 370 ? -20.236 22.958 26.009 1.00 85.06 370 ASP A O 1
ATOM 2940 N N . TYR A 1 371 ? -18.189 22.903 25.114 1.00 83.06 371 TYR A N 1
ATOM 2941 C CA . TYR A 1 371 ? -18.537 22.024 23.992 1.00 83.06 371 TYR A CA 1
ATOM 2942 C C . TYR A 1 371 ? -18.302 20.544 24.318 1.00 83.06 371 TYR A C 1
ATOM 2944 O O . TYR A 1 371 ? -17.324 20.170 24.965 1.00 83.06 371 TYR A O 1
ATOM 2952 N N . THR A 1 372 ? -19.188 19.679 23.826 1.00 83.56 372 THR A N 1
ATOM 2953 C CA . THR A 1 372 ? -19.085 18.217 23.912 1.00 83.56 372 THR A CA 1
ATOM 2954 C C . THR A 1 372 ? -19.188 17.608 22.519 1.00 83.56 372 THR A C 1
ATOM 2956 O O . THR A 1 372 ? -20.229 17.692 21.868 1.00 83.56 372 THR A O 1
ATOM 2959 N N . PHE A 1 373 ? -18.106 16.973 22.078 1.00 77.56 373 PHE A N 1
ATOM 2960 C CA . PHE A 1 373 ? -17.983 16.285 20.798 1.00 77.56 373 PHE A CA 1
ATOM 2961 C C . PHE A 1 373 ? -18.332 14.807 21.001 1.00 77.56 373 PHE A C 1
ATOM 2963 O O . PHE A 1 373 ? -17.662 14.102 21.758 1.00 77.56 373 PHE A O 1
ATOM 2970 N N . ASN A 1 374 ? -19.397 14.341 20.352 1.00 75.88 374 ASN A N 1
ATOM 2971 C CA . ASN A 1 374 ? -19.894 12.971 20.459 1.00 75.88 374 ASN A CA 1
ATOM 2972 C C . ASN A 1 374 ? -19.377 12.159 19.259 1.00 75.88 374 ASN A C 1
ATOM 2974 O O . ASN A 1 374 ? -19.774 12.422 18.124 1.00 75.88 374 ASN A O 1
ATOM 2978 N N . THR A 1 375 ? -18.526 11.154 19.486 1.00 65.62 375 THR A N 1
ATOM 2979 C CA . THR A 1 375 ? -17.884 10.366 18.410 1.00 65.62 375 THR A CA 1
ATOM 2980 C C . THR A 1 375 ? -18.783 9.261 17.835 1.00 65.62 375 THR A C 1
ATOM 2982 O O . THR A 1 375 ? -18.327 8.141 17.604 1.00 65.62 375 THR A O 1
ATOM 2985 N N . VAL A 1 376 ? -20.076 9.539 17.643 1.00 57.69 376 VAL A N 1
ATOM 2986 C CA . VAL A 1 376 ? -20.978 8.598 16.960 1.00 57.69 376 VAL A CA 1
ATOM 2987 C C . VAL A 1 376 ? -20.570 8.527 15.489 1.00 57.69 376 VAL A C 1
ATOM 2989 O O . VAL A 1 376 ? -20.466 9.569 14.852 1.00 57.69 376 VAL A O 1
ATOM 2992 N N . GLU A 1 377 ? -20.341 7.306 14.997 1.00 53.69 377 GLU A N 1
ATOM 2993 C CA . GLU A 1 377 ? -20.216 6.876 13.590 1.00 53.69 377 GLU A CA 1
ATOM 2994 C C . GLU A 1 377 ? -20.225 8.012 12.537 1.00 53.69 377 GLU A C 1
ATOM 2996 O O . GLU A 1 377 ? -21.232 8.276 11.880 1.00 53.69 377 GLU A O 1
ATOM 3001 N N . SER A 1 378 ? -19.082 8.691 12.374 1.00 52.97 378 SER A N 1
ATOM 3002 C CA . SER A 1 378 ? -18.895 9.724 11.349 1.00 52.97 378 SER A CA 1
ATOM 3003 C C . SER A 1 378 ? -19.005 9.122 9.949 1.00 52.97 378 SER A C 1
ATOM 3005 O O . SER A 1 378 ? -18.455 8.050 9.686 1.00 52.97 378 SER A O 1
ATOM 3007 N N . ASN A 1 379 ? -19.651 9.825 9.015 1.00 49.06 379 ASN A N 1
ATOM 3008 C CA . ASN A 1 379 ? -19.699 9.387 7.620 1.00 49.06 379 ASN A CA 1
ATOM 3009 C C . ASN A 1 379 ? -18.295 9.506 6.998 1.00 49.06 379 ASN A C 1
ATOM 3011 O O . ASN A 1 379 ? -17.917 10.576 6.528 1.00 49.06 379 ASN A O 1
ATOM 3015 N N . PHE A 1 380 ? -17.536 8.403 6.958 1.00 52.28 380 PHE A N 1
ATOM 3016 C CA . PHE A 1 380 ? -16.202 8.297 6.338 1.00 52.28 380 PHE A CA 1
ATOM 3017 C C . PHE A 1 380 ? -16.253 8.362 4.795 1.00 52.28 380 PHE A C 1
ATOM 3019 O O . PHE A 1 380 ? -15.745 7.486 4.099 1.00 52.28 380 PHE A O 1
ATOM 3026 N N . LYS A 1 381 ? -16.929 9.376 4.252 1.00 52.50 381 LYS A N 1
ATOM 3027 C CA . LYS A 1 381 ? -17.100 9.627 2.813 1.00 52.50 381 LYS A CA 1
ATOM 3028 C C . LYS A 1 381 ? -16.108 10.655 2.266 1.00 52.50 381 LYS A C 1
ATOM 3030 O O . LYS A 1 381 ? -16.156 10.938 1.076 1.00 52.50 381 LYS A O 1
ATOM 3035 N N . HIS A 1 382 ? -15.266 11.209 3.138 1.00 53.44 382 HIS A N 1
ATOM 3036 C CA . HIS A 1 382 ? -14.549 12.454 2.901 1.00 53.44 382 HIS A CA 1
ATOM 3037 C C . HIS A 1 382 ? -13.070 12.359 3.248 1.00 53.44 382 HIS A C 1
ATOM 3039 O O . HIS A 1 382 ? -12.695 11.695 4.217 1.00 53.44 382 HIS A O 1
ATOM 3045 N N . TYR A 1 383 ? -12.241 13.042 2.464 1.00 53.03 383 TYR A N 1
ATOM 3046 C CA . TYR A 1 383 ? -10.790 13.082 2.652 1.00 53.03 383 TYR A CA 1
ATOM 3047 C C . TYR A 1 383 ? -10.373 14.273 3.529 1.00 53.03 383 TYR A C 1
ATOM 3049 O O . TYR A 1 383 ? -11.040 15.306 3.551 1.00 53.03 383 TYR A O 1
ATOM 3057 N N . ALA A 1 384 ? -9.220 14.184 4.201 1.00 51.19 384 ALA A N 1
ATOM 3058 C CA . ALA A 1 384 ? -8.710 15.288 5.027 1.00 51.19 384 ALA A CA 1
ATOM 3059 C C . ALA A 1 384 ? -8.537 16.603 4.233 1.00 51.19 384 ALA A C 1
ATOM 3061 O O . ALA A 1 384 ? -8.801 17.682 4.761 1.00 51.19 384 ALA A O 1
ATOM 3062 N N . ASN A 1 385 ? -8.175 16.514 2.948 1.00 49.28 385 ASN A N 1
ATOM 3063 C CA . ASN A 1 385 ? -8.037 17.673 2.063 1.00 49.28 385 ASN A CA 1
ATOM 3064 C C . ASN A 1 385 ? -9.388 18.341 1.735 1.00 49.28 385 ASN A C 1
ATOM 3066 O O . ASN A 1 385 ? -9.428 19.549 1.517 1.00 49.28 385 ASN A O 1
ATOM 3070 N N . GLU A 1 386 ? -10.500 17.596 1.751 1.00 50.00 386 GLU A N 1
ATOM 3071 C CA . GLU A 1 386 ? -11.844 18.175 1.595 1.00 50.00 386 GLU A CA 1
ATOM 3072 C C . GLU A 1 386 ? -12.229 18.984 2.837 1.00 50.00 386 GLU A C 1
ATOM 3074 O O . GLU A 1 386 ? -12.748 20.092 2.709 1.00 50.00 386 GLU A O 1
ATOM 3079 N N . LEU A 1 387 ? -11.881 18.502 4.039 1.00 50.59 387 LEU A N 1
ATOM 3080 C CA . LEU A 1 387 ? -12.064 19.284 5.262 1.00 50.59 387 LEU A CA 1
ATOM 3081 C C . LEU A 1 387 ? -11.240 20.582 5.237 1.00 50.59 387 LEU A C 1
ATOM 3083 O O . LEU A 1 387 ? -11.763 21.627 5.621 1.00 50.59 387 LEU A O 1
ATOM 3087 N N . LEU A 1 388 ? -9.987 20.542 4.767 1.00 48.81 388 LEU A N 1
ATOM 3088 C CA . LEU A 1 388 ? -9.169 21.752 4.600 1.00 48.81 388 LEU A CA 1
ATOM 3089 C C . LEU A 1 388 ? -9.825 22.753 3.632 1.00 48.81 388 LEU A C 1
ATOM 3091 O O . LEU A 1 388 ? -9.847 23.947 3.922 1.00 48.81 388 LEU A O 1
ATOM 3095 N N . ALA A 1 389 ? -10.418 22.276 2.533 1.00 47.62 389 ALA A N 1
ATOM 3096 C CA . ALA A 1 389 ? -11.150 23.125 1.593 1.00 47.62 389 ALA A CA 1
ATOM 3097 C C . ALA A 1 389 ? -12.420 23.745 2.212 1.00 47.62 389 ALA A C 1
ATOM 3099 O O . ALA A 1 389 ? -12.711 24.916 1.975 1.00 47.62 389 ALA A O 1
ATOM 3100 N N . TRP A 1 390 ? -13.161 22.999 3.036 1.00 48.47 390 TRP A N 1
ATOM 3101 C CA . TRP A 1 390 ? -14.362 23.506 3.715 1.00 48.47 390 TRP A CA 1
ATOM 3102 C C . TRP A 1 390 ? -14.064 24.485 4.851 1.00 48.47 390 TRP A C 1
ATOM 3104 O O . TRP A 1 390 ? -14.860 25.385 5.106 1.00 48.47 390 TRP A O 1
ATOM 3114 N N . ILE A 1 391 ? -12.916 24.337 5.512 1.00 47.12 391 ILE A N 1
ATOM 3115 C CA . ILE A 1 391 ? -12.480 25.183 6.629 1.00 47.12 391 ILE A CA 1
ATOM 3116 C C . ILE A 1 391 ? -12.309 26.669 6.235 1.00 47.12 391 ILE A C 1
ATOM 3118 O O . ILE A 1 391 ? -12.395 27.534 7.105 1.00 47.12 391 ILE A O 1
ATOM 3122 N N . GLY A 1 392 ? -12.141 26.995 4.948 1.00 42.25 392 GLY A N 1
ATOM 3123 C CA . GLY A 1 392 ? -12.096 28.384 4.461 1.00 42.25 392 GLY A CA 1
ATOM 3124 C C . GLY 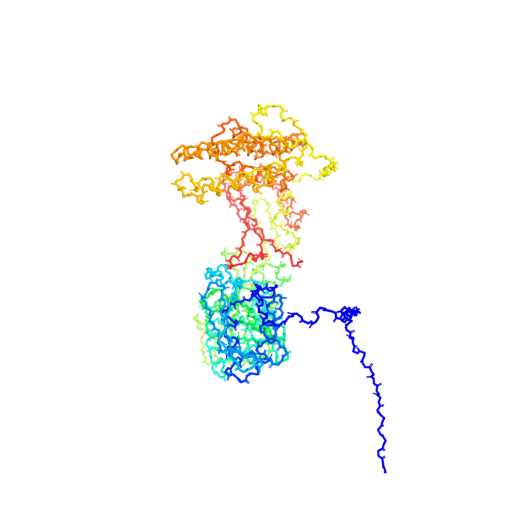A 1 392 ? -13.445 28.995 4.033 1.00 42.25 392 GLY A C 1
ATOM 3125 O O . GLY A 1 392 ? -13.500 30.181 3.715 1.00 42.25 392 GLY A O 1
ATOM 3126 N N . GLY A 1 393 ? -14.533 28.217 3.962 1.00 36.28 393 GLY A N 1
ATOM 3127 C CA . GLY A 1 393 ? -15.721 28.580 3.175 1.00 36.28 393 GLY A CA 1
ATOM 3128 C C . GLY A 1 393 ? -16.901 29.183 3.951 1.00 36.28 393 GLY A C 1
ATOM 3129 O O . GLY A 1 393 ? -17.523 28.512 4.769 1.00 36.28 393 GLY A O 1
ATOM 3130 N N . ASN A 1 394 ? -17.312 30.407 3.598 1.00 32.69 394 ASN A N 1
ATOM 3131 C CA . ASN A 1 394 ? -18.650 30.932 3.918 1.00 32.69 394 ASN A CA 1
ATOM 3132 C C . ASN A 1 394 ? -19.652 30.542 2.802 1.00 32.69 394 ASN A C 1
ATOM 3134 O O . ASN A 1 394 ? -19.291 30.516 1.627 1.00 32.69 394 ASN A O 1
ATOM 3138 N N . GLN A 1 395 ? -20.911 30.244 3.144 1.00 34.88 395 GLN A N 1
ATOM 3139 C CA . GLN A 1 395 ? -21.804 29.334 2.391 1.00 34.88 395 GLN A CA 1
ATOM 3140 C C . GLN A 1 395 ? -22.297 29.771 0.980 1.00 34.88 395 GLN A C 1
ATOM 3142 O O . GLN A 1 395 ? -23.184 29.121 0.437 1.00 34.88 395 GLN A O 1
ATOM 3147 N N . ASN A 1 396 ? -21.791 30.849 0.363 1.00 36.91 396 ASN A N 1
ATOM 3148 C CA . ASN A 1 396 ? -22.392 31.445 -0.852 1.00 36.91 396 ASN A CA 1
ATOM 3149 C C . ASN A 1 396 ? -21.412 31.816 -1.997 1.00 36.91 396 ASN A C 1
ATOM 3151 O O . ASN A 1 396 ? -21.738 32.654 -2.837 1.00 36.91 396 ASN A O 1
ATOM 3155 N N . GLY A 1 397 ? -20.219 31.211 -2.063 1.00 32.16 397 GLY A N 1
ATOM 3156 C CA . GLY A 1 397 ? -19.233 31.461 -3.132 1.00 32.16 397 GLY A CA 1
ATOM 3157 C C . GLY A 1 397 ? -19.249 30.421 -4.262 1.00 32.16 397 GLY A C 1
ATOM 3158 O O . GLY A 1 397 ? -18.678 29.345 -4.109 1.00 32.16 397 GLY A O 1
ATOM 3159 N N . GLY A 1 398 ? -19.856 30.737 -5.411 1.00 29.97 398 GLY A N 1
ATOM 3160 C CA . GLY A 1 398 ? -19.755 29.919 -6.631 1.00 29.97 398 GLY A CA 1
ATOM 3161 C C . GLY A 1 398 ? -18.493 30.231 -7.448 1.00 29.97 398 GLY A C 1
ATOM 3162 O O . GLY A 1 398 ? -18.115 31.394 -7.572 1.00 29.97 398 GLY A O 1
ATOM 3163 N N . HIS A 1 399 ? -17.849 29.211 -8.026 1.00 34.84 399 HIS A N 1
ATOM 3164 C CA . HIS A 1 399 ? -16.604 29.374 -8.791 1.00 34.84 399 HIS A CA 1
ATOM 3165 C C . HIS A 1 399 ? -16.763 30.245 -10.057 1.00 34.84 399 HIS A C 1
ATOM 3167 O O . HIS A 1 399 ? -17.683 30.006 -10.847 1.00 34.84 399 HIS A O 1
ATOM 3173 N N . PRO A 1 400 ? -15.805 31.143 -10.351 1.00 31.14 400 PRO A N 1
ATOM 3174 C CA . PRO A 1 400 ? -15.484 31.524 -11.725 1.00 31.14 400 PRO A CA 1
ATOM 3175 C C . PRO A 1 400 ? -14.969 30.297 -12.500 1.00 31.14 400 PRO A C 1
ATOM 3177 O O . PRO A 1 400 ? -14.203 29.503 -11.956 1.00 31.14 400 PRO A O 1
ATOM 3180 N N . GLN A 1 401 ? -15.378 30.129 -13.760 1.00 26.22 401 GLN A N 1
ATOM 3181 C CA . GLN A 1 401 ? -14.855 29.063 -14.629 1.00 26.22 401 GLN A CA 1
ATOM 3182 C C . GLN A 1 401 ? -13.544 29.469 -15.316 1.00 26.22 401 GLN A C 1
ATOM 3184 O O . GLN A 1 401 ? -13.264 30.657 -15.485 1.00 26.22 401 GLN A O 1
ATOM 3189 N N . GLU A 1 402 ? -12.784 28.469 -15.772 1.00 27.39 402 GLU A N 1
ATOM 3190 C CA . GLU A 1 402 ? -11.674 28.657 -16.710 1.00 27.39 402 GLU A CA 1
ATOM 3191 C C . GLU A 1 402 ? -12.116 29.437 -17.957 1.00 27.39 402 GLU A C 1
ATOM 3193 O O . GLU A 1 402 ? -13.187 29.203 -18.530 1.00 27.39 402 GLU A O 1
ATOM 3198 N N . LEU A 1 403 ? -11.256 30.349 -18.410 1.00 25.67 403 LEU A N 1
ATOM 3199 C CA . LEU A 1 403 ? -11.427 31.049 -19.678 1.00 25.67 403 LEU A CA 1
ATOM 3200 C C . LEU A 1 403 ? -10.850 30.194 -20.810 1.00 25.67 403 LEU A C 1
ATOM 3202 O O . LEU A 1 403 ? -9.706 29.758 -20.748 1.00 25.67 403 LEU A O 1
ATOM 3206 N N . LYS A 1 404 ? -11.640 29.965 -21.863 1.00 25.20 404 LYS A N 1
ATOM 3207 C CA . LYS A 1 404 ? -11.200 29.171 -23.019 1.00 25.20 404 LYS A CA 1
ATOM 3208 C C . LYS A 1 404 ? -10.171 29.921 -23.868 1.00 25.20 404 LYS A C 1
ATOM 3210 O O . LYS A 1 404 ? -10.350 31.104 -24.157 1.00 25.20 404 LYS A O 1
ATOM 3215 N N . LEU A 1 405 ? -9.141 29.196 -24.302 1.00 27.66 405 LEU A N 1
ATOM 3216 C CA . LEU A 1 405 ? -8.082 29.688 -25.183 1.00 27.66 405 LEU A CA 1
ATOM 3217 C C . LEU A 1 405 ? -8.560 29.882 -26.637 1.00 27.66 405 LEU A C 1
ATOM 3219 O O . LEU A 1 405 ? -9.572 29.321 -27.056 1.00 27.66 405 LEU A O 1
ATOM 3223 N N . ASN A 1 406 ? -7.775 30.647 -27.402 1.00 27.83 406 ASN A N 1
ATOM 3224 C CA . ASN A 1 406 ? -7.743 30.674 -28.868 1.00 27.83 406 ASN A CA 1
ATOM 3225 C C . ASN A 1 406 ? -6.267 30.682 -29.314 1.00 27.83 406 ASN A C 1
ATOM 3227 O O . ASN A 1 406 ? -5.447 31.329 -28.660 1.00 27.83 406 ASN A O 1
ATOM 3231 N N . ASP A 1 407 ? -5.942 29.998 -30.411 1.00 32.34 407 ASP A N 1
ATOM 3232 C CA . ASP A 1 407 ? -4.561 29.752 -30.863 1.00 32.34 407 ASP A CA 1
ATOM 3233 C C . ASP A 1 407 ? -3.852 30.991 -31.443 1.00 32.34 407 ASP A C 1
ATOM 3235 O O . ASP A 1 407 ? -4.432 31.671 -32.287 1.00 32.34 407 ASP A O 1
ATOM 3239 N N . TYR A 1 408 ? -2.571 31.203 -31.097 1.00 38.88 408 TYR A N 1
ATOM 3240 C CA . TYR A 1 408 ? -1.564 31.906 -31.922 1.00 38.88 408 TYR A CA 1
ATOM 3241 C C . TYR A 1 408 ? -0.133 31.452 -31.566 1.00 38.88 408 TYR A C 1
ATOM 3243 O O . TYR A 1 408 ? 0.167 31.211 -30.401 1.00 38.88 408 TYR A O 1
ATOM 3251 N N . SER A 1 409 ? 0.755 31.363 -32.565 1.00 32.84 409 SER A N 1
ATOM 3252 C CA . SER A 1 409 ? 2.071 30.694 -32.475 1.00 32.84 409 SER A CA 1
ATOM 3253 C C . SER A 1 409 ? 3.310 31.605 -32.536 1.00 32.84 409 SER A C 1
ATOM 3255 O O . SER A 1 409 ? 4.432 31.132 -32.376 1.00 32.84 409 SER A O 1
ATOM 3257 N N . ASP A 1 410 ? 3.145 32.903 -32.805 1.00 34.41 410 ASP A N 1
ATOM 3258 C CA . ASP A 1 410 ? 4.178 33.657 -33.541 1.00 34.41 410 ASP A CA 1
ATOM 3259 C C . ASP A 1 410 ? 5.076 34.587 -32.691 1.00 34.41 410 ASP A C 1
ATOM 3261 O O . ASP A 1 410 ? 5.926 35.279 -33.247 1.00 34.41 410 ASP A O 1
ATOM 3265 N N . GLN A 1 411 ? 4.917 34.627 -31.360 1.00 39.50 411 GLN A N 1
ATOM 3266 C CA . GLN A 1 411 ? 5.547 35.643 -30.479 1.00 39.50 411 GLN A CA 1
ATOM 3267 C C . GLN A 1 411 ? 6.696 35.134 -29.584 1.00 39.50 411 GLN A C 1
ATOM 3269 O O . GLN A 1 411 ? 7.246 35.880 -28.781 1.00 39.50 411 GLN A O 1
ATOM 3274 N N . VAL A 1 412 ? 7.092 33.870 -29.731 1.00 39.91 412 VAL A N 1
ATOM 3275 C CA . VAL A 1 412 ? 8.095 33.182 -28.885 1.00 39.91 412 VAL A CA 1
ATOM 3276 C C . VAL A 1 412 ? 9.546 33.650 -29.136 1.00 39.91 412 VAL A C 1
ATOM 3278 O O . VAL A 1 412 ? 10.448 33.415 -28.335 1.00 39.91 412 VAL A O 1
ATOM 3281 N N . MET A 1 413 ? 9.793 34.299 -30.275 1.00 42.31 413 MET A N 1
ATOM 3282 C CA . MET A 1 413 ? 11.101 34.321 -30.940 1.00 42.31 413 MET A CA 1
ATOM 3283 C C . MET A 1 413 ? 12.180 35.245 -30.346 1.00 42.31 413 MET A C 1
ATOM 3285 O O . MET A 1 413 ? 13.364 35.003 -30.587 1.00 42.31 413 MET A O 1
ATOM 3289 N N . ASP A 1 414 ? 11.826 36.289 -29.595 1.00 43.81 414 ASP A N 1
ATOM 3290 C CA . ASP A 1 414 ? 12.777 37.377 -29.297 1.00 43.81 414 ASP A CA 1
ATOM 3291 C C . ASP A 1 414 ? 13.670 37.151 -28.066 1.00 43.81 414 ASP A C 1
ATOM 3293 O O . ASP A 1 414 ? 14.710 37.799 -27.917 1.00 43.81 414 ASP A O 1
ATOM 3297 N N . ILE A 1 415 ? 13.339 36.171 -27.218 1.00 47.41 415 ILE A N 1
ATOM 3298 C CA . ILE A 1 415 ? 14.026 35.916 -25.937 1.00 47.41 415 ILE A CA 1
ATOM 3299 C C . ILE A 1 415 ? 15.535 35.654 -26.112 1.00 47.41 415 ILE A C 1
ATOM 3301 O O . ILE A 1 415 ? 16.347 36.060 -25.272 1.00 47.41 415 ILE A O 1
ATOM 3305 N N . PHE A 1 416 ? 15.926 35.035 -27.230 1.00 49.00 416 PHE A N 1
ATOM 3306 C CA . PHE A 1 416 ? 17.310 34.651 -27.538 1.00 49.00 416 PHE A CA 1
ATOM 3307 C C . PHE A 1 416 ? 18.124 35.719 -28.295 1.00 49.00 416 PHE A C 1
ATOM 3309 O O . PHE A 1 416 ? 19.337 35.545 -28.479 1.00 49.00 416 PHE A O 1
ATOM 3316 N N . ASN A 1 417 ? 17.498 36.827 -28.709 1.00 46.91 417 ASN A N 1
ATOM 3317 C CA . ASN A 1 417 ? 18.173 37.906 -29.439 1.00 46.91 417 ASN A CA 1
ATOM 3318 C C . ASN A 1 417 ? 18.945 38.848 -28.496 1.00 46.91 417 ASN A C 1
ATOM 3320 O O . ASN A 1 417 ? 20.059 39.255 -28.827 1.00 46.91 417 ASN A O 1
ATOM 3324 N N . GLY A 1 418 ? 18.437 39.076 -27.278 1.00 41.97 418 GLY A N 1
ATOM 3325 C CA . GLY A 1 418 ? 19.142 39.815 -26.221 1.00 41.97 418 GLY A CA 1
ATOM 3326 C C . GLY A 1 418 ? 18.890 41.326 -26.190 1.00 41.97 418 GLY A C 1
ATOM 3327 O O . GLY A 1 418 ? 19.754 42.067 -25.722 1.00 41.97 418 GLY A O 1
ATOM 3328 N N . GLU A 1 419 ? 17.732 41.773 -26.680 1.00 39.22 419 GLU A N 1
ATOM 3329 C CA . GLU A 1 419 ? 17.225 43.129 -26.433 1.00 39.22 419 GLU A CA 1
ATOM 3330 C C . GLU A 1 419 ? 16.625 43.258 -25.013 1.00 39.22 419 GLU A C 1
ATOM 3332 O O . GLU A 1 419 ? 16.591 42.295 -24.243 1.00 39.22 419 GLU A O 1
ATOM 3337 N N . ASP A 1 420 ? 16.223 44.470 -24.624 1.00 41.28 420 ASP A N 1
ATOM 3338 C CA . ASP A 1 420 ? 15.794 44.781 -23.255 1.00 41.28 420 ASP A CA 1
ATOM 3339 C C . ASP A 1 420 ? 14.394 44.208 -22.952 1.00 41.28 420 ASP A C 1
ATOM 3341 O O . ASP A 1 420 ? 13.393 44.604 -23.546 1.00 41.28 420 ASP A O 1
ATOM 3345 N N . TYR A 1 421 ? 14.315 43.269 -22.002 1.00 49.72 421 TYR A N 1
ATOM 3346 C CA . TYR A 1 421 ? 13.106 42.498 -21.663 1.00 49.72 421 TYR A CA 1
ATOM 3347 C C . TYR A 1 421 ? 11.978 43.307 -20.976 1.00 49.72 421 TYR A C 1
ATOM 3349 O O . TYR A 1 421 ? 11.020 42.725 -20.452 1.00 49.72 421 TYR A O 1
ATOM 3357 N N . SER A 1 422 ? 12.077 44.636 -20.932 1.00 41.16 422 SER A N 1
ATOM 3358 C CA . SER A 1 422 ? 11.131 45.527 -20.248 1.00 41.16 422 SER A CA 1
ATOM 3359 C C . SER A 1 422 ? 9.754 45.624 -20.925 1.00 41.16 422 SER A C 1
ATOM 3361 O O . SER A 1 422 ? 8.753 45.714 -20.213 1.00 41.16 422 SER A O 1
ATOM 3363 N N . ASP A 1 423 ? 9.669 45.510 -22.256 1.00 39.56 423 ASP A N 1
ATOM 3364 C CA . ASP A 1 423 ? 8.411 45.648 -23.018 1.00 39.56 423 ASP A CA 1
ATOM 3365 C C . ASP A 1 423 ? 7.547 44.367 -23.100 1.00 39.56 423 ASP A C 1
ATOM 3367 O O . ASP A 1 423 ? 6.451 44.391 -23.670 1.00 39.56 423 ASP A O 1
ATOM 3371 N N . PHE A 1 424 ? 7.974 43.248 -22.497 1.00 44.38 424 PHE A N 1
ATOM 3372 C CA . PHE A 1 424 ? 7.219 41.983 -22.503 1.00 44.38 424 PHE A CA 1
ATOM 3373 C C . PHE A 1 424 ? 6.007 42.047 -21.544 1.00 44.38 424 PHE A C 1
ATOM 3375 O O . PHE A 1 424 ? 6.053 41.585 -20.394 1.00 44.38 424 PHE A O 1
ATOM 3382 N N . ASN A 1 425 ? 4.932 42.691 -22.014 1.00 41.56 425 ASN A N 1
ATOM 3383 C CA . ASN A 1 425 ? 3.736 43.031 -21.243 1.00 41.56 425 ASN A CA 1
ATOM 3384 C C . ASN A 1 425 ? 2.522 42.122 -21.535 1.00 41.56 425 ASN A C 1
ATOM 3386 O O . ASN A 1 425 ? 1.812 42.271 -22.529 1.00 41.56 425 ASN A O 1
ATOM 3390 N N . GLU A 1 426 ? 2.219 41.282 -20.540 1.00 45.62 426 GLU A N 1
ATOM 3391 C CA . GLU A 1 426 ? 0.849 41.025 -20.061 1.00 45.62 426 GLU A CA 1
ATOM 3392 C C . GLU A 1 426 ? -0.110 40.204 -20.957 1.00 45.62 426 GLU A C 1
ATOM 3394 O O . GLU A 1 426 ? -1.323 40.244 -20.740 1.00 45.62 426 GLU A O 1
ATOM 3399 N N . LYS A 1 427 ? 0.366 39.443 -21.961 1.00 42.59 427 LYS A N 1
ATOM 3400 C CA . LYS A 1 427 ? -0.534 38.717 -22.891 1.00 42.59 427 LYS A CA 1
ATOM 3401 C C . LYS A 1 427 ? -0.224 37.225 -23.105 1.00 42.59 427 LYS A C 1
ATOM 3403 O O . LYS A 1 427 ? 0.641 36.855 -23.889 1.00 42.59 427 LYS A O 1
ATOM 3408 N N . SER A 1 428 ? -1.111 36.407 -22.525 1.00 45.59 428 SER A N 1
ATOM 3409 C CA . SER A 1 428 ? -1.313 34.950 -22.677 1.00 45.59 428 SER A CA 1
ATOM 3410 C C . SER A 1 428 ? -0.431 34.006 -21.845 1.00 45.59 428 SER A C 1
ATOM 3412 O O . SER A 1 428 ? 0.745 34.255 -21.604 1.00 45.59 428 SER A O 1
ATOM 3414 N N . GLU A 1 429 ? -1.043 32.899 -21.405 1.00 46.22 429 GLU A N 1
ATOM 3415 C CA . GLU A 1 429 ? -0.419 31.863 -20.565 1.00 46.22 429 GLU A CA 1
ATOM 3416 C C . GLU A 1 429 ? 0.288 30.769 -21.377 1.00 46.22 429 GLU A C 1
ATOM 3418 O O . GLU A 1 429 ? 1.262 30.209 -20.889 1.00 46.22 429 GLU A O 1
ATOM 3423 N N . ALA A 1 430 ? -0.125 30.518 -22.626 1.00 39.12 430 ALA A N 1
ATOM 3424 C CA . ALA A 1 430 ? 0.509 29.533 -23.514 1.00 39.12 430 ALA A CA 1
ATOM 3425 C C . ALA A 1 430 ? 1.954 29.911 -23.901 1.00 39.12 430 ALA A C 1
ATOM 3427 O O . ALA A 1 430 ? 2.771 29.046 -24.204 1.00 39.12 430 ALA A O 1
ATOM 3428 N N . ALA A 1 431 ? 2.297 31.203 -23.836 1.00 46.78 431 ALA A N 1
ATOM 3429 C CA . ALA A 1 431 ? 3.689 31.635 -23.897 1.00 46.78 431 ALA A CA 1
ATOM 3430 C C . ALA A 1 431 ? 4.495 31.138 -22.682 1.00 46.78 431 ALA A C 1
ATOM 3432 O O . ALA A 1 431 ? 5.678 30.872 -22.823 1.00 46.78 431 ALA A O 1
ATOM 3433 N N . GLY A 1 432 ? 3.875 30.983 -21.508 1.00 51.84 432 GLY A N 1
ATOM 3434 C CA . GLY A 1 432 ? 4.541 30.571 -20.271 1.00 51.84 432 GLY A CA 1
ATOM 3435 C C . GLY A 1 432 ? 5.042 29.133 -20.325 1.00 51.84 432 GLY A C 1
ATOM 3436 O O . GLY A 1 432 ? 6.228 28.914 -20.116 1.00 51.84 432 GLY A O 1
ATOM 3437 N N . GLU A 1 433 ? 4.171 28.183 -20.682 1.00 52.38 433 GLU A N 1
ATOM 3438 C CA . GLU A 1 433 ? 4.532 26.761 -20.825 1.00 52.38 433 GLU A CA 1
ATOM 3439 C C . GLU A 1 433 ? 5.674 26.572 -21.833 1.00 52.38 433 GLU A C 1
ATOM 3441 O O . GLU A 1 433 ? 6.658 25.894 -21.550 1.00 52.38 433 GLU A O 1
ATOM 3446 N N . LEU A 1 434 ? 5.595 27.238 -22.989 1.00 52.81 434 LEU A N 1
ATOM 3447 C CA . LEU A 1 434 ? 6.596 27.087 -24.043 1.00 52.81 434 LEU A CA 1
ATOM 3448 C C . LEU A 1 434 ? 7.903 27.841 -23.715 1.00 52.81 434 LEU A C 1
ATOM 3450 O O . LEU A 1 434 ? 8.986 27.359 -24.037 1.00 52.81 434 LEU A O 1
ATOM 3454 N N . ILE A 1 435 ? 7.849 28.977 -23.006 1.00 58.53 435 ILE A N 1
ATOM 3455 C CA . ILE A 1 435 ? 9.052 29.606 -22.428 1.00 58.53 435 ILE A CA 1
ATOM 3456 C C . ILE A 1 435 ? 9.680 28.681 -21.377 1.00 58.53 435 ILE A C 1
ATOM 3458 O O . ILE A 1 435 ? 10.900 28.548 -21.354 1.00 58.53 435 ILE A O 1
ATOM 3462 N N . GLU A 1 436 ? 8.887 28.006 -20.548 1.00 62.91 436 GLU A N 1
ATOM 3463 C CA . GLU A 1 436 ? 9.385 27.045 -19.563 1.00 62.91 436 GLU A CA 1
ATOM 3464 C C . GLU A 1 436 ? 10.054 25.830 -20.231 1.00 62.91 436 GLU A C 1
ATOM 3466 O O . GLU A 1 436 ? 11.186 25.503 -19.872 1.00 62.91 436 GLU A O 1
ATOM 3471 N N . GLU A 1 437 ? 9.454 25.237 -21.271 1.00 61.28 437 GLU A N 1
ATOM 3472 C CA . GLU A 1 437 ? 10.092 24.194 -22.097 1.00 61.28 437 GLU A CA 1
ATOM 3473 C C . GLU A 1 437 ? 11.436 24.665 -22.684 1.00 61.28 437 GLU A C 1
ATOM 3475 O O . GLU A 1 437 ? 12.458 23.988 -22.539 1.00 61.28 437 GLU A O 1
ATOM 3480 N N . LEU A 1 438 ? 11.469 25.858 -23.288 1.00 59.84 438 LEU A N 1
ATOM 3481 C CA . LEU A 1 438 ? 12.683 26.462 -23.854 1.00 59.84 438 LEU A CA 1
ATOM 3482 C C . LEU A 1 438 ? 13.770 26.714 -22.799 1.00 59.84 438 LEU A C 1
ATOM 3484 O O . LEU A 1 438 ? 14.965 26.557 -23.068 1.00 59.84 438 LEU A O 1
ATOM 3488 N N . VAL A 1 439 ? 13.373 27.107 -21.591 1.00 66.50 439 VAL A N 1
ATOM 3489 C CA . VAL A 1 439 ? 14.280 27.359 -20.468 1.00 66.50 439 VAL A CA 1
ATOM 3490 C C . VAL A 1 439 ? 14.767 26.038 -19.847 1.00 66.50 439 VAL A C 1
ATOM 3492 O O . VAL A 1 439 ? 15.925 25.967 -19.427 1.00 66.50 439 VAL A O 1
ATOM 3495 N N . PHE A 1 440 ? 13.976 24.959 -19.887 1.00 66.31 440 PHE A N 1
ATOM 3496 C CA . PHE A 1 440 ? 14.436 23.596 -19.589 1.00 66.31 440 PHE A CA 1
ATOM 3497 C C . PHE A 1 440 ? 15.409 23.054 -20.655 1.00 66.31 440 PHE A C 1
ATOM 3499 O O . PHE A 1 440 ? 16.432 22.463 -20.291 1.00 66.31 440 PHE A O 1
ATOM 3506 N N . GLU A 1 441 ? 15.186 23.280 -21.957 1.00 64.50 441 GLU A N 1
ATOM 3507 C CA . GLU A 1 441 ? 16.188 22.955 -22.993 1.00 64.50 441 GLU A CA 1
ATOM 3508 C C . GLU A 1 441 ? 17.501 23.719 -22.736 1.00 64.50 441 GLU A C 1
ATOM 3510 O O . GLU A 1 441 ? 18.588 23.132 -22.755 1.00 64.50 441 GLU A O 1
ATOM 3515 N N . LEU A 1 442 ? 17.414 25.005 -22.378 1.00 67.69 442 LEU A N 1
ATOM 3516 C CA . LEU A 1 442 ? 18.570 25.831 -22.023 1.00 67.69 442 LEU A CA 1
ATOM 3517 C C . LEU A 1 442 ? 19.273 25.362 -20.731 1.00 67.69 442 LEU A C 1
ATOM 3519 O O . LEU A 1 442 ? 20.503 25.435 -20.645 1.00 67.69 442 LEU A O 1
ATOM 3523 N N . GLN A 1 443 ? 18.532 24.831 -19.750 1.00 71.25 443 GLN A N 1
ATOM 3524 C CA . GLN A 1 443 ? 19.087 24.212 -18.538 1.00 71.25 443 GLN A CA 1
ATOM 3525 C C . GLN A 1 443 ? 19.915 22.965 -18.883 1.00 71.25 443 GLN A C 1
ATOM 3527 O O . GLN A 1 443 ? 21.008 22.790 -18.340 1.00 71.25 443 GLN A O 1
ATOM 3532 N N . ASN A 1 444 ? 19.444 22.140 -19.823 1.00 68.69 444 ASN A N 1
ATOM 3533 C CA . ASN A 1 444 ? 20.183 20.974 -20.317 1.00 68.69 444 ASN A CA 1
ATOM 3534 C C . ASN A 1 444 ? 21.462 21.383 -21.071 1.00 68.69 444 ASN A C 1
ATOM 3536 O O . ASN A 1 444 ? 22.535 20.844 -20.793 1.00 68.69 444 ASN A O 1
ATOM 3540 N N . VAL A 1 445 ? 21.387 22.387 -21.955 1.00 67.00 445 VAL A N 1
ATOM 3541 C CA . VAL A 1 445 ? 22.567 22.941 -22.654 1.00 67.00 445 VAL A CA 1
ATOM 3542 C C . VAL A 1 445 ? 23.600 23.488 -21.664 1.00 67.00 445 VAL A C 1
ATOM 3544 O O . VAL A 1 445 ? 24.792 23.196 -21.796 1.00 67.00 445 VAL A O 1
ATOM 3547 N N . TRP A 1 446 ? 23.171 24.239 -20.643 1.00 69.94 446 TRP A N 1
ATOM 3548 C CA . TRP A 1 446 ? 24.072 24.715 -19.590 1.00 69.94 446 TRP A CA 1
ATOM 3549 C C . TRP A 1 446 ? 24.688 23.556 -18.790 1.00 69.94 446 TRP A C 1
ATOM 3551 O O . TRP A 1 446 ? 25.896 23.557 -18.551 1.00 69.94 446 TRP A O 1
ATOM 3561 N N . GLY A 1 447 ? 23.891 22.545 -18.434 1.00 68.56 447 GLY A N 1
ATOM 3562 C CA . GLY A 1 447 ? 24.344 21.360 -17.701 1.00 68.56 447 GLY A CA 1
ATOM 3563 C C . GLY A 1 447 ? 25.389 20.524 -18.448 1.00 68.56 447 GLY A C 1
ATOM 3564 O O . GLY A 1 447 ? 26.269 19.948 -17.808 1.00 68.56 447 GLY A O 1
ATOM 3565 N N . GLU A 1 448 ? 25.353 20.483 -19.782 1.00 68.31 448 GLU A N 1
ATOM 3566 C CA . GLU A 1 448 ? 26.434 19.898 -20.587 1.00 68.31 448 GLU A CA 1
ATOM 3567 C C . GLU A 1 448 ? 27.666 20.813 -20.651 1.00 68.31 448 GLU A C 1
ATOM 3569 O O . GLU A 1 448 ? 28.780 20.360 -20.381 1.00 68.31 448 GLU A O 1
ATOM 3574 N N . LEU A 1 449 ? 27.497 22.110 -20.936 1.00 67.56 449 LEU A N 1
ATOM 3575 C CA . LEU A 1 449 ? 28.614 23.069 -20.973 1.00 67.56 449 LEU A CA 1
ATOM 3576 C C . LEU A 1 449 ? 29.406 23.106 -19.655 1.00 67.56 449 LEU A C 1
ATOM 3578 O O . LEU A 1 449 ? 30.637 23.201 -19.675 1.00 67.56 449 LEU A O 1
ATOM 3582 N N . ASP A 1 450 ? 28.725 22.989 -18.514 1.00 67.88 450 ASP A N 1
ATOM 3583 C CA . ASP A 1 450 ? 29.357 23.002 -17.195 1.00 67.88 450 ASP A CA 1
ATOM 3584 C C . ASP A 1 450 ? 30.245 21.766 -16.939 1.00 67.88 450 ASP A C 1
ATOM 3586 O O . ASP A 1 450 ? 31.225 21.857 -16.197 1.00 67.88 450 ASP A O 1
ATOM 3590 N N . LYS A 1 451 ? 29.985 20.637 -17.618 1.00 66.56 451 LYS A N 1
ATOM 3591 C CA . LYS A 1 451 ? 30.864 19.451 -17.610 1.00 66.56 451 LYS A CA 1
ATOM 3592 C C . LYS A 1 451 ? 32.131 19.705 -18.435 1.00 66.56 451 LYS A C 1
ATOM 3594 O O . LYS A 1 451 ? 33.242 19.476 -17.952 1.00 66.56 451 LYS A O 1
ATOM 3599 N N . TYR A 1 452 ? 31.983 20.238 -19.651 1.00 61.41 452 TYR A N 1
ATOM 3600 C CA . TYR A 1 452 ? 33.097 20.442 -20.593 1.00 61.41 452 TYR A CA 1
ATOM 3601 C C . TYR A 1 452 ? 33.977 21.671 -20.294 1.00 61.41 452 TYR A C 1
ATOM 3603 O O . TYR A 1 452 ? 35.069 21.789 -20.849 1.00 61.41 452 TYR A O 1
ATOM 3611 N N . LYS A 1 453 ? 33.596 22.563 -19.364 1.00 59.47 453 LYS A N 1
ATOM 3612 C CA . LYS A 1 453 ? 34.389 23.762 -18.990 1.00 59.47 453 LYS A CA 1
ATOM 3613 C C . LYS A 1 453 ? 35.836 23.480 -18.536 1.00 59.47 453 LYS A C 1
ATOM 3615 O O . LYS A 1 453 ? 36.655 24.403 -18.485 1.00 59.47 453 LYS A O 1
ATOM 3620 N N . ASN A 1 454 ? 36.146 22.226 -18.189 1.00 59.03 454 ASN A N 1
ATOM 3621 C CA . ASN A 1 454 ? 37.435 21.787 -17.647 1.00 59.03 454 ASN A CA 1
ATOM 3622 C C . ASN A 1 454 ? 38.213 20.778 -18.521 1.00 59.03 454 ASN A C 1
ATOM 3624 O O . ASN A 1 454 ? 39.427 20.678 -18.330 1.00 59.03 454 ASN A O 1
ATOM 3628 N N . ILE A 1 455 ? 37.575 20.071 -19.466 1.00 56.81 455 ILE A N 1
ATOM 3629 C CA . ILE A 1 455 ? 38.171 18.975 -20.265 1.00 56.81 455 ILE A CA 1
ATOM 3630 C C . ILE A 1 455 ? 37.785 19.159 -21.740 1.00 56.81 455 ILE A C 1
ATOM 3632 O O . ILE A 1 455 ? 36.609 19.345 -22.031 1.00 56.81 455 ILE A O 1
ATOM 3636 N N . LEU A 1 456 ? 38.770 19.155 -22.654 1.00 57.69 456 LEU A N 1
ATOM 3637 C CA . LEU A 1 456 ? 38.567 19.421 -24.089 1.00 57.69 456 LEU A CA 1
ATOM 3638 C C . LEU A 1 456 ? 39.550 18.651 -24.994 1.00 57.69 456 LEU A C 1
ATOM 3640 O O . LEU A 1 456 ? 40.552 19.200 -25.463 1.00 57.69 456 LEU A O 1
ATOM 3644 N N . THR A 1 457 ? 39.236 17.394 -25.291 1.00 60.59 457 THR A N 1
ATOM 3645 C CA . THR A 1 457 ? 39.759 16.662 -26.460 1.00 60.59 457 THR A CA 1
ATOM 3646 C C . THR A 1 457 ? 39.083 17.134 -27.759 1.00 60.59 457 THR A C 1
ATOM 3648 O O . THR A 1 457 ? 38.057 17.814 -27.732 1.00 60.59 457 THR A O 1
ATOM 3651 N N . GLU A 1 458 ? 39.630 16.778 -28.928 1.00 53.81 458 GLU A N 1
ATOM 3652 C CA . GLU A 1 458 ? 39.049 17.180 -30.226 1.00 53.81 458 GLU A CA 1
ATOM 3653 C C . GLU A 1 458 ? 37.637 16.607 -30.478 1.00 53.81 458 GLU A C 1
ATOM 3655 O O . GLU A 1 458 ? 36.803 17.261 -31.111 1.00 53.81 458 GLU A O 1
ATOM 3660 N N . GLU A 1 459 ? 37.317 15.426 -29.940 1.00 58.00 459 GLU A N 1
ATOM 3661 C CA . GLU A 1 459 ? 35.973 14.839 -30.052 1.00 58.00 459 GLU A CA 1
ATOM 3662 C C . GLU A 1 459 ? 34.945 15.590 -29.185 1.00 58.00 459 GLU A C 1
ATOM 3664 O O . GLU A 1 459 ? 33.813 15.830 -29.620 1.00 58.00 459 GLU A O 1
ATOM 3669 N N . GLU A 1 460 ? 35.348 16.056 -28.001 1.00 58.56 460 GLU A N 1
ATOM 3670 C CA . GLU A 1 460 ? 34.514 16.886 -27.120 1.00 58.56 460 GLU A CA 1
ATOM 3671 C C . GLU A 1 460 ? 34.266 18.274 -27.736 1.00 58.56 460 GLU A C 1
ATOM 3673 O O . GLU A 1 460 ? 33.133 18.759 -27.734 1.00 58.56 460 GLU A O 1
ATOM 3678 N N . LYS A 1 461 ? 35.273 18.875 -28.389 1.00 55.84 461 LYS A N 1
ATOM 3679 C CA . LYS A 1 461 ? 35.113 20.131 -29.152 1.00 55.84 461 LYS A CA 1
ATOM 3680 C C . LYS A 1 461 ? 34.103 19.990 -30.295 1.00 55.84 461 LYS A C 1
ATOM 3682 O O . LYS A 1 461 ? 33.247 20.858 -30.469 1.00 55.84 461 LYS A O 1
ATOM 3687 N N . SER A 1 462 ? 34.146 18.881 -31.043 1.00 57.00 462 SER A N 1
ATOM 3688 C CA . SER A 1 462 ? 33.125 18.569 -32.058 1.00 57.00 462 SER A CA 1
ATOM 3689 C C . SER A 1 462 ? 31.728 18.412 -31.442 1.00 57.00 462 SER A C 1
ATOM 3691 O O . SER A 1 462 ? 30.725 18.762 -32.068 1.00 57.00 462 SER A O 1
ATOM 3693 N N . SER A 1 463 ? 31.659 17.904 -30.211 1.00 57.59 463 SER A N 1
ATOM 3694 C CA . SER A 1 463 ? 30.408 17.643 -29.499 1.00 57.59 463 SER A CA 1
ATOM 3695 C C . SER A 1 463 ? 29.739 18.920 -28.983 1.00 57.59 463 SER A C 1
ATOM 3697 O O . SER A 1 463 ? 28.536 19.059 -29.173 1.00 57.59 463 SER A O 1
ATOM 3699 N N . VAL A 1 464 ? 30.481 19.905 -28.458 1.00 57.75 464 VAL A N 1
ATOM 3700 C CA . VAL A 1 464 ? 29.913 21.204 -28.016 1.00 57.75 464 VAL A CA 1
ATOM 3701 C C . VAL A 1 464 ? 29.173 21.932 -29.150 1.00 57.75 464 VAL A C 1
ATOM 3703 O O . VAL A 1 464 ? 28.091 22.480 -28.940 1.00 57.75 464 VAL A O 1
ATOM 3706 N N . VAL A 1 465 ? 29.699 21.886 -30.378 1.00 56.09 465 VAL A N 1
ATOM 3707 C CA . VAL A 1 465 ? 29.046 22.500 -31.551 1.00 56.09 465 VAL A CA 1
ATOM 3708 C C . VAL A 1 465 ? 27.813 21.700 -31.994 1.00 56.09 465 VAL A C 1
ATOM 3710 O O . VAL A 1 465 ? 26.808 22.286 -32.397 1.00 56.09 465 VAL A O 1
ATOM 3713 N N . LYS A 1 466 ? 27.847 20.365 -31.884 1.00 58.47 466 LYS A N 1
ATOM 3714 C CA . LYS A 1 466 ? 26.684 19.499 -32.156 1.00 58.47 466 LYS A CA 1
ATOM 3715 C C . LYS A 1 466 ? 25.577 19.664 -31.117 1.00 58.47 466 LYS A C 1
ATOM 3717 O O . LYS A 1 466 ? 24.418 19.622 -31.500 1.00 58.47 466 LYS A O 1
ATOM 3722 N N . ILE A 1 467 ? 25.920 19.884 -29.846 1.00 59.28 467 ILE A N 1
ATOM 3723 C CA . ILE A 1 467 ? 24.967 20.137 -28.756 1.00 59.28 467 ILE A CA 1
ATOM 3724 C C . ILE A 1 467 ? 24.062 21.317 -29.130 1.00 59.28 467 ILE A C 1
ATOM 3726 O O . ILE A 1 467 ? 22.857 21.124 -29.246 1.00 59.28 467 ILE A O 1
ATOM 3730 N N . PHE A 1 468 ? 24.624 22.486 -29.462 1.00 56.72 468 PHE A N 1
ATOM 3731 C CA . PHE A 1 468 ? 23.812 23.635 -29.891 1.00 56.72 468 PHE A CA 1
ATOM 3732 C C . PHE A 1 468 ? 22.999 23.372 -31.166 1.00 56.72 468 PHE A C 1
ATOM 3734 O O . PHE A 1 468 ? 21.837 23.748 -31.223 1.00 56.72 468 PHE A O 1
ATOM 3741 N N . ASN A 1 469 ? 23.561 22.707 -32.180 1.00 52.84 469 ASN A N 1
ATOM 3742 C CA . ASN A 1 469 ? 22.851 22.475 -33.448 1.00 52.84 469 ASN A CA 1
ATOM 3743 C C . ASN A 1 469 ? 21.801 21.339 -33.399 1.00 52.84 469 ASN A C 1
ATOM 3745 O O . ASN A 1 469 ? 21.067 21.149 -34.371 1.00 52.84 469 ASN A O 1
ATOM 3749 N N . ASN A 1 470 ? 21.722 20.574 -32.303 1.00 52.59 470 ASN A N 1
ATOM 3750 C CA . ASN A 1 470 ? 20.802 19.441 -32.179 1.00 52.59 470 ASN A CA 1
ATOM 3751 C C . ASN A 1 470 ? 19.485 19.769 -31.460 1.00 52.59 470 ASN A C 1
ATOM 3753 O O . ASN A 1 470 ? 18.495 19.110 -31.782 1.00 52.59 470 ASN A O 1
ATOM 3757 N N . TYR A 1 471 ? 19.448 20.749 -30.549 1.00 54.12 471 TYR A N 1
ATOM 3758 C CA . TYR A 1 471 ? 18.213 21.156 -29.861 1.00 54.12 471 TYR A CA 1
ATOM 3759 C C . TYR A 1 471 ? 17.271 21.932 -30.787 1.00 54.12 471 TYR A C 1
ATOM 3761 O O . TYR A 1 471 ? 17.709 22.733 -31.619 1.00 54.12 471 TYR A O 1
ATOM 3769 N N . ASP A 1 472 ? 15.967 21.692 -30.656 1.00 45.44 472 ASP A N 1
ATOM 3770 C CA . ASP A 1 472 ? 14.991 22.208 -31.617 1.00 45.44 472 ASP A CA 1
ATOM 3771 C C . ASP A 1 472 ? 14.677 23.696 -31.415 1.00 45.44 472 ASP A C 1
ATOM 3773 O O . ASP A 1 472 ? 14.356 24.360 -32.405 1.00 45.44 472 ASP A O 1
ATOM 3777 N N . PHE A 1 473 ? 14.916 24.284 -30.230 1.00 50.31 473 PHE A N 1
ATOM 3778 C CA . PHE A 1 473 ? 14.893 25.749 -30.087 1.00 50.31 473 PHE A CA 1
ATOM 3779 C C . PHE A 1 473 ? 15.876 26.462 -31.026 1.00 50.31 473 PHE A C 1
ATOM 3781 O O . PHE A 1 473 ? 15.564 27.518 -31.573 1.00 50.31 473 PHE A O 1
ATOM 3788 N N . VAL A 1 474 ? 17.045 25.861 -31.276 1.00 46.94 474 VAL A N 1
ATOM 3789 C CA . VAL A 1 474 ? 18.082 26.433 -32.147 1.00 46.94 474 VAL A CA 1
ATOM 3790 C C . VAL A 1 474 ? 17.758 26.213 -33.627 1.00 46.94 474 VAL A C 1
ATOM 3792 O O . VAL A 1 474 ? 18.039 27.089 -34.442 1.00 46.94 474 VAL A O 1
ATOM 3795 N N . LYS A 1 475 ? 17.120 25.089 -33.992 1.00 43.97 475 LYS A N 1
ATOM 3796 C CA . LYS A 1 475 ? 16.669 24.839 -35.378 1.00 43.97 475 LYS A CA 1
ATOM 3797 C C . LYS A 1 475 ? 15.479 25.707 -35.784 1.00 43.97 475 LYS A C 1
ATOM 3799 O O . LYS A 1 475 ? 15.401 26.130 -36.935 1.00 43.97 475 LYS A O 1
ATOM 3804 N N . ASN A 1 476 ? 14.549 25.942 -34.860 1.00 39.38 476 ASN A N 1
ATOM 3805 C CA . ASN A 1 476 ? 13.339 26.724 -35.115 1.00 39.38 476 ASN A CA 1
ATOM 3806 C C . ASN A 1 476 ? 13.582 28.242 -35.013 1.00 39.38 476 ASN A C 1
ATOM 3808 O O . ASN A 1 476 ? 12.771 29.028 -35.511 1.00 39.38 476 ASN A O 1
ATOM 3812 N N . ALA A 1 477 ? 14.714 28.667 -34.440 1.00 40.03 477 ALA A N 1
ATOM 3813 C CA . ALA A 1 477 ? 15.113 30.065 -34.389 1.00 40.03 477 ALA A CA 1
ATOM 3814 C C . ALA A 1 477 ? 15.379 30.637 -35.797 1.00 40.03 477 ALA A C 1
ATOM 3816 O O . ALA A 1 477 ? 16.416 30.400 -36.414 1.00 40.03 477 ALA A O 1
ATOM 3817 N N . ARG A 1 478 ? 14.460 31.479 -36.292 1.00 32.84 478 ARG A N 1
ATOM 3818 C CA . ARG A 1 478 ? 14.594 32.198 -37.578 1.00 32.84 478 ARG A CA 1
ATOM 3819 C C . ARG A 1 478 ? 15.741 33.228 -37.629 1.00 32.84 478 ARG A C 1
ATOM 3821 O O . ARG A 1 478 ? 15.961 33.818 -38.685 1.00 32.84 478 ARG A O 1
ATOM 3828 N N . ILE A 1 479 ? 16.435 33.479 -36.517 1.00 38.28 479 ILE A N 1
ATOM 3829 C CA . ILE A 1 479 ? 17.517 34.467 -36.369 1.00 38.28 479 ILE A CA 1
ATOM 3830 C C . ILE A 1 479 ? 18.668 33.821 -35.578 1.00 38.28 479 ILE A C 1
ATOM 3832 O O . ILE A 1 479 ? 18.427 33.094 -34.616 1.00 38.28 479 ILE A O 1
ATOM 3836 N N . GLU A 1 480 ? 19.923 34.091 -35.962 1.00 47.34 480 GLU A N 1
ATOM 3837 C CA . GLU A 1 480 ? 21.116 33.624 -35.236 1.00 47.34 480 GLU A CA 1
ATOM 3838 C C . GLU A 1 480 ? 21.281 34.392 -33.909 1.00 47.34 480 GLU A C 1
ATOM 3840 O O . GLU A 1 480 ? 22.018 35.377 -33.821 1.00 47.34 480 GLU A O 1
ATOM 3845 N N . GLY A 1 481 ? 20.570 33.940 -32.873 1.00 59.09 481 GLY A N 1
ATOM 3846 C CA . GLY A 1 481 ? 20.620 34.517 -31.528 1.00 59.09 481 GLY A CA 1
ATOM 3847 C C . GLY A 1 481 ? 22.021 34.483 -30.903 1.00 59.09 481 GLY A C 1
ATOM 3848 O O . GLY A 1 481 ? 22.889 33.687 -31.280 1.00 59.09 481 GLY A O 1
ATOM 3849 N N . THR A 1 482 ? 22.247 35.336 -29.900 1.00 65.12 482 THR A N 1
ATOM 3850 C CA . THR A 1 482 ? 23.594 35.643 -29.375 1.00 65.12 482 THR A CA 1
ATOM 3851 C C . THR A 1 482 ? 24.363 34.404 -28.875 1.00 65.12 482 THR A C 1
ATOM 3853 O O . THR A 1 482 ? 25.583 34.332 -29.031 1.00 65.12 482 THR A O 1
ATOM 3856 N N . LEU A 1 483 ? 23.667 33.392 -28.340 1.00 66.88 483 LEU A N 1
ATOM 3857 C CA . LEU A 1 483 ? 24.268 32.112 -27.932 1.00 66.88 483 LEU A CA 1
ATOM 3858 C C . LEU A 1 483 ? 24.784 31.289 -29.124 1.00 66.88 483 LEU A C 1
ATOM 3860 O O . LEU A 1 483 ? 25.928 30.831 -29.097 1.00 66.88 483 LEU A O 1
ATOM 3864 N N . LEU A 1 484 ? 23.974 31.135 -30.180 1.00 66.50 484 LEU A N 1
ATOM 3865 C CA . LEU A 1 484 ? 24.358 30.391 -31.385 1.00 66.50 484 LEU A CA 1
ATOM 3866 C C . LEU A 1 484 ? 25.522 31.086 -32.096 1.00 66.50 484 LEU A C 1
ATOM 3868 O O . LEU A 1 484 ? 26.504 30.430 -32.440 1.00 66.50 484 LEU A O 1
ATOM 3872 N N . LYS A 1 485 ? 25.466 32.417 -32.218 1.00 70.06 485 LYS A N 1
ATOM 3873 C CA . LYS A 1 485 ? 26.565 33.218 -32.766 1.00 70.06 485 LYS A CA 1
ATOM 3874 C C . LYS A 1 485 ? 27.871 32.983 -32.003 1.00 70.06 485 LYS A C 1
ATOM 3876 O O . LYS A 1 485 ? 28.896 32.702 -32.620 1.00 70.06 485 LYS A O 1
ATOM 3881 N N . LYS A 1 486 ? 27.841 33.023 -30.665 1.00 72.94 486 LYS A N 1
ATOM 3882 C CA . LYS A 1 486 ? 29.023 32.775 -29.823 1.00 72.94 486 LYS A CA 1
ATOM 3883 C C . LYS A 1 486 ? 29.550 31.341 -29.982 1.00 72.94 486 LYS A C 1
ATOM 3885 O O . LYS A 1 486 ? 30.758 31.157 -30.125 1.00 72.94 486 LYS A O 1
ATOM 3890 N N . ALA A 1 487 ? 28.676 30.333 -30.047 1.00 70.62 487 ALA A N 1
ATOM 3891 C CA . ALA A 1 487 ? 29.064 28.949 -30.352 1.00 70.62 487 ALA A CA 1
ATOM 3892 C C . ALA A 1 487 ? 29.703 28.812 -31.754 1.00 70.62 487 ALA A C 1
ATOM 3894 O O . ALA A 1 487 ? 30.719 28.130 -31.916 1.00 70.62 487 ALA A O 1
ATOM 3895 N N . ASN A 1 488 ? 29.168 29.526 -32.748 1.00 70.12 488 ASN A N 1
ATOM 3896 C CA . ASN A 1 488 ? 29.683 29.590 -34.117 1.00 70.12 488 ASN A CA 1
ATOM 3897 C C . ASN A 1 488 ? 30.956 30.440 -34.270 1.00 70.12 488 ASN A C 1
ATOM 3899 O O . ASN A 1 488 ? 31.641 30.327 -35.286 1.00 70.12 488 ASN A O 1
ATOM 3903 N N . GLU A 1 489 ? 31.284 31.310 -33.318 1.00 76.19 489 GLU A N 1
ATOM 3904 C CA . GLU A 1 489 ? 32.590 31.975 -33.221 1.00 76.19 489 GLU A CA 1
ATOM 3905 C C . GLU A 1 489 ? 33.631 31.012 -32.631 1.00 76.19 489 GLU A C 1
ATOM 3907 O O . GLU A 1 489 ? 34.720 30.863 -33.185 1.00 76.19 489 GLU A O 1
ATOM 3912 N N . ILE A 1 490 ? 33.272 30.290 -31.564 1.00 73.12 490 ILE A N 1
ATOM 3913 C CA . ILE A 1 490 ? 34.137 29.310 -30.887 1.00 73.12 490 ILE A CA 1
ATOM 3914 C C . ILE A 1 490 ? 34.525 28.156 -31.816 1.00 73.12 490 ILE A C 1
ATOM 3916 O O . ILE A 1 490 ? 35.690 27.757 -31.834 1.00 73.12 490 ILE A O 1
ATOM 3920 N N . SER A 1 491 ? 33.591 27.659 -32.633 1.00 68.00 491 SER A N 1
ATOM 3921 C CA . SER A 1 491 ? 33.843 26.572 -33.594 1.00 68.00 491 SER A CA 1
ATOM 3922 C C . SER A 1 491 ? 34.869 26.916 -34.684 1.00 68.00 491 SER A C 1
ATOM 3924 O O . SER A 1 491 ? 35.398 26.013 -35.331 1.00 68.00 491 SER A O 1
ATOM 3926 N N . LYS A 1 492 ? 35.171 28.208 -34.878 1.00 73.88 492 LYS A N 1
ATOM 3927 C CA . LYS A 1 492 ? 36.145 28.723 -35.857 1.00 73.88 492 LYS A CA 1
ATOM 3928 C C . LYS A 1 492 ? 37.525 28.999 -35.245 1.00 73.88 492 LYS A C 1
ATOM 3930 O O . LYS A 1 492 ? 38.466 29.289 -35.982 1.00 73.88 492 LYS A O 1
ATOM 3935 N N . LEU A 1 493 ? 37.665 28.924 -33.919 1.00 74.12 493 LEU A N 1
ATOM 3936 C CA . LEU A 1 493 ? 38.953 29.047 -33.233 1.00 74.12 493 LEU A CA 1
ATOM 3937 C C . LEU A 1 493 ? 39.767 27.758 -33.406 1.00 74.12 493 LEU A C 1
ATOM 3939 O O . LEU A 1 493 ? 39.217 26.665 -33.319 1.00 74.12 493 LEU A O 1
ATOM 3943 N N . THR A 1 494 ? 41.082 27.881 -33.596 1.00 65.56 494 THR A N 1
ATOM 3944 C CA . THR A 1 494 ? 42.009 26.743 -33.783 1.00 65.56 494 THR A CA 1
ATOM 3945 C C . THR A 1 494 ? 42.983 26.533 -32.619 1.00 65.56 494 THR A C 1
ATOM 3947 O O . THR A 1 494 ? 43.615 25.485 -32.527 1.00 65.56 494 THR A O 1
ATOM 3950 N N . GLU A 1 495 ? 43.107 27.504 -31.711 1.00 77.06 495 GLU A N 1
ATOM 3951 C CA . GLU A 1 495 ? 43.961 27.417 -30.520 1.00 77.06 495 GLU A CA 1
ATOM 3952 C C . GLU A 1 495 ? 43.167 26.884 -29.319 1.00 77.06 495 GLU A C 1
ATOM 3954 O O . GLU A 1 495 ? 42.137 27.454 -28.951 1.00 77.06 495 GLU A O 1
ATOM 3959 N N . ALA A 1 496 ? 43.666 25.823 -28.677 1.00 67.81 496 ALA A N 1
ATOM 3960 C CA . ALA A 1 496 ? 42.953 25.113 -27.613 1.00 67.81 496 ALA A CA 1
ATOM 3961 C C . ALA A 1 496 ? 42.601 25.993 -26.399 1.00 67.81 496 ALA A C 1
ATOM 3963 O O . ALA A 1 496 ? 41.486 25.902 -25.889 1.00 67.81 496 ALA A O 1
ATOM 3964 N N . ASP A 1 497 ? 43.498 26.883 -25.970 1.00 73.25 497 ASP A N 1
ATOM 3965 C CA . ASP A 1 497 ? 43.235 27.774 -24.832 1.00 73.25 497 ASP A CA 1
ATOM 3966 C C . ASP A 1 497 ? 42.186 28.847 -25.161 1.00 73.25 497 ASP A C 1
ATOM 3968 O O . ASP A 1 497 ? 41.328 29.148 -24.331 1.00 73.25 497 ASP A O 1
ATOM 3972 N N . LYS A 1 498 ? 42.173 29.364 -26.400 1.00 76.62 498 LYS A N 1
ATOM 3973 C CA . LYS A 1 498 ? 41.140 30.307 -26.868 1.00 76.62 498 LYS A CA 1
ATOM 3974 C C . LYS A 1 498 ? 39.780 29.622 -27.015 1.00 76.62 498 LYS A C 1
ATOM 3976 O O . LYS A 1 498 ? 38.768 30.203 -26.632 1.00 76.62 498 LYS A O 1
ATOM 3981 N N . GLN A 1 499 ? 39.750 28.380 -27.508 1.00 69.06 499 GLN A N 1
ATOM 3982 C CA . GLN A 1 499 ? 38.542 27.544 -27.506 1.00 69.06 499 GLN A CA 1
ATOM 3983 C C . GLN A 1 499 ? 38.032 27.324 -26.073 1.00 69.06 499 GLN A C 1
ATOM 3985 O O . GLN A 1 499 ? 36.844 27.512 -25.816 1.00 69.06 499 GLN A O 1
ATOM 3990 N N . LYS A 1 500 ? 38.921 26.995 -25.124 1.00 72.38 500 LYS A N 1
ATOM 3991 C CA . LYS A 1 500 ? 38.573 26.785 -23.710 1.00 72.38 500 LYS A CA 1
ATOM 3992 C C . LYS A 1 500 ? 37.995 28.038 -23.058 1.00 72.38 500 LYS A C 1
ATOM 3994 O O . LYS A 1 500 ? 36.930 27.958 -22.449 1.00 72.38 500 LYS A O 1
ATOM 3999 N N . GLN A 1 501 ? 38.654 29.186 -23.222 1.00 79.81 501 GLN A N 1
ATOM 4000 C CA . GLN A 1 501 ? 38.147 30.471 -22.737 1.00 79.81 501 GLN A CA 1
ATOM 4001 C C . GLN A 1 501 ? 36.777 30.786 -23.359 1.00 79.81 501 GLN A C 1
ATOM 4003 O O . GLN A 1 501 ? 35.839 31.124 -22.643 1.00 79.81 501 GLN A O 1
ATOM 4008 N N . GLY A 1 502 ? 36.628 30.598 -24.673 1.00 77.44 502 GLY A N 1
ATOM 4009 C CA . GLY A 1 502 ? 35.360 30.811 -25.366 1.00 77.44 502 GLY A CA 1
ATOM 4010 C C . GLY A 1 502 ? 34.222 29.931 -24.836 1.00 77.44 502 GLY A C 1
ATOM 4011 O O . GLY A 1 502 ? 33.119 30.430 -24.630 1.00 77.44 502 GLY A O 1
ATOM 4012 N N . ILE A 1 503 ? 34.481 28.650 -24.550 1.00 73.50 503 ILE A N 1
ATOM 4013 C CA . ILE A 1 503 ? 33.493 27.730 -23.955 1.00 73.50 503 ILE A CA 1
ATOM 4014 C C . ILE A 1 503 ? 33.108 28.168 -22.534 1.00 73.50 503 ILE A C 1
ATOM 4016 O O . ILE A 1 503 ? 31.935 28.090 -22.177 1.00 73.50 503 ILE A O 1
ATOM 4020 N N . GLN A 1 504 ? 34.048 28.691 -21.743 1.00 76.44 504 GLN A N 1
ATOM 4021 C CA . GLN A 1 504 ? 33.759 29.244 -20.413 1.00 76.44 504 GLN A CA 1
ATOM 4022 C C . GLN A 1 504 ? 32.916 30.531 -20.494 1.00 76.44 504 GLN A C 1
ATOM 4024 O O . GLN A 1 504 ? 31.940 30.672 -19.757 1.00 76.44 504 GLN A O 1
ATOM 4029 N N . GLU A 1 505 ? 33.218 31.429 -21.437 1.00 80.31 505 GLU A N 1
ATOM 4030 C CA . GLU A 1 505 ? 32.397 32.616 -21.728 1.00 80.31 505 GLU A CA 1
ATOM 4031 C C . GLU A 1 505 ? 30.982 32.238 -22.205 1.00 80.31 505 GLU A C 1
ATOM 4033 O O . GLU A 1 505 ? 30.004 32.861 -21.794 1.00 80.31 505 GLU A O 1
ATOM 4038 N N . LEU A 1 506 ? 30.853 31.196 -23.036 1.00 75.31 506 LEU A N 1
ATOM 4039 C CA . LEU A 1 506 ? 29.564 30.670 -23.489 1.00 75.31 506 LEU A CA 1
ATOM 4040 C C . LEU A 1 506 ? 28.776 30.015 -22.345 1.00 75.31 506 LEU A C 1
ATOM 4042 O O . LEU A 1 506 ? 27.564 30.203 -22.274 1.00 75.31 506 LEU A O 1
ATOM 4046 N N . ALA A 1 507 ? 29.430 29.295 -21.431 1.00 73.88 507 ALA A N 1
ATOM 4047 C CA . ALA A 1 507 ? 28.779 28.686 -20.271 1.00 73.88 507 ALA A CA 1
ATOM 4048 C C . ALA A 1 507 ? 28.179 29.743 -19.328 1.00 73.88 507 ALA A C 1
ATOM 4050 O O . ALA A 1 507 ? 27.009 29.634 -18.958 1.00 73.88 507 ALA A O 1
ATOM 4051 N N . GLU A 1 508 ? 28.926 30.802 -18.995 1.00 79.75 508 GLU A N 1
ATOM 4052 C CA . GLU A 1 508 ? 28.413 31.906 -18.169 1.00 79.75 508 GLU A CA 1
ATOM 4053 C C . GLU A 1 508 ? 27.354 32.752 -18.901 1.00 79.75 508 GLU A C 1
ATOM 4055 O O . GLU A 1 508 ? 26.380 33.184 -18.282 1.00 79.75 508 GLU A O 1
ATOM 4060 N N . LEU A 1 509 ? 27.456 32.927 -20.225 1.00 75.69 509 LEU A N 1
ATOM 4061 C CA . LEU A 1 509 ? 26.401 33.572 -21.016 1.00 75.69 509 LEU A CA 1
ATOM 4062 C C . LEU A 1 509 ? 25.110 32.734 -21.049 1.00 75.69 509 LEU A C 1
ATOM 4064 O O . LEU A 1 509 ? 24.023 33.278 -20.860 1.00 75.69 509 LEU A O 1
ATOM 4068 N N . THR A 1 510 ? 25.222 31.414 -21.225 1.00 73.12 510 THR A N 1
ATOM 4069 C CA . THR A 1 510 ? 24.086 30.470 -21.192 1.00 73.12 510 THR A CA 1
ATOM 4070 C C . THR A 1 510 ? 23.417 30.496 -19.818 1.00 73.12 510 THR A C 1
ATOM 4072 O O . THR A 1 510 ? 22.204 30.649 -19.725 1.00 73.12 510 THR A O 1
ATOM 4075 N N . LYS A 1 511 ? 24.211 30.458 -18.743 1.00 78.88 511 LYS A N 1
ATOM 4076 C CA . LYS A 1 511 ? 23.769 30.583 -17.346 1.00 78.88 511 LYS A CA 1
ATOM 4077 C C . LYS A 1 511 ? 23.061 31.910 -17.058 1.00 78.88 511 LYS A C 1
ATOM 4079 O O . LYS A 1 511 ? 22.055 31.917 -16.354 1.00 78.88 511 LYS A O 1
ATOM 4084 N N . LYS A 1 512 ? 23.538 33.028 -17.621 1.00 79.62 512 LYS A N 1
ATOM 4085 C CA . LYS A 1 512 ? 22.857 34.327 -17.510 1.00 79.62 512 LYS A CA 1
ATOM 4086 C C . LYS A 1 512 ? 21.483 34.295 -18.186 1.00 79.62 512 LYS A C 1
ATOM 4088 O O . LYS A 1 512 ? 20.511 34.731 -17.578 1.00 79.62 512 LYS A O 1
ATOM 4093 N N . GLN A 1 513 ? 21.387 33.751 -19.401 1.00 73.06 513 GLN A N 1
ATOM 4094 C CA . GLN A 1 513 ? 20.101 33.657 -20.102 1.00 73.06 513 GLN A CA 1
ATOM 4095 C C . GLN A 1 513 ? 19.145 32.642 -19.455 1.00 73.06 513 GLN A C 1
ATOM 4097 O O . GLN A 1 513 ? 17.946 32.893 -19.411 1.00 73.06 513 GLN A O 1
ATOM 4102 N N . LEU A 1 514 ? 19.663 31.567 -18.855 1.00 76.25 514 LEU A N 1
ATOM 4103 C CA . LEU A 1 514 ? 18.897 30.629 -18.027 1.00 76.25 514 LEU A CA 1
ATOM 4104 C C . LEU A 1 514 ? 18.248 31.331 -16.822 1.00 76.25 514 LEU A C 1
ATOM 4106 O O . LEU A 1 514 ? 17.062 31.138 -16.568 1.00 76.25 514 LEU A O 1
ATOM 4110 N N . LEU A 1 515 ? 18.992 32.179 -16.102 1.00 78.69 515 LEU A N 1
ATOM 4111 C CA . LEU A 1 515 ? 18.449 32.952 -14.977 1.00 78.69 515 LEU A CA 1
ATOM 4112 C C . LEU A 1 515 ? 17.458 34.039 -15.429 1.00 78.69 515 LEU A C 1
ATOM 4114 O O . LEU A 1 515 ? 16.434 34.224 -14.777 1.00 78.69 515 LEU A O 1
ATOM 4118 N N . ASN A 1 516 ? 17.713 34.710 -16.559 1.00 75.56 516 ASN A N 1
ATOM 4119 C CA . ASN A 1 516 ? 16.756 35.648 -17.161 1.00 75.56 516 ASN A CA 1
ATOM 4120 C C . ASN A 1 516 ? 15.436 34.947 -17.535 1.00 75.56 516 ASN A C 1
ATOM 4122 O O . ASN A 1 516 ? 14.363 35.476 -17.251 1.00 75.56 516 ASN A O 1
ATOM 4126 N N . GLY A 1 517 ? 15.516 33.749 -18.125 1.00 73.75 517 GLY A N 1
ATOM 4127 C CA . GLY A 1 517 ? 14.361 32.920 -18.471 1.00 73.75 517 GLY A CA 1
ATOM 4128 C C . GLY A 1 517 ? 13.532 32.539 -17.246 1.00 73.75 517 GLY A C 1
ATOM 4129 O O . GLY A 1 517 ? 12.347 32.850 -17.193 1.00 73.75 517 GLY A O 1
ATOM 4130 N N . TRP A 1 518 ? 14.157 31.975 -16.209 1.00 79.62 518 TRP A N 1
ATOM 4131 C CA . TRP A 1 518 ? 13.454 31.635 -14.964 1.00 79.62 518 TRP A CA 1
ATOM 4132 C C . TRP A 1 518 ? 12.857 32.849 -14.233 1.00 79.62 518 TRP A C 1
ATOM 4134 O O . TRP A 1 518 ? 11.783 32.739 -13.640 1.00 79.62 518 TRP A O 1
ATOM 4144 N N . ALA A 1 519 ? 13.491 34.023 -14.311 1.00 80.81 519 ALA A N 1
ATOM 4145 C CA . ALA A 1 519 ? 12.908 35.263 -13.797 1.00 80.81 519 ALA A CA 1
ATOM 4146 C C . ALA A 1 519 ? 11.682 35.725 -14.614 1.00 80.81 519 ALA A C 1
ATOM 4148 O O . ALA A 1 519 ? 10.746 36.281 -14.036 1.00 80.81 519 ALA A O 1
ATOM 4149 N N . LEU A 1 520 ? 11.649 35.471 -15.929 1.00 73.69 520 LEU A N 1
ATOM 4150 C CA . LEU A 1 520 ? 10.484 35.725 -16.784 1.00 73.69 520 LEU A CA 1
ATOM 4151 C C . LEU A 1 520 ? 9.340 34.744 -16.485 1.00 73.69 520 LEU A C 1
ATOM 4153 O O . LEU A 1 520 ? 8.209 35.197 -16.306 1.00 73.69 520 LEU A O 1
ATOM 4157 N N . CYS A 1 521 ? 9.626 33.445 -16.332 1.00 75.81 521 CYS A N 1
ATOM 4158 C CA . CYS A 1 521 ? 8.633 32.453 -15.902 1.00 75.81 521 CYS A CA 1
ATOM 4159 C C . CYS A 1 521 ? 8.002 32.859 -14.557 1.00 75.81 521 CYS A C 1
ATOM 4161 O O . CYS A 1 521 ? 6.780 32.978 -14.451 1.00 75.81 521 CYS A O 1
ATOM 4163 N N . LEU A 1 522 ? 8.825 33.213 -13.557 1.00 82.50 522 LEU A N 1
ATOM 4164 C CA . LEU A 1 522 ? 8.319 33.677 -12.262 1.00 82.50 522 LEU A CA 1
ATOM 4165 C C . LEU A 1 522 ? 7.525 34.994 -12.371 1.00 82.50 522 LEU A C 1
ATOM 4167 O O . LEU A 1 522 ? 6.543 35.154 -11.652 1.00 82.50 522 LEU A O 1
ATOM 4171 N N . LYS A 1 523 ? 7.879 35.919 -13.279 1.00 81.44 523 LYS A N 1
ATOM 4172 C CA . LYS A 1 523 ? 7.086 37.139 -13.551 1.00 81.44 523 LYS A CA 1
ATOM 4173 C C . LYS A 1 523 ? 5.682 36.796 -14.078 1.00 81.44 523 LYS A C 1
ATOM 4175 O O . LYS A 1 523 ? 4.722 37.482 -13.727 1.00 81.44 523 LYS A O 1
ATOM 4180 N N . MET A 1 524 ? 5.542 35.735 -14.877 1.00 73.56 524 MET A N 1
ATOM 4181 C CA . MET A 1 524 ? 4.242 35.262 -15.371 1.00 73.56 524 MET A CA 1
ATOM 4182 C C . MET A 1 524 ? 3.419 34.592 -14.261 1.00 73.56 524 MET A C 1
ATOM 4184 O O . MET A 1 524 ? 2.270 34.983 -14.044 1.00 73.56 524 MET A O 1
ATOM 4188 N N . THR A 1 525 ? 4.006 33.668 -13.494 1.00 74.31 525 THR A N 1
ATOM 4189 C CA . THR A 1 525 ? 3.348 33.024 -12.338 1.00 74.31 525 THR A CA 1
ATOM 4190 C C . THR A 1 525 ? 2.944 34.046 -11.260 1.00 74.31 525 THR A C 1
ATOM 4192 O O . THR A 1 525 ? 1.835 33.994 -10.723 1.00 74.31 525 THR A O 1
ATOM 4195 N N . LEU A 1 526 ? 3.778 35.063 -11.015 1.00 83.00 526 LEU A N 1
ATOM 4196 C CA . LEU A 1 526 ? 3.472 36.201 -10.141 1.00 83.00 526 LEU A CA 1
ATOM 4197 C C . LEU A 1 526 ? 2.221 36.970 -10.595 1.00 83.00 526 LEU A C 1
ATOM 4199 O O . LEU A 1 526 ? 1.387 37.312 -9.760 1.00 83.00 526 LEU A O 1
ATOM 4203 N N . SER A 1 527 ? 2.037 37.193 -11.900 1.00 79.31 527 SER A N 1
ATOM 4204 C CA . SER A 1 527 ? 0.838 37.864 -12.426 1.00 79.31 527 SER A CA 1
ATOM 4205 C C . SER A 1 527 ? -0.448 37.078 -12.118 1.00 79.31 527 SER A C 1
ATOM 4207 O O . SER A 1 527 ? -1.454 37.674 -11.715 1.00 79.31 527 SER A O 1
ATOM 4209 N N . LYS A 1 528 ? -0.407 35.735 -12.192 1.00 76.19 528 LYS A N 1
ATOM 4210 C CA . LYS A 1 528 ? -1.527 34.871 -11.766 1.00 76.19 528 LYS A CA 1
ATOM 4211 C C . LYS A 1 528 ? -1.833 35.050 -10.272 1.00 76.19 528 LYS A C 1
ATOM 4213 O O . LYS A 1 528 ? -2.995 35.222 -9.892 1.00 76.19 528 LYS A O 1
ATOM 4218 N N . ALA A 1 529 ? -0.792 35.063 -9.437 1.00 78.81 529 ALA A N 1
ATOM 4219 C CA . ALA A 1 529 ? -0.903 35.255 -7.992 1.00 78.81 529 ALA A CA 1
ATOM 4220 C C . ALA A 1 529 ? -1.503 36.618 -7.617 1.00 78.81 529 ALA A C 1
ATOM 4222 O O . ALA A 1 529 ? -2.425 36.683 -6.803 1.00 78.81 529 ALA A O 1
ATOM 4223 N N . GLU A 1 530 ? -1.029 37.704 -8.231 1.00 84.38 530 GLU A N 1
ATOM 4224 C CA . GLU A 1 530 ? -1.531 39.059 -7.972 1.00 84.38 530 GLU A CA 1
ATOM 4225 C C . GLU A 1 530 ? -2.996 39.224 -8.386 1.00 84.38 530 GLU A C 1
ATOM 4227 O O . GLU A 1 530 ? -3.780 39.821 -7.643 1.00 84.38 530 GLU A O 1
ATOM 4232 N N . LYS A 1 531 ? -3.402 38.627 -9.514 1.00 79.81 531 LYS A N 1
ATOM 4233 C CA . LYS A 1 531 ? -4.807 38.596 -9.937 1.00 79.81 531 LYS A CA 1
ATOM 4234 C C . LYS A 1 531 ? -5.692 37.881 -8.908 1.00 79.81 531 LYS A C 1
ATOM 4236 O O . LYS A 1 531 ? -6.702 38.447 -8.487 1.00 79.81 531 LYS A O 1
ATOM 4241 N N . ARG A 1 532 ? -5.298 36.688 -8.442 1.00 74.44 532 ARG A N 1
ATOM 4242 C CA . ARG A 1 532 ? -6.054 35.948 -7.412 1.00 74.44 532 ARG A CA 1
ATOM 4243 C C . ARG A 1 532 ? -6.088 36.703 -6.077 1.00 74.44 532 ARG A C 1
ATOM 4245 O O . ARG A 1 532 ? -7.126 36.736 -5.424 1.00 74.44 532 ARG A O 1
ATOM 4252 N N . ALA A 1 533 ? -4.999 37.363 -5.682 1.00 80.62 533 ALA A N 1
ATOM 4253 C CA . ALA A 1 533 ? -4.964 38.199 -4.480 1.00 80.62 533 ALA A CA 1
ATOM 4254 C C . ALA A 1 533 ? -5.910 39.415 -4.578 1.00 80.62 533 ALA A C 1
ATOM 4256 O O . ALA A 1 533 ? -6.560 39.774 -3.593 1.00 80.62 533 ALA A O 1
ATOM 4257 N N . ALA A 1 534 ? -6.055 40.023 -5.760 1.00 80.06 534 ALA A N 1
ATOM 4258 C CA . ALA A 1 534 ? -7.032 41.087 -5.995 1.00 80.06 534 ALA A CA 1
ATOM 4259 C C . ALA A 1 534 ? -8.485 40.572 -5.920 1.00 80.06 534 ALA A C 1
ATOM 4261 O O . ALA A 1 534 ? -9.334 41.221 -5.304 1.00 80.06 534 ALA A O 1
ATOM 4262 N N . GLU A 1 535 ? -8.762 39.388 -6.477 1.00 70.69 535 GLU A N 1
ATOM 4263 C CA . GLU A 1 535 ? -10.058 38.698 -6.361 1.00 70.69 535 GLU A CA 1
ATOM 4264 C C . GLU A 1 535 ? -10.389 38.385 -4.887 1.00 70.69 535 GLU A C 1
ATOM 4266 O O . GLU A 1 535 ? -11.441 38.787 -4.389 1.00 70.69 535 GLU A O 1
ATOM 4271 N N . TYR A 1 536 ? -9.451 37.794 -4.140 1.00 69.62 536 TYR A N 1
ATOM 4272 C CA . TYR A 1 536 ? -9.602 37.531 -2.705 1.00 69.62 536 TYR A CA 1
ATOM 4273 C C . TYR A 1 536 ? -9.779 38.815 -1.878 1.00 69.62 536 TYR A C 1
ATOM 4275 O O . TYR A 1 536 ? -10.622 38.853 -0.984 1.00 69.62 536 TYR A O 1
ATOM 4283 N N . THR A 1 537 ? -9.062 39.897 -2.201 1.00 75.81 537 THR A N 1
ATOM 4284 C CA . THR A 1 537 ? -9.243 41.208 -1.549 1.00 75.81 537 THR A CA 1
ATOM 4285 C C . THR A 1 537 ? -10.659 41.749 -1.752 1.00 75.81 537 THR A C 1
ATOM 4287 O O . THR A 1 537 ? -11.290 42.205 -0.798 1.00 75.81 537 THR A O 1
ATOM 4290 N N . LYS A 1 538 ? -11.178 41.678 -2.984 1.00 71.00 538 LYS A N 1
ATOM 4291 C CA . LYS A 1 538 ? -12.529 42.128 -3.349 1.00 71.00 538 LYS A CA 1
ATOM 4292 C C . LYS A 1 538 ? -13.616 41.338 -2.612 1.00 71.00 538 LYS A C 1
ATOM 4294 O O . LYS A 1 538 ? -14.587 41.930 -2.142 1.00 71.00 538 LYS A O 1
ATOM 4299 N N . ASP A 1 539 ? -13.434 40.027 -2.486 1.00 58.19 539 ASP A N 1
ATOM 4300 C CA . ASP A 1 539 ? -14.429 39.120 -1.905 1.00 58.19 539 ASP A CA 1
ATOM 4301 C C . ASP A 1 539 ? -14.247 38.921 -0.376 1.00 58.19 539 ASP A C 1
ATOM 4303 O O . ASP A 1 539 ? -14.922 38.098 0.237 1.00 58.19 539 ASP A O 1
ATOM 4307 N N . ASN A 1 540 ? -13.394 39.739 0.266 1.00 60.84 540 ASN A N 1
ATOM 4308 C CA . ASN A 1 540 ? -13.056 39.739 1.705 1.00 60.84 540 ASN A CA 1
ATOM 4309 C C . ASN A 1 540 ? -12.394 38.445 2.229 1.00 60.84 540 ASN A C 1
ATOM 4311 O O . ASN A 1 540 ? -12.435 38.141 3.425 1.00 60.84 540 ASN A O 1
ATOM 4315 N N . ILE A 1 541 ? -11.736 37.702 1.343 1.00 57.78 541 ILE A N 1
ATOM 4316 C CA . ILE A 1 541 ? -11.008 36.468 1.638 1.00 57.78 541 ILE A CA 1
ATOM 4317 C C . ILE A 1 541 ? -9.585 36.816 2.115 1.00 57.78 541 ILE A C 1
ATOM 4319 O O . ILE A 1 541 ? -8.837 37.529 1.441 1.00 57.78 541 ILE A O 1
ATOM 4323 N N . LYS A 1 542 ? -9.174 36.311 3.287 1.00 60.78 542 LYS A N 1
ATOM 4324 C CA . LYS A 1 542 ? -7.789 36.463 3.785 1.00 60.78 542 LYS A CA 1
ATOM 4325 C C . LYS A 1 542 ? -6.828 35.600 2.962 1.00 60.78 542 LYS A C 1
ATOM 4327 O O . LYS A 1 542 ? -7.190 34.499 2.567 1.00 60.78 542 LYS A O 1
ATOM 4332 N N . HIS A 1 543 ? -5.610 36.086 2.722 1.00 68.06 543 HIS A N 1
ATOM 4333 C CA . HIS A 1 543 ? -4.649 35.436 1.817 1.00 68.06 543 HIS A CA 1
ATOM 4334 C C . HIS A 1 543 ? -3.188 35.850 2.114 1.00 68.06 543 HIS A C 1
ATOM 4336 O O . HIS A 1 543 ? -2.463 36.326 1.238 1.00 68.06 543 HIS A O 1
ATOM 4342 N N . THR A 1 544 ? -2.746 35.740 3.372 1.00 64.00 544 THR A N 1
ATOM 4343 C CA . THR A 1 544 ? -1.447 36.292 3.812 1.00 64.00 544 THR A CA 1
ATOM 4344 C C . THR A 1 544 ? -0.247 35.480 3.314 1.00 64.00 544 THR A C 1
ATOM 4346 O O . THR A 1 544 ? 0.819 36.048 3.067 1.00 64.00 544 THR A O 1
ATOM 4349 N N . ILE A 1 545 ? -0.427 34.171 3.111 1.00 60.78 545 ILE A N 1
ATOM 4350 C CA . ILE A 1 545 ? 0.570 33.263 2.525 1.00 60.78 545 ILE A CA 1
ATOM 4351 C C . ILE A 1 545 ? 0.861 33.676 1.074 1.00 60.78 545 ILE A C 1
ATOM 4353 O O . ILE A 1 545 ? 1.996 34.044 0.761 1.00 60.78 545 ILE A O 1
ATOM 4357 N N . LEU A 1 546 ? -0.174 33.760 0.231 1.00 73.25 546 LEU A N 1
ATOM 4358 C CA . LEU A 1 546 ? -0.089 34.286 -1.135 1.00 73.25 546 LEU A CA 1
ATOM 4359 C C . LEU A 1 546 ? 0.563 35.687 -1.200 1.00 73.25 546 LEU A C 1
ATOM 4361 O O . LEU A 1 546 ? 1.460 35.907 -2.013 1.00 73.25 546 LEU A O 1
ATOM 4365 N N . GLN A 1 547 ? 0.210 36.626 -0.307 1.00 80.31 547 GLN A N 1
ATOM 4366 C CA . GLN A 1 547 ? 0.868 37.949 -0.235 1.00 80.31 547 GLN A CA 1
ATOM 4367 C C . GLN A 1 547 ? 2.375 37.859 0.070 1.00 80.31 547 GLN A C 1
ATOM 4369 O O . GLN A 1 547 ? 3.168 38.645 -0.460 1.00 80.31 547 GLN A O 1
ATOM 4374 N N . ARG A 1 548 ? 2.792 36.894 0.898 1.00 76.06 548 ARG A N 1
ATOM 4375 C CA . ARG A 1 548 ? 4.202 36.630 1.226 1.00 76.06 548 ARG A CA 1
ATOM 4376 C C . ARG A 1 548 ? 4.959 36.075 0.015 1.00 76.06 548 ARG A C 1
ATOM 4378 O O . ARG A 1 548 ? 6.063 36.543 -0.261 1.00 76.06 548 ARG A O 1
ATOM 4385 N N . MET A 1 549 ? 4.352 35.152 -0.736 1.00 80.44 549 MET A N 1
ATOM 4386 C CA . MET A 1 549 ? 4.904 34.609 -1.988 1.00 80.44 549 MET A CA 1
ATOM 4387 C C . MET A 1 549 ? 5.024 35.684 -3.080 1.00 80.44 549 MET A C 1
ATOM 4389 O O . MET A 1 549 ? 6.088 35.819 -3.685 1.00 80.44 549 MET A O 1
ATOM 4393 N N . ILE A 1 550 ? 3.991 36.515 -3.269 1.00 87.06 550 ILE A N 1
ATOM 4394 C CA . ILE A 1 550 ? 4.000 37.677 -4.181 1.00 87.06 550 ILE A CA 1
ATOM 4395 C C . ILE A 1 550 ? 5.160 38.620 -3.838 1.00 87.06 550 ILE A C 1
ATOM 4397 O O . ILE A 1 550 ? 5.953 38.991 -4.706 1.00 87.06 550 ILE A O 1
ATOM 4401 N N . SER A 1 551 ? 5.298 38.971 -2.557 1.00 84.06 551 SER A N 1
ATOM 4402 C CA . SER A 1 551 ? 6.350 39.876 -2.078 1.00 84.06 551 SER A CA 1
ATOM 4403 C C . SER A 1 551 ? 7.750 39.293 -2.290 1.00 84.06 551 SER A C 1
ATOM 4405 O O . SER A 1 551 ? 8.648 39.993 -2.759 1.00 84.06 551 SER A O 1
ATOM 4407 N N . LYS A 1 552 ? 7.938 37.998 -1.999 1.00 82.38 552 LYS A N 1
ATOM 4408 C CA . LYS A 1 552 ? 9.225 37.319 -2.190 1.00 82.38 552 LYS A CA 1
ATOM 4409 C C . LYS A 1 552 ? 9.585 37.160 -3.669 1.00 82.38 552 LYS A C 1
ATOM 4411 O O . LYS A 1 552 ? 10.748 37.321 -4.025 1.00 82.38 552 LYS A O 1
ATOM 4416 N N . SER A 1 553 ? 8.602 36.917 -4.531 1.00 85.94 553 SER A N 1
ATOM 4417 C CA . SER A 1 553 ? 8.809 36.787 -5.979 1.00 85.94 553 SER A CA 1
ATOM 4418 C C . SER A 1 553 ? 9.311 38.086 -6.606 1.00 85.94 553 SER A C 1
ATOM 4420 O O . SER A 1 553 ? 10.247 38.055 -7.401 1.00 85.94 553 SER A O 1
ATOM 4422 N N . LYS A 1 554 ? 8.763 39.237 -6.190 1.00 90.12 554 LYS A N 1
ATOM 4423 C CA . LYS A 1 554 ? 9.263 40.561 -6.605 1.00 90.12 554 LYS A CA 1
ATOM 4424 C C . LYS A 1 554 ? 10.719 40.762 -6.193 1.00 90.12 554 LYS A C 1
ATOM 4426 O O . LYS A 1 554 ? 11.558 41.044 -7.042 1.00 90.12 554 LYS A O 1
ATOM 4431 N N . GLU A 1 555 ? 11.042 40.487 -4.928 1.00 87.31 555 GLU A N 1
ATOM 4432 C CA . GLU A 1 555 ? 12.417 40.555 -4.416 1.00 87.31 555 GLU A CA 1
ATOM 4433 C C . GLU A 1 555 ? 13.387 39.655 -5.215 1.00 87.31 555 GLU A C 1
ATOM 4435 O O . GLU A 1 555 ? 14.525 40.054 -5.479 1.00 87.31 555 GLU A O 1
ATOM 4440 N N . MET A 1 556 ? 12.941 38.462 -5.631 1.00 85.94 556 MET A N 1
ATOM 4441 C CA . MET A 1 556 ? 13.727 37.519 -6.437 1.00 85.94 556 MET A CA 1
ATOM 4442 C C . MET A 1 556 ? 13.949 37.993 -7.877 1.00 85.94 556 MET A C 1
ATOM 4444 O O . MET A 1 556 ? 15.064 37.863 -8.388 1.00 85.94 556 MET A O 1
ATOM 4448 N N . ILE A 1 557 ? 12.926 38.555 -8.527 1.00 83.50 557 ILE A N 1
ATOM 4449 C CA . ILE A 1 557 ? 13.028 39.118 -9.883 1.00 83.50 557 ILE A CA 1
ATOM 4450 C C . ILE A 1 557 ? 13.956 40.345 -9.881 1.00 83.50 557 ILE A C 1
ATOM 4452 O O . ILE A 1 557 ? 14.837 40.448 -10.733 1.00 83.50 557 ILE A O 1
ATOM 4456 N N . GLU A 1 558 ? 13.819 41.232 -8.892 1.00 82.19 558 GLU A N 1
ATOM 4457 C CA . GLU A 1 558 ? 14.622 42.457 -8.762 1.00 82.19 558 GLU A CA 1
ATOM 4458 C C . GLU A 1 558 ? 16.106 42.190 -8.459 1.00 82.19 558 GLU A C 1
ATOM 4460 O O . GLU A 1 558 ? 16.977 42.906 -8.952 1.00 82.19 558 GLU A O 1
ATOM 4465 N N . ASN A 1 559 ? 16.425 41.185 -7.631 1.00 76.62 559 ASN A N 1
ATOM 4466 C CA . ASN A 1 559 ? 17.794 41.008 -7.131 1.00 76.62 559 ASN A CA 1
ATOM 4467 C C . ASN A 1 559 ? 18.703 40.117 -7.984 1.00 76.62 559 ASN A C 1
ATOM 4469 O O . ASN A 1 559 ? 19.918 40.219 -7.812 1.00 76.62 559 ASN A O 1
ATOM 4473 N N . GLN A 1 560 ? 18.159 39.220 -8.817 1.00 66.56 560 GLN A N 1
ATOM 4474 C CA . GLN A 1 560 ? 18.901 38.288 -9.697 1.00 66.56 560 GLN A CA 1
ATOM 4475 C C . GLN A 1 560 ? 20.048 37.477 -9.032 1.00 66.56 560 GLN A C 1
ATOM 4477 O O . GLN A 1 560 ? 20.949 36.979 -9.704 1.00 66.56 560 GLN A O 1
ATOM 4482 N N . LYS A 1 561 ? 20.027 37.322 -7.699 1.00 75.88 561 LYS A N 1
ATOM 4483 C CA . LYS A 1 561 ? 21.028 36.575 -6.898 1.00 75.88 561 LYS A CA 1
ATOM 4484 C C . LYS A 1 561 ? 20.632 35.120 -6.624 1.00 75.88 561 LYS A C 1
ATOM 4486 O O . LYS A 1 561 ? 21.383 34.398 -5.974 1.00 75.88 561 LYS A O 1
ATOM 4491 N N . TYR A 1 562 ? 19.443 34.727 -7.062 1.00 80.12 562 TYR A N 1
ATOM 4492 C CA . TYR A 1 562 ? 18.829 33.434 -6.788 1.00 80.12 562 TYR A CA 1
ATOM 4493 C C . TYR A 1 562 ? 19.229 32.398 -7.846 1.00 80.12 562 TYR A C 1
ATOM 4495 O O . TYR A 1 562 ? 19.545 32.750 -8.984 1.00 80.12 562 TYR A O 1
ATOM 4503 N N . SER A 1 563 ? 19.258 31.119 -7.476 1.00 81.38 563 SER A N 1
ATOM 4504 C CA . SER A 1 563 ? 19.527 30.025 -8.413 1.00 81.38 563 SER A CA 1
ATOM 4505 C C . SER A 1 563 ? 18.275 29.672 -9.221 1.00 81.38 563 SER A C 1
ATOM 4507 O O . SER A 1 563 ? 17.157 29.964 -8.802 1.00 81.38 563 SER A O 1
ATOM 4509 N N . HIS A 1 564 ? 18.437 28.990 -10.360 1.00 74.94 564 HIS A N 1
ATOM 4510 C CA . HIS A 1 564 ? 17.295 28.509 -11.152 1.00 74.94 564 HIS A CA 1
ATOM 4511 C C . HIS A 1 564 ? 16.348 27.610 -10.333 1.00 74.94 564 HIS A C 1
ATOM 4513 O O . HIS A 1 564 ? 15.135 27.704 -10.489 1.00 74.94 564 HIS A O 1
ATOM 4519 N N . ILE A 1 565 ? 16.896 26.826 -9.397 1.00 74.88 565 ILE A N 1
ATOM 4520 C CA . ILE A 1 565 ? 16.136 25.967 -8.477 1.00 74.88 565 ILE A CA 1
ATOM 4521 C C . ILE A 1 565 ? 15.261 26.807 -7.532 1.00 74.88 565 ILE A C 1
ATOM 4523 O O . ILE A 1 565 ? 14.135 26.420 -7.233 1.00 74.88 565 ILE A O 1
ATOM 4527 N N . ASP A 1 566 ? 15.732 27.975 -7.083 1.00 77.19 566 ASP A N 1
ATOM 4528 C CA . ASP A 1 566 ? 14.933 28.868 -6.234 1.00 77.19 566 ASP A CA 1
ATOM 4529 C C . ASP A 1 566 ? 13.731 29.443 -7.002 1.00 77.19 566 ASP A C 1
ATOM 4531 O O . ASP A 1 566 ? 12.623 29.469 -6.467 1.00 77.19 566 ASP A O 1
ATOM 4535 N N . TYR A 1 567 ? 13.928 29.861 -8.261 1.00 79.56 567 TYR A N 1
ATOM 4536 C CA . TYR A 1 567 ? 12.841 30.331 -9.132 1.00 79.56 567 TYR A CA 1
ATOM 4537 C C . TYR A 1 567 ? 11.819 29.216 -9.415 1.00 79.56 567 TYR A C 1
ATOM 4539 O O . TYR A 1 567 ? 10.626 29.438 -9.211 1.00 79.56 567 TYR A O 1
ATOM 4547 N N . GLN A 1 568 ? 12.282 28.013 -9.786 1.00 75.00 568 GLN A N 1
ATOM 4548 C CA . GLN A 1 568 ? 11.442 26.819 -9.983 1.00 75.00 568 GLN A CA 1
ATOM 4549 C C . GLN A 1 568 ? 10.609 26.503 -8.731 1.00 75.00 568 GLN A C 1
ATOM 4551 O O . GLN A 1 568 ? 9.389 26.374 -8.805 1.00 75.00 568 GLN A O 1
ATOM 4556 N N . ASN A 1 569 ? 11.247 26.457 -7.557 1.00 66.44 569 ASN A N 1
ATOM 4557 C CA . ASN A 1 569 ? 10.557 26.220 -6.289 1.00 66.44 569 ASN A CA 1
ATOM 4558 C C . ASN A 1 569 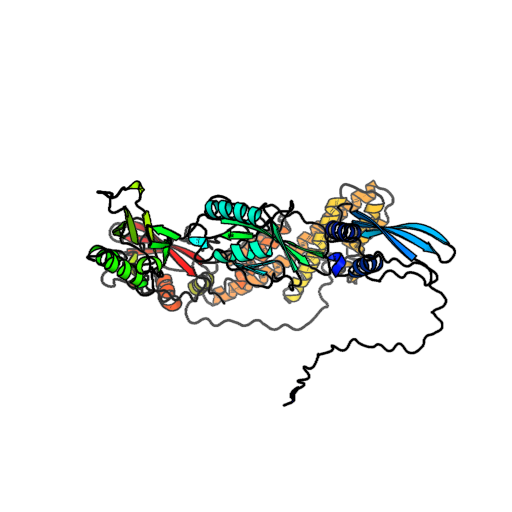? 9.527 27.317 -5.975 1.00 66.44 569 ASN A C 1
ATOM 4560 O O . ASN A 1 569 ? 8.459 27.010 -5.452 1.00 66.44 569 ASN A O 1
ATOM 4564 N N . MET A 1 570 ? 9.811 28.591 -6.265 1.00 83.69 570 MET A N 1
ATOM 4565 C CA . MET A 1 570 ? 8.848 29.675 -6.033 1.00 83.69 570 MET A CA 1
ATOM 4566 C C . MET A 1 570 ? 7.630 29.570 -6.960 1.00 83.69 570 MET A C 1
ATOM 4568 O O . MET A 1 570 ? 6.511 29.744 -6.484 1.00 83.69 570 MET A O 1
ATOM 4572 N N . MET A 1 571 ? 7.828 29.232 -8.240 1.00 80.31 571 MET A N 1
ATOM 4573 C CA . MET A 1 571 ? 6.726 28.982 -9.179 1.00 80.31 571 MET A CA 1
ATOM 4574 C C . MET A 1 571 ? 5.842 27.829 -8.693 1.00 80.31 571 MET A C 1
ATOM 4576 O O . MET A 1 571 ? 4.664 28.041 -8.425 1.00 80.31 571 MET A O 1
ATOM 4580 N N . VAL A 1 572 ? 6.431 26.653 -8.446 1.00 68.25 572 VAL A N 1
ATOM 4581 C CA . VAL A 1 572 ? 5.700 25.459 -7.982 1.00 68.25 572 VAL A CA 1
ATOM 4582 C C . VAL A 1 572 ? 4.939 25.720 -6.677 1.00 68.25 572 VAL A C 1
ATOM 4584 O O . VAL A 1 572 ? 3.810 25.261 -6.533 1.00 68.25 572 VAL A O 1
ATOM 4587 N N . ASN A 1 573 ? 5.505 26.486 -5.737 1.00 62.53 573 ASN A N 1
ATOM 4588 C CA . ASN A 1 573 ? 4.804 26.867 -4.506 1.00 62.53 573 ASN A CA 1
ATOM 4589 C C . ASN A 1 573 ? 3.595 27.786 -4.766 1.00 62.53 573 ASN A C 1
ATOM 4591 O O . ASN A 1 573 ? 2.576 27.645 -4.090 1.00 62.53 573 ASN A O 1
ATOM 4595 N N . ILE A 1 574 ? 3.689 28.708 -5.730 1.00 69.88 574 ILE A N 1
ATOM 4596 C CA . ILE A 1 574 ? 2.581 29.596 -6.107 1.00 69.88 574 ILE A CA 1
ATOM 4597 C C . ILE A 1 574 ? 1.494 28.827 -6.854 1.00 69.88 574 ILE A C 1
ATOM 4599 O O . ILE A 1 574 ? 0.324 28.973 -6.515 1.00 69.88 574 ILE A O 1
ATOM 4603 N N . ASP A 1 575 ? 1.845 27.999 -7.834 1.00 65.75 575 ASP A N 1
ATOM 4604 C CA . ASP A 1 575 ? 0.850 27.237 -8.593 1.00 65.75 575 ASP A CA 1
ATOM 4605 C C . ASP A 1 575 ? 0.158 26.193 -7.688 1.00 65.75 575 ASP A C 1
ATOM 4607 O O . ASP A 1 575 ? -1.066 26.059 -7.720 1.00 65.75 575 ASP A O 1
ATOM 4611 N N . HIS A 1 576 ? 0.889 25.576 -6.747 1.00 55.47 576 HIS A N 1
ATOM 4612 C CA . HIS A 1 576 ? 0.305 24.724 -5.704 1.00 55.47 576 HIS A CA 1
ATOM 4613 C C . HIS A 1 576 ? -0.693 25.479 -4.805 1.00 55.47 576 HIS A C 1
ATOM 4615 O O . HIS A 1 576 ? -1.772 24.948 -4.524 1.00 55.47 576 HIS A O 1
ATOM 4621 N N . GLU A 1 577 ? -0.376 26.704 -4.371 1.00 59.03 577 GLU A N 1
ATOM 4622 C CA . GLU A 1 577 ? -1.311 27.587 -3.652 1.00 59.03 577 GLU A CA 1
ATOM 4623 C C . GLU A 1 577 ? -2.529 27.923 -4.542 1.00 59.03 577 GLU A C 1
ATOM 4625 O O . GLU A 1 577 ? -3.674 27.794 -4.113 1.00 59.03 577 GLU A O 1
ATOM 4630 N N . LEU A 1 578 ? -2.336 28.287 -5.812 1.00 62.91 578 LEU A N 1
ATOM 4631 C CA . LEU A 1 578 ? -3.429 28.691 -6.706 1.00 62.91 578 LEU A CA 1
ATOM 4632 C C . LEU A 1 578 ? -4.408 27.555 -7.056 1.00 62.91 578 LEU A C 1
ATOM 4634 O O . LEU A 1 578 ? -5.609 27.836 -7.204 1.00 62.91 578 LEU A O 1
ATOM 4638 N N . ASP A 1 579 ? -3.928 26.313 -7.148 1.00 53.28 579 ASP A N 1
ATOM 4639 C CA . ASP A 1 579 ? -4.720 25.119 -7.475 1.00 53.28 579 ASP A CA 1
ATOM 4640 C C . ASP A 1 579 ? -5.439 24.507 -6.268 1.00 53.28 579 ASP A C 1
ATOM 4642 O O . ASP A 1 579 ? -6.631 24.169 -6.349 1.00 53.28 579 ASP A O 1
ATOM 4646 N N . ASN A 1 580 ? -4.727 24.358 -5.146 1.00 43.62 580 ASN A N 1
ATOM 4647 C CA . ASN A 1 580 ? -5.257 23.713 -3.943 1.00 43.62 580 ASN A CA 1
ATOM 4648 C C . ASN A 1 580 ? -6.048 24.701 -3.071 1.00 43.62 580 ASN A C 1
ATOM 4650 O O . ASN A 1 580 ? -7.031 24.319 -2.434 1.00 43.62 580 ASN A O 1
ATOM 4654 N N . PHE A 1 581 ? -5.668 25.981 -3.056 1.00 49.50 581 PHE A N 1
ATOM 4655 C CA . PHE A 1 581 ? -6.129 26.952 -2.065 1.00 49.50 581 PHE A CA 1
ATOM 4656 C C . PHE A 1 581 ? -7.184 27.912 -2.627 1.00 49.50 581 PHE A C 1
ATOM 4658 O O . PHE A 1 581 ? -6.956 29.102 -2.845 1.00 49.50 581 PHE A O 1
ATOM 4665 N N . LYS A 1 582 ? -8.385 27.372 -2.864 1.00 46.25 582 LYS A N 1
ATOM 4666 C CA . LYS A 1 582 ? -9.505 28.056 -3.545 1.00 46.25 582 LYS A CA 1
ATOM 4667 C C . LYS A 1 582 ? -10.366 28.972 -2.658 1.00 46.25 582 LYS A C 1
ATOM 4669 O O . LYS A 1 582 ? -11.240 29.653 -3.188 1.00 46.25 582 LYS A O 1
ATOM 4674 N N . PHE A 1 583 ? -10.137 28.991 -1.340 1.00 47.41 583 PHE A N 1
ATOM 4675 C CA . PHE A 1 583 ? -11.031 29.643 -0.363 1.00 47.41 583 PHE A CA 1
ATOM 4676 C C . PHE A 1 583 ? -10.329 30.543 0.673 1.00 47.41 583 PHE A C 1
ATOM 4678 O O . PHE A 1 583 ? -11.003 31.175 1.482 1.00 47.41 583 PHE A O 1
ATOM 4685 N N . GLY A 1 584 ? -8.998 30.657 0.621 1.00 49.66 584 GLY A N 1
ATOM 4686 C CA . GLY A 1 584 ? -8.217 31.558 1.473 1.00 49.66 584 GLY A CA 1
ATOM 4687 C C . GLY A 1 584 ? -7.668 30.960 2.770 1.00 49.66 584 GLY A C 1
ATOM 4688 O O . GLY A 1 584 ? -7.783 29.772 3.050 1.00 49.66 584 GLY A O 1
ATOM 4689 N N . ASP A 1 585 ? -7.017 31.837 3.534 1.00 52.53 585 ASP A N 1
ATOM 4690 C CA . ASP A 1 585 ? -6.006 31.526 4.547 1.00 52.53 585 ASP A CA 1
ATOM 4691 C C . ASP A 1 585 ? -6.496 30.632 5.703 1.00 52.53 585 ASP A C 1
ATOM 4693 O O . ASP A 1 585 ? -7.490 30.936 6.367 1.00 52.53 585 ASP A O 1
ATOM 4697 N N . PHE A 1 586 ? -5.733 29.585 6.028 1.00 47.62 586 PHE A N 1
ATOM 4698 C CA . PHE A 1 586 ? -5.939 28.729 7.203 1.00 47.62 586 PHE A CA 1
ATOM 4699 C C . PHE A 1 586 ? -5.754 29.529 8.506 1.00 47.62 586 PHE A C 1
ATOM 4701 O O . PHE A 1 586 ? -6.399 29.252 9.520 1.00 47.62 586 PHE A O 1
ATOM 4708 N N . GLU A 1 587 ? -4.980 30.621 8.463 1.00 48.16 587 GLU A N 1
ATOM 4709 C CA . GLU A 1 587 ? -4.893 31.610 9.538 1.00 48.16 587 GLU A CA 1
ATOM 4710 C C . GLU A 1 587 ? -6.181 32.464 9.716 1.00 48.16 587 GLU A C 1
ATOM 4712 O O . GLU A 1 587 ? -6.217 33.396 10.534 1.00 48.16 587 GLU A O 1
ATOM 4717 N N . SER A 1 588 ? -7.284 32.160 9.020 1.00 50.34 588 SER A N 1
ATOM 4718 C CA . SER A 1 588 ? -8.577 32.844 9.193 1.00 50.34 588 SER A CA 1
ATOM 4719 C C . SER A 1 588 ? -9.529 32.199 10.214 1.00 50.34 588 SER A C 1
ATOM 4721 O O . SER A 1 588 ? -10.233 32.945 10.895 1.00 50.34 588 SER A O 1
ATOM 4723 N N . LEU A 1 589 ? -9.511 30.868 10.369 1.00 56.59 589 LEU A N 1
ATOM 4724 C CA . LEU A 1 589 ? -10.526 30.086 11.096 1.00 56.59 589 LEU A CA 1
ATOM 4725 C C . LEU A 1 589 ? -10.585 30.385 12.608 1.00 56.59 589 LEU A C 1
ATOM 4727 O O . LEU A 1 589 ? -9.546 30.391 13.278 1.00 56.59 589 LEU A O 1
ATOM 4731 N N . ASN A 1 590 ? -11.797 30.550 13.155 1.00 67.06 590 ASN A N 1
ATOM 4732 C CA . ASN A 1 590 ? -12.077 30.534 14.599 1.00 67.06 590 ASN A CA 1
ATOM 4733 C C . ASN A 1 590 ? -12.740 29.212 15.058 1.00 67.06 590 ASN A C 1
ATOM 4735 O O . ASN A 1 590 ? -13.138 28.378 14.244 1.00 67.06 590 ASN A O 1
ATOM 4739 N N . PHE A 1 591 ? -12.827 28.987 16.373 1.00 75.19 591 PHE A N 1
ATOM 4740 C CA . PHE A 1 591 ? -13.289 27.705 16.920 1.00 75.19 591 PHE A CA 1
ATOM 4741 C C . PHE A 1 591 ? -14.777 27.424 16.662 1.00 75.19 591 PHE A C 1
ATOM 4743 O O . PHE A 1 591 ? -15.140 26.295 16.335 1.00 75.19 591 PHE A O 1
ATOM 4750 N N . GLU A 1 592 ? -15.635 28.438 16.753 1.00 75.81 592 GLU A N 1
ATOM 4751 C CA . GLU A 1 592 ? -17.056 28.342 16.415 1.00 75.81 592 GLU A CA 1
ATOM 4752 C C . GLU A 1 592 ? -17.267 27.856 14.970 1.00 75.81 592 GLU A C 1
ATOM 4754 O O . GLU A 1 592 ? -18.009 26.896 14.756 1.00 75.81 592 GLU A O 1
ATOM 4759 N N . GLN A 1 593 ? -16.547 28.435 14.003 1.00 67.25 593 GLN A N 1
ATOM 4760 C CA . GLN A 1 593 ? -16.588 28.030 12.591 1.00 67.25 593 GLN A CA 1
ATOM 4761 C C . GLN A 1 593 ? -16.099 26.587 12.386 1.00 67.25 593 GLN A C 1
ATOM 4763 O O . GLN A 1 593 ? -16.695 25.832 11.620 1.00 67.25 593 GLN A O 1
ATOM 4768 N N . LEU A 1 594 ? -15.046 26.167 13.099 1.00 72.44 594 LEU A N 1
ATOM 4769 C CA . LEU A 1 594 ? -14.576 24.777 13.061 1.00 72.44 594 LEU A CA 1
ATOM 4770 C C . LEU A 1 594 ? -15.664 23.805 13.545 1.00 72.44 594 LEU A C 1
ATOM 4772 O O . LEU A 1 594 ? -15.872 22.752 12.940 1.00 72.44 594 LEU A O 1
ATOM 4776 N N . VAL A 1 595 ? -16.376 24.157 14.620 1.00 76.62 595 VAL A N 1
ATOM 4777 C CA . VAL A 1 595 ? -17.482 23.351 15.154 1.00 76.62 595 VAL A CA 1
ATOM 4778 C C . VAL A 1 595 ? -18.651 23.266 14.166 1.00 76.62 595 VAL A C 1
ATOM 4780 O O . VAL A 1 595 ? -19.274 22.209 14.073 1.00 76.62 595 VAL A O 1
ATOM 4783 N N . GLU A 1 596 ? -18.947 24.331 13.421 1.00 71.06 596 GLU A N 1
ATOM 4784 C CA . GLU A 1 596 ? -19.966 24.322 12.360 1.00 71.06 596 GLU A CA 1
ATOM 4785 C C . GLU A 1 596 ? -19.565 23.397 11.201 1.00 71.06 596 GLU A C 1
ATOM 4787 O O . GLU A 1 596 ? -20.317 22.482 10.869 1.00 71.06 596 GLU A O 1
ATOM 4792 N N . VAL A 1 597 ? -18.340 23.516 10.673 1.00 66.25 597 VAL A N 1
ATOM 4793 C CA . VAL A 1 597 ? -17.836 22.627 9.606 1.00 66.25 597 VAL A CA 1
ATOM 4794 C C . VAL A 1 597 ? -17.825 21.152 10.043 1.00 66.25 597 VAL A C 1
ATOM 4796 O O . VAL A 1 597 ? -18.202 20.269 9.267 1.00 66.25 597 VAL A O 1
ATOM 4799 N N . MET A 1 598 ? -17.447 20.861 11.294 1.00 71.44 598 MET A N 1
ATOM 4800 C CA . MET A 1 598 ? -17.477 19.495 11.832 1.00 71.44 598 MET A CA 1
ATOM 4801 C C . MET A 1 598 ? -18.901 18.933 11.984 1.00 71.44 598 MET A C 1
ATOM 4803 O O . MET A 1 598 ? -19.090 17.729 11.801 1.00 71.44 598 MET A O 1
ATOM 4807 N N . LYS A 1 599 ? -19.904 19.762 12.295 1.00 71.88 599 LYS A N 1
ATOM 4808 C CA . LYS A 1 599 ? -21.311 19.331 12.326 1.00 71.88 599 LYS A CA 1
ATOM 4809 C C . LYS A 1 599 ? -21.842 19.074 10.924 1.00 71.88 599 LYS A C 1
ATOM 4811 O O . LYS A 1 599 ? -22.285 17.966 10.633 1.00 71.88 599 LYS A O 1
ATOM 4816 N N . ASP A 1 600 ? -21.789 20.094 10.079 1.00 66.06 600 ASP A N 1
ATOM 4817 C CA . ASP A 1 600 ? -22.639 20.169 8.893 1.00 66.06 600 ASP A CA 1
ATOM 4818 C C . ASP A 1 600 ? -22.074 19.330 7.738 1.00 66.06 600 ASP A C 1
ATOM 4820 O O . ASP A 1 600 ? -22.838 18.687 7.019 1.00 66.06 600 ASP A O 1
ATOM 4824 N N . ASN A 1 601 ? -20.741 19.253 7.617 1.00 60.50 601 ASN A N 1
ATOM 4825 C CA . ASN A 1 601 ? -20.081 18.536 6.520 1.00 60.50 601 ASN A CA 1
ATOM 4826 C C . ASN A 1 601 ? -19.564 17.139 6.918 1.00 60.50 601 ASN A C 1
ATOM 4828 O O . ASN A 1 601 ? -19.516 16.243 6.078 1.00 60.50 601 ASN A O 1
ATOM 4832 N N . LEU A 1 602 ? -19.194 16.916 8.189 1.00 63.09 602 LEU A N 1
ATOM 4833 C CA . LEU A 1 602 ? -18.716 15.604 8.678 1.00 63.09 602 LEU A CA 1
ATOM 4834 C C . LEU A 1 602 ? -19.765 14.814 9.478 1.00 63.09 602 LEU A C 1
ATOM 4836 O O . LEU A 1 602 ? -19.590 13.614 9.712 1.00 63.09 602 LEU A O 1
ATOM 4840 N N . GLY A 1 603 ? -20.858 15.457 9.895 1.00 61.78 603 GLY A N 1
ATOM 4841 C CA . GLY A 1 603 ? -21.918 14.832 10.684 1.00 61.78 603 GLY A CA 1
ATOM 4842 C C . GLY A 1 603 ? -21.582 14.633 12.166 1.00 61.78 603 GLY A C 1
ATOM 4843 O O . GLY A 1 603 ? -22.262 13.844 12.825 1.00 61.78 603 GLY A O 1
ATOM 4844 N N . TYR A 1 604 ? -20.562 15.306 12.720 1.00 70.62 604 TYR A N 1
ATOM 4845 C CA . TYR A 1 604 ? -20.267 15.185 14.151 1.00 70.62 604 TYR A CA 1
ATOM 4846 C C . TYR A 1 604 ? -21.386 15.799 14.993 1.00 70.62 604 TYR A C 1
ATOM 4848 O O . TYR A 1 604 ? -21.666 16.996 14.939 1.00 70.62 604 TYR A O 1
ATOM 4856 N N . SER A 1 605 ? -21.976 14.985 15.866 1.00 75.94 605 SER A N 1
ATOM 4857 C CA . SER A 1 605 ? -22.896 15.475 16.889 1.00 75.94 605 SER A CA 1
ATOM 4858 C C . SER A 1 605 ? -22.108 16.266 17.940 1.00 75.94 605 SER A C 1
ATOM 4860 O O . SER A 1 605 ? -21.455 15.689 18.809 1.00 75.94 605 SER A O 1
ATOM 4862 N N . ILE A 1 606 ? -22.140 17.599 17.863 1.00 80.50 606 ILE A N 1
ATOM 4863 C CA . ILE A 1 606 ? -21.455 18.493 18.810 1.00 80.50 606 ILE A CA 1
ATOM 4864 C C . ILE A 1 606 ? -22.490 19.367 19.521 1.00 80.50 606 ILE A C 1
ATOM 4866 O O . ILE A 1 606 ? -23.186 20.165 18.889 1.00 80.50 606 ILE A O 1
ATOM 4870 N N . THR A 1 607 ? -22.573 19.253 20.845 1.00 84.75 607 THR A N 1
ATOM 4871 C CA . THR A 1 607 ? -23.447 20.086 21.686 1.00 84.75 607 THR A CA 1
ATOM 4872 C C . THR A 1 607 ? -22.634 21.150 22.424 1.00 84.75 607 THR A C 1
ATOM 4874 O O . THR A 1 607 ? -21.513 20.887 22.850 1.00 84.75 607 THR A O 1
ATOM 4877 N N . LYS A 1 608 ? -23.190 22.358 22.583 1.00 85.62 608 LYS A N 1
ATOM 4878 C CA . LYS A 1 608 ? -22.645 23.415 23.454 1.00 85.62 608 LYS A CA 1
ATOM 4879 C C . LYS A 1 608 ? -23.560 23.557 24.666 1.00 85.62 608 LYS A C 1
ATOM 4881 O O . LYS A 1 608 ? -24.777 23.621 24.492 1.00 85.62 608 LYS A O 1
ATOM 4886 N N . ASP A 1 609 ? -22.994 23.620 25.864 1.00 81.38 609 ASP A N 1
ATOM 4887 C CA . ASP A 1 609 ? -23.723 24.060 27.051 1.00 81.38 609 ASP A CA 1
ATOM 4888 C C . ASP A 1 609 ? -23.998 25.565 26.924 1.00 81.38 609 ASP A C 1
ATOM 4890 O O . ASP A 1 609 ? -23.121 26.403 27.113 1.00 81.38 609 ASP A O 1
ATOM 4894 N N . SER A 1 610 ? -25.223 25.915 26.536 1.00 67.12 610 SER A N 1
ATOM 4895 C CA . SER A 1 610 ? -25.644 27.306 26.359 1.00 67.12 610 SER A CA 1
ATOM 4896 C C . SER A 1 610 ? -25.991 28.014 27.672 1.00 67.12 610 SER A C 1
ATOM 4898 O O . SER A 1 610 ? -26.369 29.185 27.640 1.00 67.12 610 SER A O 1
ATOM 4900 N N . THR A 1 611 ? -25.886 27.342 28.826 1.00 66.56 611 THR A N 1
ATOM 4901 C CA . THR A 1 611 ? -26.246 27.935 30.125 1.00 66.56 611 THR A CA 1
ATOM 4902 C C . THR A 1 611 ? -25.145 28.814 30.711 1.00 66.56 611 THR A C 1
ATOM 4904 O O . THR A 1 611 ? -25.435 29.684 31.531 1.00 66.56 611 THR A O 1
ATOM 4907 N N . ASN A 1 612 ? -23.890 28.613 30.298 1.00 62.34 612 ASN A N 1
ATOM 4908 C CA . ASN A 1 612 ? -22.748 29.408 30.733 1.00 62.34 612 ASN A CA 1
ATOM 4909 C C . ASN A 1 612 ? -21.735 29.558 29.589 1.00 62.34 612 ASN A C 1
ATOM 4911 O O . ASN A 1 612 ? -21.241 28.569 29.066 1.00 62.34 612 ASN A O 1
ATOM 4915 N N . ASP A 1 613 ? -21.356 30.791 29.264 1.00 75.94 613 ASP A N 1
ATOM 4916 C CA . ASP A 1 613 ? -20.254 31.087 28.342 1.00 75.94 613 ASP A CA 1
ATOM 4917 C C . ASP A 1 613 ? -18.930 31.185 29.132 1.00 75.94 613 ASP A C 1
ATOM 4919 O O . ASP A 1 613 ? -18.359 32.267 29.287 1.00 75.94 613 ASP A O 1
ATOM 4923 N N . ASN A 1 614 ? -18.471 30.080 29.737 1.00 84.31 614 ASN A N 1
ATOM 4924 C CA . ASN A 1 614 ? -17.374 30.109 30.722 1.00 84.31 614 ASN A CA 1
ATOM 4925 C C . ASN A 1 614 ? -15.977 30.256 30.106 1.00 84.31 614 ASN A C 1
ATOM 4927 O O . ASN A 1 614 ? -15.092 30.789 30.775 1.00 84.31 614 ASN A O 1
ATOM 4931 N N . PHE A 1 615 ? -15.759 29.790 28.875 1.00 88.44 615 PHE A N 1
ATOM 4932 C CA . PHE A 1 615 ? -14.414 29.694 28.293 1.00 88.44 615 PHE A CA 1
ATOM 4933 C C . PHE A 1 615 ? -14.257 30.534 27.018 1.00 88.44 615 PHE A C 1
ATOM 4935 O O . PHE A 1 615 ? -15.238 30.856 26.343 1.00 88.44 615 PHE A O 1
ATOM 4942 N N . THR A 1 616 ? -13.022 30.909 26.681 1.00 88.06 616 THR A N 1
ATOM 4943 C CA . THR A 1 616 ? -12.634 31.279 25.308 1.00 88.06 616 THR A CA 1
ATOM 4944 C C . THR A 1 616 ? -11.807 30.162 24.675 1.00 88.06 616 THR A C 1
ATOM 4946 O O . THR A 1 616 ? -11.270 29.297 25.370 1.00 88.06 616 THR A O 1
ATOM 4949 N N . TYR A 1 617 ? -11.730 30.174 23.344 1.00 86.12 617 TYR A N 1
ATOM 4950 C CA . TYR A 1 617 ? -11.168 29.091 22.547 1.00 86.12 617 TYR A CA 1
ATOM 4951 C C . TYR A 1 617 ? -10.230 29.665 21.483 1.00 86.12 617 TYR A C 1
ATOM 4953 O O . TYR A 1 617 ? -10.633 30.519 20.694 1.00 86.12 617 TYR A O 1
ATOM 4961 N N . GLU A 1 618 ? -8.989 29.190 21.447 1.00 81.69 618 GLU A N 1
ATOM 4962 C CA . GLU A 1 618 ? -7.998 29.536 20.424 1.00 81.69 618 GLU A CA 1
ATOM 4963 C C . GLU A 1 618 ? -7.512 28.251 19.740 1.00 81.69 618 GLU A C 1
ATOM 4965 O O . GLU A 1 618 ? -7.155 27.275 20.398 1.00 81.69 618 GLU A O 1
ATOM 4970 N N . ILE A 1 619 ? -7.507 28.236 18.408 1.00 72.06 619 ILE A N 1
ATOM 4971 C CA . ILE A 1 619 ? -6.992 27.118 17.608 1.00 72.06 619 ILE A CA 1
ATOM 4972 C C . ILE A 1 619 ? -5.460 27.202 17.604 1.00 72.06 619 ILE A C 1
ATOM 4974 O O . ILE A 1 619 ? -4.919 28.195 17.115 1.00 72.06 619 ILE A O 1
ATOM 4978 N N . ASP A 1 620 ? -4.748 26.184 18.105 1.00 70.69 620 ASP A N 1
ATOM 4979 C CA . ASP A 1 620 ? -3.281 26.244 18.189 1.00 70.69 620 ASP A CA 1
ATOM 4980 C C . ASP A 1 620 ? -2.596 25.873 16.866 1.00 70.69 620 ASP A C 1
ATOM 4982 O O . ASP A 1 620 ? -2.179 24.743 16.608 1.00 70.69 620 ASP A O 1
ATOM 4986 N N . ARG A 1 621 ? -2.488 26.871 15.993 1.00 58.75 621 ARG A N 1
ATOM 4987 C CA . ARG A 1 621 ? -2.013 26.728 14.608 1.00 58.75 621 ARG A CA 1
ATOM 4988 C C . ARG A 1 621 ? -0.555 26.270 14.472 1.00 58.75 621 ARG A C 1
ATOM 4990 O O . ARG A 1 621 ? -0.170 25.874 13.380 1.00 58.75 621 ARG A O 1
ATOM 4997 N N . ASN A 1 622 ? 0.229 26.275 15.553 1.00 53.78 622 ASN A N 1
ATOM 4998 C CA . ASN A 1 622 ? 1.597 25.745 15.551 1.00 53.78 622 ASN A CA 1
ATOM 4999 C C . ASN A 1 622 ? 1.649 24.207 15.630 1.00 53.78 622 ASN A C 1
ATOM 5001 O O . ASN A 1 622 ? 2.634 23.611 15.199 1.00 53.78 622 ASN A O 1
ATOM 5005 N N . GLU A 1 623 ? 0.607 23.559 16.162 1.00 46.44 623 GLU A N 1
ATOM 5006 C CA . GLU A 1 623 ? 0.510 22.092 16.241 1.00 46.44 623 GLU A CA 1
ATOM 5007 C C . GLU A 1 623 ? -0.466 21.498 15.216 1.00 46.44 623 GLU A C 1
ATOM 5009 O O . GLU A 1 623 ? -0.331 20.328 14.844 1.00 46.44 623 GLU A O 1
ATOM 5014 N N . ASN A 1 624 ? -1.415 22.306 14.730 1.00 46.06 624 ASN A N 1
ATOM 5015 C CA . ASN A 1 624 ? -2.539 21.884 13.884 1.00 46.06 624 ASN A CA 1
ATOM 5016 C C . ASN A 1 624 ? -2.150 21.709 12.412 1.00 46.06 624 ASN A C 1
ATOM 5018 O O . ASN A 1 624 ? -2.768 22.263 11.502 1.00 46.06 624 ASN A O 1
ATOM 5022 N N . VAL A 1 625 ? -1.102 20.922 12.191 1.00 44.56 625 VAL A N 1
ATOM 5023 C CA . VAL A 1 625 ? -0.647 20.495 10.872 1.00 44.56 625 VAL A CA 1
ATOM 5024 C C . VAL A 1 625 ? -1.488 19.286 10.435 1.00 44.56 625 VAL A C 1
ATOM 5026 O O . VAL A 1 625 ? -1.580 18.318 11.199 1.00 44.56 625 VAL A O 1
ATOM 5029 N N . PRO A 1 626 ? -2.069 19.273 9.219 1.00 39.16 626 PRO A N 1
ATOM 5030 C CA . PRO A 1 626 ? -2.638 18.057 8.648 1.00 39.16 626 PRO A CA 1
ATOM 5031 C C . PRO A 1 626 ? -1.522 17.022 8.473 1.00 39.16 626 PRO A C 1
ATOM 5033 O O . PRO A 1 626 ? -0.639 17.171 7.629 1.00 39.16 626 PRO A O 1
ATOM 5036 N N . LYS A 1 627 ? -1.543 15.967 9.291 1.00 38.06 627 LYS A N 1
ATOM 5037 C CA . LYS A 1 627 ? -0.577 14.873 9.202 1.00 38.06 627 LYS A CA 1
ATOM 5038 C C . LYS A 1 627 ? -1.197 13.774 8.358 1.00 38.06 627 LYS A C 1
ATOM 5040 O O . LYS A 1 627 ? -1.996 12.969 8.837 1.00 38.06 627 LYS A O 1
ATOM 5045 N N . VAL A 1 628 ? -0.791 13.706 7.094 1.00 38.22 628 VAL A N 1
ATOM 5046 C CA . VAL A 1 628 ? -0.924 12.454 6.350 1.00 38.22 628 VAL A CA 1
ATOM 5047 C C . VAL A 1 628 ? -0.044 11.444 7.089 1.00 38.22 628 VAL A C 1
ATOM 5049 O O . VAL A 1 628 ? 1.181 11.499 7.024 1.00 38.22 628 VAL A O 1
ATOM 5052 N N . ILE A 1 629 ? -0.665 10.597 7.915 1.00 34.00 629 ILE A N 1
ATOM 5053 C CA . ILE A 1 629 ? 0.029 9.504 8.596 1.00 34.00 629 ILE A CA 1
ATOM 5054 C C . ILE A 1 629 ? 0.070 8.354 7.600 1.00 34.00 629 ILE A C 1
ATOM 5056 O O . ILE A 1 629 ? -0.662 7.372 7.707 1.00 34.00 629 ILE A O 1
ATOM 5060 N N . ASP A 1 630 ? 0.925 8.516 6.595 1.00 31.64 630 ASP A N 1
ATOM 5061 C CA . ASP A 1 630 ? 1.267 7.436 5.690 1.00 31.64 630 ASP A CA 1
ATOM 5062 C C . ASP A 1 630 ? 1.871 6.300 6.513 1.00 31.64 630 ASP A C 1
ATOM 5064 O O . ASP A 1 630 ? 2.982 6.410 7.048 1.00 31.64 630 ASP A O 1
ATOM 5068 N N . HIS A 1 631 ? 1.148 5.181 6.603 1.00 30.31 631 HIS A N 1
ATOM 5069 C CA . HIS A 1 631 ? 1.700 3.925 7.094 1.00 30.31 631 HIS A CA 1
ATOM 5070 C C . HIS A 1 631 ? 2.693 3.382 6.060 1.00 30.31 631 HIS A C 1
ATOM 5072 O O . HIS A 1 631 ? 2.422 2.440 5.314 1.00 30.31 631 HIS A O 1
ATOM 5078 N N . THR A 1 632 ? 3.872 4.003 6.052 1.00 25.86 632 THR A N 1
ATOM 5079 C CA . THR A 1 632 ? 5.047 3.710 5.229 1.00 25.86 632 THR A CA 1
ATOM 5080 C C . THR A 1 632 ? 5.681 2.376 5.625 1.00 25.86 632 THR A C 1
ATOM 5082 O O . THR A 1 632 ? 6.828 2.282 6.062 1.00 25.86 632 THR A O 1
ATOM 5085 N N . ASN A 1 633 ? 4.944 1.290 5.387 1.00 28.33 633 ASN A N 1
ATOM 5086 C CA . ASN A 1 633 ? 5.587 0.041 5.012 1.00 28.33 633 ASN A CA 1
ATOM 5087 C C . ASN A 1 633 ? 6.392 0.323 3.730 1.00 28.33 633 ASN A C 1
ATOM 5089 O O . ASN A 1 633 ? 5.879 0.920 2.787 1.00 28.33 633 ASN A O 1
ATOM 5093 N N . SER A 1 634 ? 7.674 -0.050 3.745 1.00 31.70 634 SER A N 1
ATOM 5094 C CA . SER A 1 634 ? 8.821 0.573 3.050 1.00 31.70 634 SER A CA 1
ATOM 5095 C C . SER A 1 634 ? 8.826 0.730 1.507 1.00 31.70 634 SER A C 1
ATOM 5097 O O . SER A 1 634 ? 9.900 0.926 0.945 1.00 31.70 634 SER A O 1
ATOM 5099 N N . ALA A 1 635 ? 7.693 0.641 0.795 1.00 32.44 635 ALA A N 1
ATOM 5100 C CA . ALA A 1 635 ? 7.660 0.721 -0.673 1.00 32.44 635 ALA A CA 1
ATOM 5101 C C . ALA A 1 635 ? 6.339 1.195 -1.327 1.00 32.44 635 ALA A C 1
ATOM 5103 O O . ALA A 1 635 ? 6.344 1.469 -2.526 1.00 32.44 635 ALA A O 1
ATOM 5104 N N . THR A 1 636 ? 5.227 1.336 -0.593 1.00 32.53 636 THR A N 1
ATOM 5105 C CA . THR A 1 636 ? 3.987 1.943 -1.123 1.00 32.53 636 THR A CA 1
ATOM 5106 C C . THR A 1 636 ? 3.300 2.816 -0.079 1.00 32.53 636 THR A C 1
ATOM 5108 O O . THR A 1 636 ? 3.093 2.365 1.046 1.00 32.53 636 THR A O 1
ATOM 5111 N N . GLU A 1 637 ? 2.869 4.020 -0.472 1.00 31.73 637 GLU A N 1
ATOM 5112 C CA . GLU A 1 637 ? 1.914 4.843 0.286 1.00 31.73 637 GLU A CA 1
ATOM 5113 C C . GLU A 1 637 ? 0.525 4.183 0.272 1.00 31.73 637 GLU A C 1
ATOM 5115 O O . GLU A 1 637 ? -0.381 4.562 -0.472 1.00 31.73 637 GLU A O 1
ATOM 5120 N N . ALA A 1 638 ? 0.353 3.154 1.102 1.00 32.78 638 ALA A N 1
ATOM 5121 C CA . ALA A 1 638 ? -0.957 2.620 1.436 1.00 32.78 638 ALA A CA 1
ATOM 5122 C C . ALA A 1 638 ? -1.670 3.628 2.354 1.00 32.78 638 ALA A C 1
ATOM 5124 O O . ALA A 1 638 ? -1.586 3.543 3.581 1.00 32.78 638 ALA A O 1
ATOM 5125 N N . LYS A 1 639 ? -2.342 4.609 1.741 1.00 42.97 639 LYS A N 1
ATOM 5126 C CA . LYS A 1 639 ? -3.149 5.634 2.421 1.00 42.97 639 LYS A CA 1
ATOM 5127 C C . LYS A 1 639 ? -4.420 5.011 2.989 1.00 42.97 639 LYS A C 1
ATOM 5129 O O . LYS A 1 639 ? -5.502 5.138 2.436 1.00 42.97 639 LYS A O 1
ATOM 5134 N N . ASP A 1 640 ? -4.249 4.287 4.088 1.00 42.91 640 ASP A N 1
ATOM 5135 C CA . ASP A 1 640 ? -5.307 3.581 4.814 1.00 42.91 640 ASP A CA 1
ATOM 5136 C C . ASP A 1 640 ? -6.205 4.601 5.548 1.00 42.91 640 ASP A C 1
ATOM 5138 O O . ASP A 1 640 ? -7.436 4.585 5.434 1.00 42.91 640 ASP A O 1
ATOM 5142 N N . PHE A 1 641 ? -5.577 5.589 6.205 1.00 47.38 641 PHE A N 1
ATOM 5143 C CA . PHE A 1 641 ? -6.248 6.721 6.845 1.00 47.38 641 PHE A CA 1
ATOM 5144 C C . PHE A 1 641 ? -5.422 8.019 6.736 1.00 47.38 641 PHE A C 1
ATOM 5146 O O . PHE A 1 641 ? -4.200 7.988 6.845 1.00 47.38 641 PHE A O 1
ATOM 5153 N N . SER A 1 642 ? -6.089 9.170 6.615 1.00 50.50 642 SER A N 1
ATOM 5154 C CA . SER A 1 642 ? -5.503 10.503 6.859 1.00 50.50 642 SER A CA 1
ATOM 5155 C C . SER A 1 642 ? -5.873 11.002 8.258 1.00 50.50 642 SER A C 1
ATOM 5157 O O . SER A 1 642 ? -6.959 10.679 8.748 1.00 50.50 642 SER A O 1
ATOM 5159 N N . VAL A 1 643 ? -5.023 11.821 8.895 1.00 54.38 643 VAL A N 1
ATOM 5160 C CA . VAL A 1 643 ? -5.278 12.345 10.249 1.00 54.38 643 VAL A CA 1
ATOM 5161 C C . VAL A 1 643 ? -5.107 13.866 10.325 1.00 54.38 643 VAL A C 1
ATOM 5163 O O . VAL A 1 643 ? -4.013 14.403 10.158 1.00 54.38 643 VAL A O 1
ATOM 5166 N N . LEU A 1 644 ? -6.183 14.582 10.657 1.00 58.75 644 LEU A N 1
ATOM 5167 C CA . LEU A 1 644 ? -6.077 15.983 11.069 1.00 58.75 644 LEU A CA 1
ATOM 5168 C C . LEU A 1 644 ? -5.935 16.049 12.593 1.00 58.75 644 LEU A C 1
ATOM 5170 O O . LEU A 1 644 ? -6.830 15.619 13.322 1.00 58.75 644 LEU A O 1
ATOM 5174 N N . VAL A 1 645 ? -4.812 16.591 13.061 1.00 62.25 645 VAL A N 1
ATOM 5175 C CA . VAL A 1 645 ? -4.577 16.888 14.480 1.00 62.25 645 VAL A CA 1
ATOM 5176 C C . VAL A 1 645 ? -5.121 18.283 14.777 1.00 62.25 645 VAL A C 1
ATOM 5178 O O . VAL A 1 645 ? -4.795 19.232 14.064 1.00 62.25 645 VAL A O 1
ATOM 5181 N N . ILE A 1 646 ? -5.943 18.411 15.819 1.00 68.00 646 ILE A N 1
ATOM 5182 C CA . ILE A 1 646 ? -6.499 19.689 16.271 1.00 68.00 646 ILE A CA 1
ATOM 5183 C C . ILE A 1 646 ? -6.285 19.851 17.781 1.00 68.00 646 ILE A C 1
ATOM 5185 O O . ILE A 1 646 ? -7.018 19.288 18.591 1.00 68.00 646 ILE A O 1
ATOM 5189 N N . THR A 1 647 ? -5.302 20.666 18.150 1.00 75.75 647 THR A N 1
ATOM 5190 C CA . THR A 1 647 ? -5.115 21.300 19.458 1.00 75.75 647 THR A CA 1
ATOM 5191 C C . THR A 1 647 ? -5.948 22.585 19.545 1.00 75.75 647 THR A C 1
ATOM 5193 O O . THR A 1 647 ? -5.826 23.495 18.719 1.00 75.75 647 THR A O 1
ATOM 5196 N N . ILE A 1 648 ? -6.785 22.676 20.580 1.00 80.19 648 ILE A N 1
ATOM 5197 C CA . ILE A 1 648 ? -7.539 23.873 20.975 1.00 80.19 648 ILE A CA 1
ATOM 5198 C C . ILE A 1 648 ? -7.068 24.308 22.363 1.00 80.19 648 ILE A C 1
ATOM 5200 O O . ILE A 1 648 ? -7.190 23.544 23.318 1.00 80.19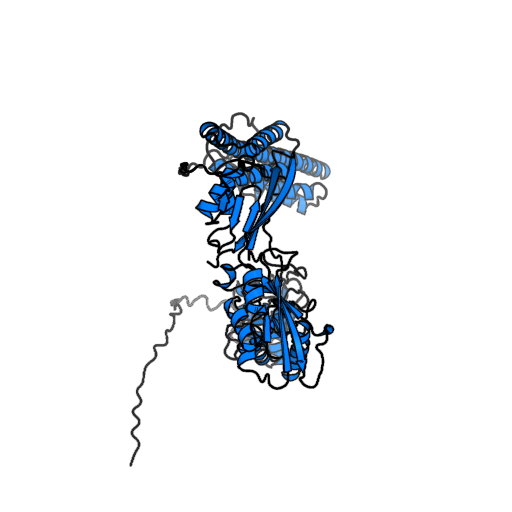 648 ILE A O 1
ATOM 5204 N N . LYS A 1 649 ? -6.578 25.538 22.506 1.00 85.44 649 LYS A N 1
ATOM 5205 C CA . LYS A 1 649 ? -6.372 26.179 23.811 1.00 85.44 649 LYS A CA 1
ATOM 5206 C C . LYS A 1 649 ? -7.733 26.597 24.359 1.00 85.44 649 LYS A C 1
ATOM 5208 O O . LYS A 1 649 ? -8.404 27.447 23.772 1.00 85.44 649 LYS A O 1
ATOM 5213 N N . VAL A 1 650 ? -8.137 25.996 25.471 1.00 88.94 650 VAL A N 1
ATOM 5214 C CA . VAL A 1 650 ? -9.361 26.342 26.199 1.00 88.94 650 VAL A CA 1
ATOM 5215 C C . VAL A 1 650 ? -8.972 27.194 27.400 1.00 88.94 650 VAL A C 1
ATOM 5217 O O . VAL A 1 650 ? -8.286 26.708 28.297 1.00 88.94 650 VAL A O 1
ATOM 5220 N N . THR A 1 651 ? -9.413 28.449 27.432 1.00 90.88 651 THR A N 1
ATOM 5221 C CA . THR A 1 651 ? -9.096 29.391 28.515 1.00 90.88 651 THR A CA 1
ATOM 5222 C C . THR A 1 651 ? -10.325 29.632 29.378 1.00 90.88 651 THR A C 1
ATOM 5224 O O . THR A 1 651 ? -11.333 30.140 28.890 1.00 90.88 651 THR A O 1
ATOM 5227 N N . ASP A 1 652 ? -10.257 29.305 30.666 1.00 89.75 652 ASP A N 1
ATOM 5228 C CA . ASP A 1 652 ? -11.314 29.630 31.632 1.00 89.75 652 ASP A CA 1
ATOM 5229 C C . ASP A 1 652 ? -11.330 31.143 31.912 1.00 89.75 652 ASP A C 1
ATOM 5231 O O . ASP A 1 652 ? -10.363 31.699 32.439 1.00 89.75 652 ASP A O 1
ATOM 5235 N N . LYS A 1 653 ? -12.444 31.822 31.605 1.00 87.44 653 LYS A N 1
ATOM 5236 C CA . LYS A 1 653 ? -12.595 33.278 31.800 1.00 87.44 653 LYS A CA 1
ATOM 5237 C C . LYS A 1 653 ? -12.559 33.702 33.275 1.00 87.44 653 LYS A C 1
ATOM 5239 O O . LYS A 1 653 ? -12.376 34.887 33.547 1.00 87.44 653 LYS A O 1
ATOM 5244 N N . LYS A 1 654 ? -12.767 32.781 34.225 1.00 87.31 654 LYS A N 1
ATOM 5245 C CA . LYS A 1 654 ? -12.782 33.057 35.675 1.00 87.31 654 LYS A CA 1
ATOM 5246 C C . LYS A 1 654 ? -11.414 32.882 36.324 1.00 87.31 654 LYS A C 1
ATOM 5248 O O . LYS A 1 654 ? -11.082 33.649 37.224 1.00 87.31 654 LYS A O 1
ATOM 5253 N N . THR A 1 655 ? -10.640 31.882 35.903 1.00 89.31 655 THR A N 1
ATOM 5254 C CA . THR A 1 655 ? -9.324 31.572 36.497 1.00 89.31 655 THR A CA 1
ATOM 5255 C C . THR A 1 655 ? -8.139 32.012 35.639 1.00 89.31 655 THR A C 1
ATOM 5257 O O . THR A 1 655 ? -7.031 32.121 36.158 1.00 89.31 655 THR A O 1
ATOM 5260 N N . GLY A 1 656 ? -8.345 32.270 34.344 1.00 86.31 656 GLY A N 1
ATOM 5261 C CA . GLY A 1 656 ? -7.276 32.554 33.382 1.00 86.31 656 GLY A CA 1
ATOM 5262 C C . GLY A 1 656 ? -6.416 31.335 33.027 1.00 86.31 656 GLY A C 1
ATOM 5263 O O . GLY A 1 656 ? -5.419 31.485 32.324 1.00 86.31 656 GLY A O 1
ATOM 5264 N N . ILE A 1 657 ? -6.773 30.139 33.509 1.00 90.00 657 ILE A N 1
ATOM 5265 C CA . ILE A 1 657 ? -6.052 28.899 33.215 1.00 90.00 657 ILE A CA 1
ATOM 5266 C C . ILE A 1 657 ? -6.318 28.506 31.759 1.00 90.00 657 ILE A C 1
ATOM 5268 O O . ILE A 1 657 ? -7.471 28.442 31.329 1.00 90.00 657 ILE A O 1
ATOM 5272 N N . VAL A 1 658 ? -5.238 28.232 31.025 1.00 87.31 658 VAL A N 1
ATOM 5273 C CA . VAL A 1 658 ? -5.262 27.752 29.639 1.00 87.31 658 VAL A CA 1
ATOM 5274 C C . VAL A 1 658 ? -4.945 26.260 29.631 1.00 87.31 658 VAL A C 1
ATOM 5276 O O . VAL A 1 658 ? -3.843 25.860 30.006 1.00 87.31 658 VAL A O 1
ATOM 5279 N N . GLU A 1 659 ? -5.884 25.436 29.176 1.00 85.50 659 GLU A N 1
ATOM 5280 C CA . GLU A 1 659 ? -5.675 24.004 28.957 1.00 85.50 659 GLU A CA 1
ATOM 5281 C C . GLU A 1 659 ? -5.720 23.682 27.453 1.00 85.50 659 GLU A C 1
ATOM 5283 O O . GLU A 1 659 ? -6.778 23.840 26.836 1.00 85.50 659 GLU A O 1
ATOM 5288 N N . PRO A 1 660 ? -4.628 23.193 26.835 1.00 82.31 660 PRO A N 1
ATOM 5289 C CA . PRO A 1 660 ? -4.699 22.638 25.489 1.00 82.31 660 PRO A CA 1
ATOM 5290 C C . PRO A 1 660 ? -5.503 21.328 25.493 1.00 82.31 660 PRO A C 1
ATOM 5292 O O . PRO A 1 660 ? -5.355 20.481 26.380 1.00 82.31 660 PRO A O 1
ATOM 5295 N N . LYS A 1 661 ? -6.362 21.161 24.488 1.00 79.88 661 LYS A N 1
ATOM 5296 C CA . LYS A 1 661 ? -7.137 19.948 24.200 1.00 79.88 661 LYS A CA 1
ATOM 5297 C C . LYS A 1 661 ? -6.857 19.521 22.766 1.00 79.88 661 LYS A C 1
ATOM 5299 O O . LYS A 1 661 ? -7.355 20.147 21.834 1.00 79.88 661 LYS A O 1
ATOM 5304 N N . THR A 1 662 ? -6.062 18.470 22.607 1.00 72.12 662 THR A N 1
ATOM 5305 C CA . THR A 1 662 ? -5.699 17.899 21.304 1.00 72.12 662 THR A CA 1
ATOM 5306 C C . THR A 1 662 ? -6.579 16.701 20.979 1.00 72.12 662 THR A C 1
ATOM 5308 O O . THR A 1 662 ? -6.786 15.833 21.827 1.00 72.12 662 THR A O 1
ATOM 5311 N N . PHE A 1 663 ? -7.087 16.634 19.751 1.00 67.50 663 PHE A N 1
ATOM 5312 C CA . PHE A 1 663 ? -7.810 15.476 19.234 1.00 67.50 663 PHE A CA 1
ATOM 5313 C C . PHE A 1 663 ? -7.466 15.195 17.770 1.00 67.50 663 PHE A C 1
ATOM 5315 O O . PHE A 1 663 ? -7.118 16.093 17.007 1.00 67.50 663 PHE A O 1
ATOM 5322 N N . ASN A 1 664 ? -7.577 13.923 17.386 1.00 66.06 664 ASN A N 1
ATOM 5323 C CA . ASN A 1 664 ? -7.251 13.432 16.051 1.00 66.06 664 ASN A CA 1
ATOM 5324 C C . ASN A 1 664 ? -8.544 13.086 15.303 1.00 66.06 664 ASN A C 1
ATOM 5326 O O . ASN A 1 664 ? -9.267 12.176 15.713 1.00 66.06 664 ASN A O 1
ATOM 5330 N N . ILE A 1 665 ? -8.824 13.775 14.197 1.00 63.53 665 ILE A N 1
ATOM 5331 C CA . ILE A 1 665 ? -9.885 13.396 13.256 1.00 63.53 665 ILE A CA 1
ATOM 5332 C C . ILE A 1 665 ? -9.280 12.418 12.247 1.00 63.53 665 ILE A C 1
ATOM 5334 O O . ILE A 1 665 ? -8.328 12.766 11.551 1.00 63.53 665 ILE A O 1
ATOM 5338 N N . ILE A 1 666 ? -9.819 11.199 12.181 1.00 59.38 666 ILE A N 1
ATOM 5339 C CA . ILE A 1 666 ? -9.305 10.113 11.336 1.00 59.38 666 ILE A CA 1
ATOM 5340 C C . ILE A 1 666 ? -10.267 9.877 10.168 1.00 59.38 666 ILE A C 1
ATOM 5342 O O . ILE A 1 666 ? -11.422 9.503 10.371 1.00 59.38 666 ILE A O 1
ATOM 5346 N N . PHE A 1 667 ? -9.771 10.043 8.945 1.00 55.69 667 PHE A N 1
ATOM 5347 C CA . PHE A 1 667 ? -10.516 9.836 7.704 1.00 55.69 667 PHE A CA 1
ATOM 5348 C C . PHE A 1 667 ? -10.059 8.530 7.065 1.00 55.69 667 PHE A C 1
ATOM 5350 O O . PHE A 1 667 ? -8.882 8.414 6.731 1.00 55.69 667 PHE A O 1
ATOM 5357 N N . LYS A 1 668 ? -10.950 7.550 6.869 1.00 52.03 668 LYS A N 1
ATOM 5358 C CA . LYS A 1 668 ? -10.621 6.401 6.012 1.00 52.03 668 LYS A CA 1
ATOM 5359 C C . LYS A 1 668 ? -10.625 6.865 4.557 1.00 52.03 668 LYS A C 1
ATOM 5361 O O . LYS A 1 668 ? -11.585 7.511 4.140 1.00 52.03 668 LYS A O 1
ATOM 5366 N N . HIS A 1 669 ? -9.613 6.495 3.780 1.00 47.66 669 HIS A N 1
ATOM 5367 C CA . HIS A 1 669 ? -9.714 6.623 2.329 1.00 47.66 669 HIS A CA 1
ATOM 5368 C C . HIS A 1 669 ? -10.731 5.594 1.820 1.00 47.66 669 HIS A C 1
ATOM 5370 O O . HIS A 1 669 ? -10.697 4.418 2.193 1.00 47.66 669 HIS A O 1
ATOM 5376 N N . SER A 1 670 ? -11.692 6.048 1.022 1.00 40.06 670 SER A N 1
ATOM 5377 C CA . SER A 1 670 ? -12.708 5.175 0.442 1.00 40.06 670 SER A CA 1
ATOM 5378 C C . SER A 1 670 ? -12.090 4.236 -0.597 1.00 40.06 670 SER A C 1
ATOM 5380 O O . SER A 1 670 ? -11.265 4.641 -1.411 1.00 40.06 670 SER A O 1
ATOM 5382 N N . GLU A 1 671 ? -12.505 2.969 -0.562 1.00 37.09 671 GLU A N 1
ATOM 5383 C CA . GLU A 1 671 ? -12.194 1.979 -1.597 1.00 37.09 671 GLU A CA 1
ATOM 5384 C C . GLU A 1 671 ? -13.124 2.219 -2.799 1.00 37.09 671 GLU A C 1
ATOM 5386 O O . GLU A 1 671 ? -14.213 1.648 -2.859 1.00 37.09 671 GLU A O 1
ATOM 5391 N N . ASN A 1 672 ? -12.704 3.100 -3.714 1.00 29.55 672 ASN A N 1
ATOM 5392 C CA . ASN A 1 672 ? -13.320 3.363 -5.022 1.00 29.55 672 ASN A CA 1
ATOM 5393 C C . ASN A 1 672 ? -12.231 3.402 -6.104 1.00 29.55 672 ASN A C 1
ATOM 5395 O O . ASN A 1 672 ? -11.283 4.198 -5.923 1.00 29.55 672 ASN A O 1
#

Sequence (672 aa):
MKKITKITLVFTSVSTLPLPFVSAACNLDDLNNEKKLIIDTNLNVLGKTMNALEIKERLDLMYESGKSNDEIIKYINLFTVKPINVPIGSTLTYLNSESTGKGDLNLSFKFKQDDGQSETITKKYSNFELYSEKGGESGKINGGIAKVGDLKLNTDVNRNGRKIGAMEFKNKFDKQFDSVNGDATKMLDWMKQYIDIEGDYSQNSKWVYKVHKSTHHHGDGNLHAYISARDRITGRVYRAFDGEGNPGITFLGWNKVKKIGNIFIEKIANVSPEGAKVKANQAAKEINSASSIDEKINIIKKYSMESFEEYFKGDNSQVDYQINAEENNDDINQLHLIFNVKGKIQKDFNIENQTTVTLNRFFTNLKVGDYTFNTVESNFKHYANELLAWIGGNQNGGHPQELKLNDYSDQVMDIFNGEDYSDFNEKSEAAGELIEELVFELQNVWGELDKYKNILTEEEKSSVVKIFNNYDFVKNARIEGTLLKKANEISKLTEADKQKQGIQELAELTKKQLLNGWALCLKMTLSKAEKRAAEYTKDNIKHTILQRMISKSKEMIENQKYSHIDYQNMMVNIDHELDNFKFGDFESLNFEQLVEVMKDNLGYSITKDSTNDNFTYEIDRNENVPKVIDHTNSATEAKDFSVLVITIKVTDKKTGIVEPKTFNIIFKHSEN

Radius of gyration: 36.46 Å; chains: 1; bounding box: 73×102×101 Å

Organism: NCBI:txid754515

Secondary structure (DSSP, 8-state):
----------------------------SGGG---S-B----B-TTGGGS-HHHHHHHHHHHHHTT--HHHHHHHHTTTBSS--BPPTT-EEEEEEEEE-SSSEEEEEEEEE-TTS-EEEEEEEEE-PPP-----SSTT-B-SSEEEETTEEEESB--TTGGGS-HHHHHHHHHHHHHHTTT-HHHHHHHHTTTS-EES--STTSSEEEEE-TT-EESSSSEEEE-EEEEETTT-PEEES--SSS---EEEE-TT-EEEETTEEEESEEEBPTTGGGS-HHHHHHHHHH-SSHHHHHHHHHHHBS---HHHHHS--TTEEEEEEEEE-SSSTT-EEEEEEEEETT-SS--GGG-EEEEEE----EEEETTEEEE---------HHHHHHHHT--TT-PPPPPPPP-----S-GGGGT---GGG--S--SHHHHHHHHHHHHHHHHHHHHHHHTT---HHHHHHHHHHHHHSHHHHH-SS--HHHHHHHHHTT--SHHHHHHHHHHHHHHHHHHHHHHHHHHHHHHHHHHHHHHHHHHHTT---HHHHHHHHHHHHHHHH--S-HHHHHHHHHHHHHHHHH-SS--GGG--HHHHHHHHHHTT--EEEE-TT---EEEEE-TTT--EE------TT-----EEEEEEEEEEEETTT--EEEEEEEEEEEPP--

pLDDT: mean 72.09, std 20.43, range [22.94, 97.5]

Foldseek 3Di:
DDDDDDDDDDDDDDPPDDDPPPPPPDPPPPVPPPPDWDDALAWDPVQLAFAQVLLQVVLVVCVVVPHDQVLSQVLVQVTGPDRTDDDPQKDKGWDHWDDPLQQKIKTWIWIADNVGDIDIDIDIRHNHDHLDQDDAQALAAQAAWDDAQFKTWHLEKDPQQLAAWLVVVLVVLLVQCVVVVQQPVSSVVVCVSIIPMDDDQDPPDQWPKGWDNPWAADGTFKTWTWMWTAGPRNRGIRTSHDDPSDDTRIRGNGNQWYDQPQFIDGLEFEWDLQQLAAFQVVLQCQLAPDDDPVSNVVSVVNTTPDDRVSVVPDPCVFKDKDWHKDQDPVDGQKIWIWIFMDTPVDDDTDPVRIGIGIHGNGWDWDDFPQKTWTSRDWDLPDAPLVLVQLLQDDDDDDDDDDDDDDDDDPPLACLQQDDDPPPVDDDDDVSLVVLVVVLVLLVVLLVLLVVCLVPDDPVVLVVNLVSQVVDVSNVVHPDCGPLNVLNVVLNPDDDPVSNSVSSVVSSVVSQVSSLVSLLVSLVVLLVVLVVVVVVCVVVVAEAVVSVVLNVVSVVCSVPSPDHSVVSVVSSVVSVCCVVSVPRHDPVPGDPVSSVVSCCPVGVTPMDGNPPDPFKGKDWPPVPQDFDQPQPCPPHDRPSQKTKGKTWMFIAGPVPRDTDIDIDIDIRGDDPD